Protein AF-0000000068835741 (afdb_homodimer)

Structure (mmCIF, N/CA/C/O backbone):
data_AF-0000000068835741-model_v1
#
loop_
_entity.id
_entity.type
_entity.pdbx_description
1 polymer 'Thioredoxin-like fold domain-containing protein'
#
loop_
_atom_site.group_PDB
_atom_site.id
_atom_site.type_symbol
_atom_site.label_atom_id
_atom_site.label_alt_id
_atom_site.label_comp_id
_atom_site.label_asym_id
_atom_site.label_entity_id
_atom_site.label_seq_id
_atom_site.pdbx_PDB_ins_code
_atom_site.Cartn_x
_atom_site.Cartn_y
_atom_site.Cartn_z
_atom_site.occupancy
_atom_site.B_iso_or_equiv
_atom_site.auth_seq_id
_atom_site.auth_comp_id
_atom_site.auth_asym_id
_atom_site.auth_atom_id
_atom_site.pdbx_PDB_model_num
ATOM 1 N N . MET A 1 1 ? 17.031 -16.922 -7.859 1 58.16 1 MET A N 1
ATOM 2 C CA . MET A 1 1 ? 16.797 -15.781 -6.984 1 58.16 1 MET A CA 1
ATOM 3 C C . MET A 1 1 ? 16.203 -16.234 -5.656 1 58.16 1 MET A C 1
ATOM 5 O O . MET A 1 1 ? 15.461 -17.219 -5.602 1 58.16 1 MET A O 1
ATOM 9 N N . ALA A 1 2 ? 16.594 -15.57 -4.598 1 77.94 2 ALA A N 1
ATOM 10 C CA . ALA A 1 2 ? 16.328 -16.031 -3.236 1 77.94 2 ALA A CA 1
ATOM 11 C C . ALA A 1 2 ? 14.859 -15.82 -2.875 1 77.94 2 ALA A C 1
ATOM 13 O O . ALA A 1 2 ? 14.281 -14.773 -3.162 1 77.94 2 ALA A O 1
ATOM 14 N N . LEU A 1 3 ? 14.094 -16.844 -2.764 1 92.12 3 LEU A N 1
ATOM 15 C CA . LEU A 1 3 ? 12.734 -16.922 -2.234 1 92.12 3 LEU A CA 1
ATOM 16 C C . LEU A 1 3 ? 12.727 -17.547 -0.848 1 92.12 3 LEU A C 1
ATOM 18 O O . LEU A 1 3 ? 13.211 -18.672 -0.669 1 92.12 3 LEU A O 1
ATOM 22 N N . ALA A 1 4 ? 12.258 -16.75 0.137 1 95.12 4 ALA A N 1
ATOM 23 C CA . ALA A 1 4 ? 12.172 -17.312 1.479 1 95.12 4 ALA A CA 1
ATOM 24 C C . ALA A 1 4 ? 11.352 -18.594 1.479 1 95.12 4 ALA A C 1
ATOM 26 O O . ALA A 1 4 ? 10.359 -18.703 0.75 1 95.12 4 ALA A O 1
ATOM 27 N N . PRO A 1 5 ? 11.695 -19.547 2.279 1 94.75 5 PRO A N 1
ATOM 28 C CA . PRO A 1 5 ? 11.062 -20.859 2.24 1 94.75 5 PRO A CA 1
ATOM 29 C C . PRO A 1 5 ? 9.547 -20.781 2.412 1 94.75 5 PRO A C 1
ATOM 31 O O . PRO A 1 5 ? 8.812 -21.562 1.8 1 94.75 5 PRO A O 1
ATOM 34 N N . GLN A 1 6 ? 9.039 -19.844 3.18 1 96.06 6 GLN A N 1
ATOM 35 C CA . GLN A 1 6 ? 7.602 -19.797 3.439 1 96.06 6 GLN A CA 1
ATOM 36 C C . GLN A 1 6 ? 6.84 -19.281 2.225 1 96.06 6 GLN A C 1
ATOM 38 O O . GLN A 1 6 ? 5.605 -19.312 2.201 1 96.06 6 GLN A O 1
ATOM 43 N N . PHE A 1 7 ? 7.605 -18.828 1.209 1 98 7 PHE A N 1
ATOM 44 C CA . PHE A 1 7 ? 6.984 -18.328 -0.018 1 98 7 PHE A CA 1
ATOM 45 C C . PHE A 1 7 ? 7.254 -19.297 -1.176 1 98 7 PHE A C 1
ATOM 47 O O . PHE A 1 7 ? 7.16 -18.906 -2.342 1 98 7 PHE A O 1
ATOM 54 N N . ALA A 1 8 ? 7.656 -20.547 -0.902 1 97.38 8 ALA A N 1
ATOM 55 C CA . ALA A 1 8 ? 7.992 -21.531 -1.936 1 97.38 8 ALA A CA 1
ATOM 56 C C . ALA A 1 8 ? 6.844 -21.688 -2.928 1 97.38 8 ALA A C 1
ATOM 58 O O . ALA A 1 8 ? 7.07 -21.922 -4.117 1 97.38 8 ALA A O 1
ATOM 59 N N . THR A 1 9 ? 5.59 -21.5 -2.479 1 98.06 9 THR A N 1
ATOM 60 C CA . THR A 1 9 ? 4.418 -21.672 -3.334 1 98.06 9 THR A CA 1
ATOM 61 C C . THR A 1 9 ? 4.379 -20.578 -4.402 1 98.06 9 THR A C 1
ATOM 63 O O . THR A 1 9 ? 3.697 -20.719 -5.422 1 98.06 9 THR A O 1
ATOM 66 N N . HIS A 1 10 ? 5.109 -19.5 -4.219 1 98.5 10 HIS A N 1
ATOM 67 C CA . HIS A 1 10 ? 5.086 -18.391 -5.156 1 98.5 10 HIS A CA 1
ATOM 68 C C . HIS A 1 10 ? 5.848 -18.719 -6.434 1 98.5 10 HIS A C 1
ATOM 70 O O . HIS A 1 10 ? 5.738 -18.016 -7.434 1 98.5 10 HIS A O 1
ATOM 76 N N . ARG A 1 11 ? 6.695 -19.766 -6.422 1 97.94 11 ARG A N 1
ATOM 77 C CA . ARG A 1 11 ? 7.238 -20.266 -7.676 1 97.94 11 ARG A CA 1
ATOM 78 C C . ARG A 1 11 ? 6.203 -21.109 -8.414 1 97.94 11 ARG A C 1
ATOM 80 O O . ARG A 1 11 ? 6.027 -22.297 -8.117 1 97.94 11 ARG A O 1
ATOM 87 N N . ILE A 1 12 ? 5.617 -20.562 -9.422 1 97.94 12 ILE A N 1
ATOM 88 C CA . ILE A 1 12 ? 4.441 -21.188 -10.016 1 97.94 12 ILE A CA 1
ATOM 89 C C . ILE A 1 12 ? 4.863 -22.078 -11.188 1 97.94 12 ILE A C 1
ATOM 91 O O . ILE A 1 12 ? 4.047 -22.812 -11.75 1 97.94 12 ILE A O 1
ATOM 95 N N . ALA A 1 13 ? 6.133 -22.016 -11.586 1 97.94 13 ALA A N 1
ATOM 96 C CA . ALA A 1 13 ? 6.68 -22.891 -12.633 1 97.94 13 ALA A CA 1
ATOM 97 C C . ALA A 1 13 ? 8.195 -23 -12.508 1 97.94 13 ALA A C 1
ATOM 99 O O . ALA A 1 13 ? 8.867 -22.031 -12.148 1 97.94 13 ALA A O 1
ATOM 100 N N . GLY A 1 14 ? 8.688 -24.188 -12.797 1 97.25 14 GLY A N 1
ATOM 101 C CA . GLY A 1 14 ? 10.125 -24.406 -12.734 1 97.25 14 GLY A CA 1
ATOM 102 C C . GLY A 1 14 ? 10.609 -24.75 -11.344 1 97.25 14 GLY A C 1
ATOM 103 O O . GLY A 1 14 ? 9.812 -24.969 -10.438 1 97.25 14 GLY A O 1
ATOM 104 N N . THR A 1 15 ? 11.945 -24.875 -11.219 1 95.31 15 THR A N 1
ATOM 105 C CA . THR A 1 15 ? 12.57 -25.281 -9.969 1 95.31 15 THR A CA 1
ATOM 106 C C . THR A 1 15 ? 13.609 -24.25 -9.523 1 95.31 15 THR A C 1
ATOM 108 O O . THR A 1 15 ? 14.016 -23.406 -10.312 1 95.31 15 THR A O 1
ATOM 111 N N . PRO A 1 16 ? 13.938 -24.312 -8.219 1 94.75 16 PRO A N 1
ATOM 112 C CA . PRO A 1 16 ? 14.906 -23.328 -7.703 1 94.75 16 PRO A CA 1
ATOM 113 C C . PRO A 1 16 ? 16.25 -23.406 -8.414 1 94.75 16 PRO A C 1
ATOM 115 O O . PRO A 1 16 ? 17.016 -22.438 -8.391 1 94.75 16 PRO A O 1
ATOM 118 N N . ASP A 1 17 ? 16.562 -24.5 -9.07 1 95.31 17 ASP A N 1
ATOM 119 C CA . ASP A 1 17 ? 17.875 -24.672 -9.703 1 95.31 17 ASP A CA 1
ATOM 120 C C . ASP A 1 17 ? 17.812 -24.297 -11.18 1 95.31 17 ASP A C 1
ATOM 122 O O . ASP A 1 17 ? 18.797 -24.484 -11.906 1 95.31 17 ASP A O 1
ATOM 126 N N . SER A 1 18 ? 16.656 -23.828 -11.68 1 97.25 18 SER A N 1
ATOM 127 C CA . SER A 1 18 ? 16.594 -23.344 -13.055 1 97.25 18 SER A CA 1
ATOM 128 C C . SER A 1 18 ? 17.641 -22.266 -13.312 1 97.25 18 SER A C 1
ATOM 130 O O . SER A 1 18 ? 18.016 -21.516 -12.414 1 97.25 18 SER A O 1
ATOM 132 N N . GLU A 1 19 ? 18.078 -22.156 -14.523 1 97.5 19 GLU A N 1
ATOM 133 C CA . GLU A 1 19 ? 19.156 -21.266 -14.898 1 97.5 19 GLU A CA 1
ATOM 134 C C . GLU A 1 19 ? 18.75 -19.797 -14.719 1 97.5 19 GLU A C 1
ATOM 136 O O . GLU A 1 19 ? 19.547 -18.969 -14.289 1 97.5 19 GLU A O 1
ATOM 141 N N . HIS A 1 20 ? 17.547 -19.469 -15.164 1 98.19 20 HIS A N 1
ATOM 142 C CA . HIS A 1 20 ? 17.016 -18.109 -15.086 1 98.19 20 HIS A CA 1
ATOM 143 C C . HIS A 1 20 ? 15.75 -18.062 -14.242 1 98.19 20 HIS A C 1
ATOM 145 O O . HIS A 1 20 ? 15.07 -19.078 -14.07 1 98.19 20 HIS A O 1
ATOM 151 N N . THR A 1 21 ? 15.43 -16.875 -13.719 1 98.31 21 THR A N 1
ATOM 152 C CA . THR A 1 21 ? 14.203 -16.641 -12.969 1 98.31 21 THR A CA 1
ATOM 153 C C . THR A 1 21 ? 13.469 -15.414 -13.5 1 98.31 21 THR A C 1
ATOM 155 O O . THR A 1 21 ? 14.07 -14.352 -13.672 1 98.31 21 THR A O 1
ATOM 158 N N . LEU A 1 22 ? 12.273 -15.586 -13.805 1 98.38 22 LEU A N 1
ATOM 159 C CA . LEU A 1 22 ? 11.352 -14.5 -14.133 1 98.38 22 LEU A CA 1
ATOM 160 C C . LEU A 1 22 ? 10.516 -14.109 -12.922 1 98.38 22 LEU A C 1
ATOM 162 O O . LEU A 1 22 ? 9.664 -14.883 -12.477 1 98.38 22 LEU A O 1
ATOM 166 N N . ASP A 1 23 ? 10.75 -12.914 -12.367 1 98.31 23 ASP A N 1
ATOM 167 C CA . ASP A 1 23 ? 9.891 -12.352 -11.336 1 98.31 23 ASP A CA 1
ATOM 168 C C . ASP A 1 23 ? 8.742 -11.555 -11.953 1 98.31 23 ASP A C 1
ATOM 170 O O . ASP A 1 23 ? 8.969 -10.656 -12.773 1 98.31 23 ASP A O 1
ATOM 174 N N . VAL A 1 24 ? 7.57 -11.914 -11.539 1 98.56 24 VAL A N 1
ATOM 175 C CA . VAL A 1 24 ? 6.379 -11.227 -12.023 1 98.56 24 VAL A CA 1
ATOM 176 C C . VAL A 1 24 ? 5.699 -10.508 -10.859 1 98.56 24 VAL A C 1
ATOM 178 O O . VAL A 1 24 ? 5.016 -11.133 -10.047 1 98.56 24 VAL A O 1
ATOM 181 N N . TYR A 1 25 ? 5.895 -9.172 -10.812 1 98.75 25 TYR A N 1
ATOM 182 C CA . TYR A 1 25 ? 5.254 -8.32 -9.812 1 98.75 25 TYR A CA 1
ATOM 183 C C . TYR A 1 25 ? 3.822 -7.992 -10.211 1 98.75 25 TYR A C 1
ATOM 185 O O . TYR A 1 25 ? 3.588 -7.383 -11.258 1 98.75 25 TYR A O 1
ATOM 193 N N . LEU A 1 26 ? 2.877 -8.375 -9.398 1 98.69 26 LEU A N 1
ATOM 194 C CA . LEU A 1 26 ? 1.492 -8.219 -9.836 1 98.69 26 LEU A CA 1
ATOM 195 C C . LEU A 1 26 ? 0.591 -7.863 -8.656 1 98.69 26 LEU A C 1
ATOM 197 O O . LEU A 1 26 ? 0.933 -8.133 -7.5 1 98.69 26 LEU A O 1
ATOM 201 N N . ASP A 1 27 ? -0.434 -7.203 -8.898 1 98.75 27 ASP A N 1
ATOM 202 C CA . ASP A 1 27 ? -1.561 -6.992 -7.992 1 98.75 27 ASP A CA 1
ATOM 203 C C . ASP A 1 27 ? -2.732 -7.902 -8.359 1 98.75 27 ASP A C 1
ATOM 205 O O . ASP A 1 27 ? -3.148 -7.957 -9.516 1 98.75 27 ASP A O 1
ATOM 209 N N . LEU A 1 28 ? -3.334 -8.492 -7.398 1 98.75 28 LEU A N 1
ATOM 210 C CA . LEU A 1 28 ? -4.281 -9.578 -7.633 1 98.75 28 LEU A CA 1
ATOM 211 C C . LEU A 1 28 ? -5.641 -9.031 -8.055 1 98.75 28 LEU A C 1
ATOM 213 O O . LEU A 1 28 ? -6.523 -9.789 -8.461 1 98.75 28 LEU A O 1
ATOM 217 N N . ILE A 1 29 ? -5.758 -7.695 -8.016 1 98.38 29 ILE A N 1
ATOM 218 C CA . ILE A 1 29 ? -7.004 -7.141 -8.523 1 98.38 29 ILE A CA 1
ATOM 219 C C . ILE A 1 29 ? -6.703 -6.129 -9.633 1 98.38 29 ILE A C 1
ATOM 221 O O . ILE A 1 29 ? -7.453 -5.172 -9.828 1 98.38 29 ILE A O 1
ATOM 225 N N . CYS A 1 30 ? -5.625 -6.211 -10.297 1 98.31 30 CYS A N 1
ATOM 226 C CA . CYS A 1 30 ? -5.262 -5.402 -11.461 1 98.31 30 CYS A CA 1
ATOM 227 C C . CYS A 1 30 ? -5.559 -6.145 -12.758 1 98.31 30 CYS A C 1
ATOM 229 O O . CYS A 1 30 ? -5.02 -7.227 -12.992 1 98.31 30 CYS A O 1
ATOM 231 N N . PRO A 1 31 ? -6.316 -5.543 -13.602 1 97.94 31 PRO A N 1
ATOM 232 C CA . PRO A 1 31 ? -6.691 -6.238 -14.836 1 97.94 31 PRO A CA 1
ATOM 233 C C . PRO A 1 31 ? -5.496 -6.5 -15.75 1 97.94 31 PRO A C 1
ATOM 235 O O . PRO A 1 31 ? -5.473 -7.5 -16.469 1 97.94 31 PRO A O 1
ATOM 238 N N . TYR A 1 32 ? -4.496 -5.695 -15.75 1 98.25 32 TYR A N 1
ATOM 239 C CA . TYR A 1 32 ? -3.305 -5.918 -16.562 1 98.25 32 TYR A CA 1
ATOM 240 C C . TYR A 1 32 ? -2.449 -7.035 -15.984 1 98.25 32 TYR A C 1
ATOM 242 O O . TYR A 1 32 ? -1.778 -7.762 -16.719 1 98.25 32 TYR A O 1
ATOM 250 N N . SER A 1 33 ? -2.434 -7.152 -14.656 1 98.56 33 SER A N 1
ATOM 251 C CA . SER A 1 33 ? -1.796 -8.305 -14.023 1 98.56 33 SER A CA 1
ATOM 252 C C . SER A 1 33 ? -2.479 -9.602 -14.438 1 98.56 33 SER A C 1
ATOM 254 O O . SER A 1 33 ? -1.809 -10.602 -14.703 1 98.56 33 SER A O 1
ATOM 256 N N . LYS A 1 34 ? -3.805 -9.547 -14.477 1 98.56 34 LYS A N 1
ATOM 257 C CA . LYS A 1 34 ? -4.535 -10.727 -14.938 1 98.56 34 LYS A CA 1
ATOM 258 C C . LYS A 1 34 ? -4.145 -11.086 -16.375 1 98.56 34 LYS A C 1
ATOM 260 O O . LYS A 1 34 ? -3.904 -12.258 -16.672 1 98.56 34 LYS A O 1
ATOM 265 N N . LYS A 1 35 ? -4.086 -10.102 -17.188 1 98.38 35 LYS A N 1
ATOM 266 C CA . LYS A 1 35 ? -3.725 -10.32 -18.578 1 98.38 35 LYS A CA 1
ATOM 267 C C . LYS A 1 35 ? -2.33 -10.938 -18.703 1 98.38 35 LYS A C 1
ATOM 269 O O . LYS A 1 35 ? -2.125 -11.891 -19.453 1 98.38 35 LYS A O 1
ATOM 274 N N . GLN A 1 36 ? -1.376 -10.406 -17.969 1 98.19 36 GLN A N 1
ATOM 275 C CA . GLN A 1 36 ? -0.01 -10.914 -17.969 1 98.19 36 GLN A CA 1
ATOM 276 C C . GLN A 1 36 ? 0.033 -12.367 -17.516 1 98.19 36 GLN A C 1
ATOM 278 O O . GLN A 1 36 ? 0.72 -13.195 -18.109 1 98.19 36 GLN A O 1
ATOM 283 N N . LEU A 1 37 ? -0.652 -12.633 -16.406 1 97.94 37 LEU A N 1
ATOM 284 C CA . LEU A 1 37 ? -0.657 -13.984 -15.852 1 97.94 37 LEU A CA 1
ATOM 285 C C . LEU A 1 37 ? -1.316 -14.969 -16.812 1 97.94 37 LEU A C 1
ATOM 287 O O . LEU A 1 37 ? -0.895 -16.125 -16.906 1 97.94 37 LEU A O 1
ATOM 291 N N . THR A 1 38 ? -2.361 -14.547 -17.469 1 97.94 38 THR A N 1
ATOM 292 C CA . THR A 1 38 ? -3.012 -15.383 -18.469 1 97.94 38 THR A CA 1
ATOM 293 C C . THR A 1 38 ? -2.043 -15.734 -19.594 1 97.94 38 THR A C 1
ATOM 295 O O . THR A 1 38 ? -1.967 -16.891 -20.016 1 97.94 38 THR A O 1
ATOM 298 N N . GLY A 1 39 ? -1.302 -14.734 -20.078 1 98.06 39 GLY A N 1
ATOM 299 C CA . GLY A 1 39 ? -0.279 -15 -21.078 1 98.06 39 GLY A CA 1
ATOM 300 C C . GLY A 1 39 ? 0.778 -15.977 -20.609 1 98.06 39 GLY A C 1
ATOM 301 O O . GLY A 1 39 ? 1.174 -16.875 -21.344 1 98.06 39 GLY A O 1
ATOM 302 N N . LEU A 1 40 ? 1.227 -15.82 -19.375 1 98.44 40 LEU A N 1
ATOM 303 C CA . LEU A 1 40 ? 2.201 -16.734 -18.797 1 98.44 40 LEU A CA 1
ATOM 304 C C . LEU A 1 40 ? 1.636 -18.156 -18.719 1 98.44 40 LEU A C 1
ATOM 306 O O . LEU A 1 40 ? 2.311 -19.109 -19.078 1 98.44 40 LEU A O 1
ATOM 310 N N . ARG A 1 41 ? 0.395 -18.25 -18.203 1 98 41 ARG A N 1
ATOM 311 C CA . ARG A 1 41 ? -0.267 -19.547 -18.031 1 98 41 ARG A CA 1
ATOM 312 C C . ARG A 1 41 ? -0.389 -20.281 -19.344 1 98 41 ARG A C 1
ATOM 314 O O . ARG A 1 41 ? -0.142 -21.5 -19.422 1 98 41 ARG A O 1
ATOM 321 N N . GLU A 1 42 ? -0.667 -19.594 -20.391 1 97.88 42 GLU A N 1
ATOM 322 C CA . GLU A 1 42 ? -0.986 -20.219 -21.672 1 97.88 42 GLU A CA 1
ATOM 323 C C . GLU A 1 42 ? 0.271 -20.438 -22.516 1 97.88 42 GLU A C 1
ATOM 325 O O . GLU A 1 42 ? 0.399 -21.438 -23.203 1 97.88 42 GLU A O 1
ATOM 330 N N . ASN A 1 43 ? 1.227 -19.484 -22.375 1 97.81 43 ASN A N 1
ATOM 331 C CA . ASN A 1 43 ? 2.283 -19.453 -23.375 1 97.81 43 ASN A CA 1
ATOM 332 C C . ASN A 1 43 ? 3.639 -19.812 -22.781 1 97.81 43 ASN A C 1
ATOM 334 O O . ASN A 1 43 ? 4.586 -20.125 -23.5 1 97.81 43 ASN A O 1
ATOM 338 N N . VAL A 1 44 ? 3.781 -19.812 -21.484 1 98.5 44 VAL A N 1
ATOM 339 C CA . VAL A 1 44 ? 5.121 -19.906 -20.906 1 98.5 44 VAL A CA 1
ATOM 340 C C . VAL A 1 44 ? 5.207 -21.141 -20 1 98.5 44 VAL A C 1
ATOM 342 O O . VAL A 1 44 ? 6.129 -21.953 -20.141 1 98.5 44 VAL A O 1
ATOM 345 N N . ILE A 1 45 ? 4.234 -21.312 -19.156 1 98.44 45 ILE A N 1
ATOM 346 C CA . ILE A 1 45 ? 4.281 -22.359 -18.125 1 98.44 45 ILE A CA 1
ATOM 347 C C . ILE A 1 45 ? 4.367 -23.734 -18.797 1 98.44 45 ILE A C 1
ATOM 349 O O . ILE A 1 45 ? 5.188 -24.562 -18.406 1 98.44 45 ILE A O 1
ATOM 353 N N . PRO A 1 46 ? 3.602 -24 -19.875 1 98 46 PRO A N 1
ATOM 354 C CA . PRO A 1 46 ? 3.729 -25.312 -20.531 1 98 46 PRO A CA 1
ATOM 355 C C . PRO A 1 46 ? 5.133 -25.562 -21.062 1 98 46 PRO A C 1
ATOM 357 O O . PRO A 1 46 ? 5.602 -26.703 -21.062 1 98 46 PRO A O 1
ATOM 360 N N . LEU A 1 47 ? 5.836 -24.5 -21.484 1 98.19 47 LEU A N 1
ATOM 361 C CA . LEU A 1 47 ? 7.184 -24.641 -22.016 1 98.19 47 LEU A CA 1
ATOM 362 C C . LEU A 1 47 ? 8.18 -24.984 -20.906 1 98.19 47 LEU A C 1
ATOM 364 O O . LEU A 1 47 ? 9.234 -25.562 -21.172 1 98.19 47 LEU A O 1
ATOM 368 N N . ILE A 1 48 ? 7.887 -24.594 -19.688 1 98.44 48 ILE A N 1
ATOM 369 C CA . ILE A 1 48 ? 8.75 -24.844 -18.547 1 98.44 48 ILE A CA 1
ATOM 370 C C . ILE A 1 48 ? 8.508 -26.25 -18.016 1 98.44 48 ILE A C 1
ATOM 372 O O . ILE A 1 48 ? 9.445 -26.953 -17.641 1 98.44 48 ILE A O 1
ATOM 376 N N . GLU A 1 49 ? 7.242 -26.688 -17.953 1 96.38 49 GLU A N 1
ATOM 377 C CA . GLU A 1 49 ? 6.855 -27.938 -17.328 1 96.38 49 GLU A CA 1
ATOM 378 C C . GLU A 1 49 ? 7.184 -29.125 -18.234 1 96.38 49 GLU A C 1
ATOM 380 O O . GLU A 1 49 ? 7.703 -30.141 -17.766 1 96.38 49 GLU A O 1
ATOM 385 N N . ASP A 1 50 ? 6.938 -29.031 -19.5 1 94.25 50 ASP A N 1
ATOM 386 C CA . ASP A 1 50 ? 7.098 -30.156 -20.438 1 94.25 50 ASP A CA 1
ATOM 387 C C . ASP A 1 50 ? 7.641 -29.672 -21.781 1 94.25 50 ASP A C 1
ATOM 389 O O . ASP A 1 50 ? 7.199 -30.141 -22.828 1 94.25 50 ASP A O 1
ATOM 393 N N . GLY A 1 51 ? 8.469 -28.656 -21.688 1 96.44 51 GLY A N 1
ATOM 394 C CA . GLY A 1 51 ? 8.945 -28.125 -22.953 1 96.44 51 GLY A CA 1
ATOM 395 C C . GLY A 1 51 ? 10.383 -27.641 -22.891 1 96.44 51 GLY A C 1
ATOM 396 O O . GLY A 1 51 ? 11.164 -28.109 -22.062 1 96.44 51 GLY A O 1
ATOM 397 N N . PRO A 1 52 ? 10.789 -26.812 -23.844 1 97.5 52 PRO A N 1
ATOM 398 C CA . PRO A 1 52 ? 12.188 -26.438 -24.078 1 97.5 52 PRO A CA 1
ATOM 399 C C . PRO A 1 52 ? 12.742 -25.547 -22.969 1 97.5 52 PRO A C 1
ATOM 401 O O . PRO A 1 52 ? 13.953 -25.359 -22.875 1 97.5 52 PRO A O 1
ATOM 404 N N . LEU A 1 53 ? 11.875 -25.062 -22.125 1 98.44 53 LEU A N 1
ATOM 405 C CA . LEU A 1 53 ? 12.359 -24.156 -21.094 1 98.44 53 LEU A CA 1
ATOM 406 C C . LEU A 1 53 ? 12.633 -24.922 -19.797 1 98.44 53 LEU A C 1
ATOM 408 O O . LEU A 1 53 ? 13.094 -24.328 -18.812 1 98.44 53 LEU A O 1
ATOM 412 N N . LYS A 1 54 ? 12.312 -26.25 -19.797 1 97.88 54 LYS A N 1
ATOM 413 C CA . LYS A 1 54 ? 12.578 -27.062 -18.609 1 97.88 54 LYS A CA 1
ATOM 414 C C . LYS A 1 54 ? 14.039 -26.938 -18.172 1 97.88 54 LYS A C 1
ATOM 416 O O . LYS A 1 54 ? 14.945 -27.141 -18.984 1 97.88 54 LYS A O 1
ATOM 421 N N . GLY A 1 55 ? 14.172 -26.531 -16.891 1 97.31 55 GLY A N 1
ATOM 422 C CA . GLY A 1 55 ? 15.516 -26.375 -16.359 1 97.31 55 GLY A CA 1
ATOM 423 C C . GLY A 1 55 ? 16.125 -25.031 -16.672 1 97.31 55 GLY A C 1
ATOM 424 O O . GLY A 1 55 ? 17.125 -24.625 -16.062 1 97.31 55 GLY A O 1
ATOM 425 N N . HIS A 1 56 ? 15.594 -24.297 -17.625 1 98.12 56 HIS A N 1
ATOM 426 C CA . HIS A 1 56 ? 16.172 -23.016 -18.047 1 98.12 56 HIS A CA 1
ATOM 427 C C . HIS A 1 56 ? 15.492 -21.844 -17.344 1 98.12 56 HIS A C 1
ATOM 429 O O . HIS A 1 56 ? 16.109 -20.812 -17.125 1 98.12 56 HIS A O 1
ATOM 435 N N . LEU A 1 57 ? 14.234 -22.016 -17 1 98.5 57 LEU A N 1
ATOM 436 C CA . LEU A 1 57 ? 13.477 -20.875 -16.5 1 98.5 57 LEU A CA 1
ATOM 437 C C . LEU A 1 57 ? 12.578 -21.266 -15.336 1 98.5 57 LEU A C 1
ATOM 439 O O . LEU A 1 57 ? 11.953 -22.328 -15.359 1 98.5 57 LEU A O 1
ATOM 443 N N . SER A 1 58 ? 12.539 -20.516 -14.352 1 98.19 58 SER A N 1
ATOM 444 C CA . SER A 1 58 ? 11.5 -20.578 -13.328 1 98.19 58 SER A CA 1
ATOM 445 C C . SER A 1 58 ? 10.734 -19.266 -13.242 1 98.19 58 SER A C 1
ATOM 447 O O . SER A 1 58 ? 11.234 -18.219 -13.656 1 98.19 58 SER A O 1
ATOM 449 N N . VAL A 1 59 ? 9.492 -19.281 -12.797 1 98.56 59 VAL A N 1
ATOM 450 C CA . VAL A 1 59 ? 8.648 -18.094 -12.664 1 98.56 59 VAL A CA 1
ATOM 451 C C . VAL A 1 59 ? 8.227 -17.922 -11.211 1 98.56 59 VAL A C 1
ATOM 453 O O . VAL A 1 59 ? 7.664 -18.828 -10.602 1 98.56 59 VAL A O 1
ATOM 456 N N . ILE A 1 60 ? 8.492 -16.766 -10.656 1 98.44 60 ILE A N 1
ATOM 457 C CA . ILE A 1 60 ? 8.102 -16.406 -9.297 1 98.44 60 ILE A CA 1
ATOM 458 C C . ILE A 1 60 ? 7.145 -15.219 -9.328 1 98.44 60 ILE A C 1
ATOM 460 O O . ILE A 1 60 ? 7.434 -14.195 -9.961 1 98.44 60 ILE A O 1
ATOM 464 N N . VAL A 1 61 ? 6 -15.398 -8.695 1 98.56 61 VAL A N 1
ATOM 465 C CA . VAL A 1 61 ? 5.086 -14.273 -8.531 1 98.56 61 VAL A CA 1
ATOM 466 C C . VAL A 1 61 ? 5.488 -13.461 -7.301 1 98.56 61 VAL A C 1
ATOM 468 O O . VAL A 1 61 ? 5.836 -14.023 -6.258 1 98.56 61 VAL A O 1
ATOM 471 N N . ARG A 1 62 ? 5.598 -12.195 -7.457 1 98.5 62 ARG A N 1
ATOM 472 C CA . ARG A 1 62 ? 5.832 -11.227 -6.395 1 98.5 62 ARG A CA 1
ATOM 473 C C . ARG A 1 62 ? 4.582 -10.391 -6.125 1 98.5 62 ARG A C 1
ATOM 475 O O . ARG A 1 62 ? 4.117 -9.664 -7.004 1 98.5 62 ARG A O 1
ATOM 482 N N . GLN A 1 63 ? 4.109 -10.461 -4.879 1 98.69 63 GLN A N 1
ATOM 483 C CA . GLN A 1 63 ? 2.852 -9.805 -4.555 1 98.69 63 GLN A CA 1
ATOM 484 C C . GLN A 1 63 ? 3.061 -8.312 -4.301 1 98.69 63 GLN A C 1
ATOM 486 O O . GLN A 1 63 ? 3.895 -7.93 -3.48 1 98.69 63 GLN A O 1
ATOM 491 N N . VAL A 1 64 ? 2.281 -7.512 -5.004 1 98.75 64 VAL A N 1
ATOM 492 C CA . VAL A 1 64 ? 2.328 -6.059 -4.867 1 98.75 64 VAL A CA 1
ATOM 493 C C . VAL A 1 64 ? 0.922 -5.516 -4.625 1 98.75 64 VAL A C 1
ATOM 495 O O . VAL A 1 64 ? 0.281 -5.004 -5.543 1 98.75 64 VAL A O 1
ATOM 498 N N . PRO A 1 65 ? 0.455 -5.609 -3.387 1 98.69 65 PRO A N 1
ATOM 499 C CA . PRO A 1 65 ? -0.828 -4.949 -3.133 1 98.69 65 PRO A CA 1
ATOM 500 C C . PRO A 1 65 ? -0.77 -3.439 -3.357 1 98.69 65 PRO A C 1
ATOM 502 O O . PRO A 1 65 ? -0.006 -2.74 -2.688 1 98.69 65 PRO A O 1
ATOM 505 N N . GLN A 1 66 ? -1.494 -2.975 -4.324 1 98.31 66 GLN A N 1
ATOM 506 C CA . GLN A 1 66 ? -1.529 -1.541 -4.59 1 98.31 66 GLN A CA 1
ATOM 507 C C . GLN A 1 66 ? -2.336 -0.802 -3.525 1 98.31 66 GLN A C 1
ATOM 509 O O . GLN A 1 66 ? -3.529 -1.058 -3.355 1 98.31 66 GLN A O 1
ATOM 514 N N . SER A 1 67 ? -1.771 0.184 -2.893 1 97.5 67 SER A N 1
ATOM 515 C CA . SER A 1 67 ? -2.336 0.851 -1.724 1 97.5 67 SER A CA 1
ATOM 516 C C . SER A 1 67 ? -3.465 1.798 -2.119 1 97.5 67 SER A C 1
ATOM 518 O O . SER A 1 67 ? -4.18 2.316 -1.257 1 97.5 67 SER A O 1
ATOM 520 N N . TRP A 1 68 ? -3.68 2.006 -3.428 1 98.31 68 TRP A N 1
ATOM 521 C CA . TRP A 1 68 ? -4.789 2.854 -3.846 1 98.31 68 TRP A CA 1
ATOM 522 C C . TRP A 1 68 ? -6.035 2.02 -4.121 1 98.31 68 TRP A C 1
ATOM 524 O O . TRP A 1 68 ? -7.066 2.553 -4.543 1 98.31 68 TRP A O 1
ATOM 534 N N . HIS A 1 69 ? -5.977 0.763 -3.916 1 97.69 69 HIS A N 1
ATOM 535 C CA . HIS A 1 69 ? -7.113 -0.149 -3.914 1 97.69 69 HIS A CA 1
ATOM 536 C C . HIS A 1 69 ? -7.281 -0.817 -2.555 1 97.69 69 HIS A C 1
ATOM 538 O O . HIS A 1 69 ? -6.477 -1.67 -2.172 1 97.69 69 HIS A O 1
ATOM 544 N N . SER A 1 70 ? -8.344 -0.501 -1.862 1 97 70 SER A N 1
ATOM 545 C CA . SER A 1 70 ? -8.516 -0.954 -0.486 1 97 70 SER A CA 1
ATOM 546 C C . SER A 1 70 ? -8.695 -2.467 -0.419 1 97 70 SER A C 1
ATOM 548 O O . SER A 1 70 ? -8.234 -3.113 0.52 1 97 70 SER A O 1
ATOM 550 N N . SER A 1 71 ? -9.305 -3.027 -1.462 1 98.38 71 SER A N 1
ATOM 551 C CA . SER A 1 71 ? -9.586 -4.457 -1.409 1 98.38 71 SER A CA 1
ATOM 552 C C . SER A 1 71 ? -8.344 -5.277 -1.739 1 98.38 71 SER A C 1
ATOM 554 O O . SER A 1 71 ? -8.305 -6.48 -1.476 1 98.38 71 SER A O 1
ATOM 556 N N . SER A 1 72 ? -7.348 -4.613 -2.307 1 98.62 72 SER A N 1
ATOM 557 C CA . SER A 1 72 ? -6.129 -5.316 -2.699 1 98.62 72 SER A CA 1
ATOM 558 C C . SER A 1 72 ? -5.473 -5.996 -1.501 1 98.62 72 SER A C 1
ATOM 560 O O . SER A 1 72 ? -5.039 -7.145 -1.595 1 98.62 72 SER A O 1
ATOM 562 N N . THR A 1 73 ? -5.418 -5.301 -0.342 1 98.62 73 THR A N 1
ATOM 563 C CA . THR A 1 73 ? -4.828 -5.871 0.867 1 98.62 73 THR A CA 1
ATOM 564 C C . THR A 1 73 ? -5.469 -7.219 1.196 1 98.62 73 THR A C 1
ATOM 566 O O . THR A 1 73 ? -4.77 -8.211 1.386 1 98.62 73 THR A O 1
ATOM 569 N N . ILE A 1 74 ? -6.777 -7.273 1.183 1 98.81 74 ILE A N 1
ATOM 570 C CA . ILE A 1 74 ? -7.535 -8.445 1.607 1 98.81 74 ILE A CA 1
ATOM 571 C C . ILE A 1 74 ? -7.281 -9.602 0.645 1 98.81 74 ILE A C 1
ATOM 573 O O . ILE A 1 74 ? -7.066 -10.742 1.073 1 98.81 74 ILE A O 1
ATOM 577 N N . VAL A 1 75 ? -7.227 -9.297 -0.607 1 98.88 75 VAL A N 1
ATOM 578 C CA . VAL A 1 75 ? -7.059 -10.32 -1.631 1 98.88 75 VAL A CA 1
ATOM 579 C C . VAL A 1 75 ? -5.637 -10.875 -1.576 1 98.88 75 VAL A C 1
ATOM 581 O O . VAL A 1 75 ? -5.43 -12.086 -1.709 1 98.88 75 VAL A O 1
ATOM 584 N N . HIS A 1 76 ? -4.668 -10.039 -1.344 1 98.94 76 HIS A N 1
ATOM 585 C CA . HIS A 1 76 ? -3.293 -10.508 -1.221 1 98.94 76 HIS A CA 1
ATOM 586 C C . HIS A 1 76 ? -3.1 -11.32 0.055 1 98.94 76 HIS A C 1
ATOM 588 O O . HIS A 1 76 ? -2.357 -12.305 0.062 1 98.94 76 HIS A O 1
ATOM 594 N N . GLU A 1 77 ? -3.76 -10.906 1.126 1 98.88 77 GLU A N 1
ATOM 595 C CA . GLU 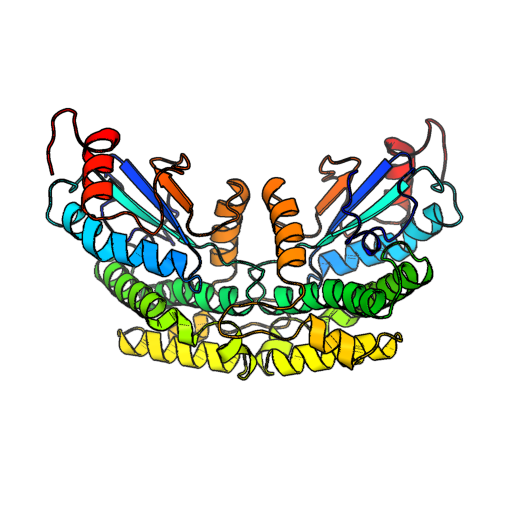A 1 77 ? -3.768 -11.727 2.336 1 98.88 77 GLU A CA 1
ATOM 596 C C . GLU A 1 77 ? -4.34 -13.109 2.059 1 98.88 77 GLU A C 1
ATOM 598 O O . GLU A 1 77 ? -3.877 -14.102 2.623 1 98.88 77 GLU A O 1
ATOM 603 N N . ALA A 1 78 ? -5.332 -13.164 1.196 1 98.94 78 ALA A N 1
ATOM 604 C CA . ALA A 1 78 ? -5.965 -14.438 0.863 1 98.94 78 ALA A CA 1
ATOM 605 C C . ALA A 1 78 ? -4.961 -15.406 0.238 1 98.94 78 ALA A C 1
ATOM 607 O O . ALA A 1 78 ? -4.926 -16.594 0.585 1 98.94 78 ALA A O 1
ATOM 608 N N . ALA A 1 79 ? -4.145 -14.883 -0.694 1 98.88 79 ALA A N 1
ATOM 609 C CA . ALA A 1 79 ? -3.135 -15.734 -1.326 1 98.88 79 ALA A CA 1
ATOM 610 C C . ALA A 1 79 ? -2.15 -16.281 -0.294 1 98.88 79 ALA A C 1
ATOM 612 O O . ALA A 1 79 ? -1.791 -17.453 -0.33 1 98.88 79 ALA A O 1
ATOM 613 N N . LEU A 1 80 ? -1.729 -15.453 0.644 1 98.88 80 LEU A N 1
ATOM 614 C CA . LEU A 1 80 ? -0.833 -15.875 1.713 1 98.88 80 LEU A CA 1
ATOM 615 C C . LEU A 1 80 ? -1.556 -16.797 2.693 1 98.88 80 LEU A C 1
ATOM 617 O O . LEU A 1 80 ? -0.979 -17.781 3.17 1 98.88 80 LEU A O 1
ATOM 621 N N . GLY A 1 81 ? -2.84 -16.5 2.955 1 98.81 81 GLY A N 1
ATOM 622 C CA . GLY A 1 81 ? -3.652 -17.328 3.838 1 98.81 81 GLY A CA 1
ATOM 623 C C . GLY A 1 81 ? -3.859 -18.734 3.316 1 98.81 81 GLY A C 1
ATOM 624 O O . GLY A 1 81 ? -3.891 -19.688 4.094 1 98.81 81 GLY A O 1
ATOM 625 N N . ALA A 1 82 ? -3.998 -18.844 2.018 1 98.81 82 ALA A N 1
ATOM 626 C CA . ALA A 1 82 ? -4.152 -20.156 1.398 1 98.81 82 ALA A CA 1
ATOM 627 C C . ALA A 1 82 ? -2.941 -21.047 1.678 1 98.81 82 ALA A C 1
ATOM 629 O O . ALA A 1 82 ? -3.088 -22.188 2.121 1 98.81 82 ALA A O 1
ATOM 630 N N . SER A 1 83 ? -1.727 -20.516 1.47 1 98.19 83 SER A N 1
ATOM 631 C CA . SER A 1 83 ? -0.514 -21.281 1.744 1 98.19 83 SER A CA 1
ATOM 632 C C . SER A 1 83 ? -0.411 -21.641 3.223 1 98.19 83 SER A C 1
ATOM 634 O O . SER A 1 83 ? -0.041 -22.766 3.566 1 98.19 83 SER A O 1
ATOM 636 N N . LYS A 1 84 ? -0.747 -20.688 4.039 1 98.12 84 LYS A N 1
ATOM 637 C CA . LYS A 1 84 ? -0.668 -20.938 5.477 1 98.12 84 LYS A CA 1
ATOM 638 C C . LYS A 1 84 ? -1.632 -22.047 5.898 1 98.12 84 LYS A C 1
ATOM 640 O O . LYS A 1 84 ? -1.261 -22.938 6.656 1 98.12 84 LYS A O 1
ATOM 645 N N . ALA A 1 85 ? -2.852 -21.984 5.426 1 98.25 85 ALA A N 1
ATOM 646 C CA . ALA A 1 85 ? -3.852 -22.984 5.773 1 98.25 85 ALA A CA 1
ATOM 647 C C . ALA A 1 85 ? -3.404 -24.375 5.332 1 98.25 85 ALA A C 1
ATOM 649 O O . ALA A 1 85 ? -3.594 -25.359 6.062 1 98.25 85 ALA A O 1
ATOM 650 N N . LEU A 1 86 ? -2.783 -24.469 4.188 1 97.88 86 LEU A N 1
ATOM 651 C CA . LEU A 1 86 ? -2.318 -25.75 3.65 1 97.88 86 LEU A CA 1
ATOM 652 C C . LEU A 1 86 ? -1.187 -26.312 4.5 1 97.88 86 LEU A C 1
ATOM 654 O O . LEU A 1 86 ? -1.152 -27.516 4.773 1 97.88 86 LEU A O 1
ATOM 658 N N . VAL A 1 87 ? -0.3 -25.453 4.965 1 97.25 87 VAL A N 1
ATOM 659 C CA . VAL A 1 87 ? 0.864 -25.906 5.711 1 97.25 87 VAL A CA 1
ATOM 660 C C . VAL A 1 87 ? 0.471 -26.188 7.164 1 97.25 87 VAL A C 1
ATOM 662 O O . VAL A 1 87 ? 0.991 -27.109 7.793 1 97.25 87 VAL A O 1
ATOM 665 N N . ASP A 1 88 ? -0.427 -25.438 7.746 1 94.56 88 ASP A N 1
ATOM 666 C CA . ASP A 1 88 ? -0.889 -25.656 9.109 1 94.56 88 ASP A CA 1
ATOM 667 C C . ASP A 1 88 ? -1.578 -27.016 9.25 1 94.56 88 ASP A C 1
ATOM 669 O O . ASP A 1 88 ? -1.733 -27.531 10.352 1 94.56 88 ASP A O 1
ATOM 673 N N . SER A 1 89 ? -1.896 -27.562 8.18 1 88.19 89 SER A N 1
ATOM 674 C CA . SER A 1 89 ? -2.51 -28.891 8.188 1 88.19 89 SER A CA 1
ATOM 675 C C . SER A 1 89 ? -1.453 -29.984 8.266 1 88.19 89 SER A C 1
ATOM 677 O O . SER A 1 89 ? -1.783 -31.172 8.25 1 88.19 89 SER A O 1
ATOM 679 N N . GLY A 1 90 ? -0.203 -29.672 8.398 1 91.25 90 GLY A N 1
ATOM 680 C CA . GLY A 1 90 ? 0.848 -30.641 8.648 1 91.25 90 GLY A CA 1
ATOM 681 C C . GLY A 1 90 ? 1.769 -30.844 7.461 1 91.25 90 GLY A C 1
ATOM 682 O O . GLY A 1 90 ? 2.582 -31.766 7.449 1 91.25 90 GLY A O 1
ATOM 683 N N . LYS A 1 91 ? 1.691 -30 6.469 1 94 91 LYS A N 1
ATOM 684 C CA . LYS A 1 91 ? 2.514 -30.125 5.27 1 94 91 LYS A CA 1
ATOM 685 C C . LYS A 1 91 ? 3.582 -29.047 5.219 1 94 91 LYS A C 1
ATOM 687 O O . LYS A 1 91 ? 3.625 -28.172 6.086 1 94 91 LYS A O 1
ATOM 692 N N . SER A 1 92 ? 4.41 -29.203 4.234 1 95.5 92 SER A N 1
ATOM 693 C CA . SER A 1 92 ? 5.48 -28.234 4.004 1 95.5 92 SER A CA 1
ATOM 694 C C . SER A 1 92 ? 5.152 -27.312 2.826 1 95.5 92 SER A C 1
ATOM 696 O O . SER A 1 92 ? 4.469 -27.734 1.887 1 95.5 92 SER A O 1
ATOM 698 N N . PHE A 1 93 ? 5.691 -26.078 2.863 1 95.25 93 PHE A N 1
ATOM 699 C CA . PHE A 1 93 ? 5.566 -25.172 1.733 1 95.25 93 PHE A CA 1
ATOM 700 C C . PHE A 1 93 ? 6.191 -25.781 0.481 1 95.25 93 PHE A C 1
ATOM 702 O O . PHE A 1 93 ? 5.871 -25.359 -0.637 1 95.25 93 PHE A O 1
ATOM 709 N N . GLN A 1 94 ? 7.035 -26.828 0.659 1 94.12 94 GLN A N 1
ATOM 710 C CA . GLN A 1 94 ? 7.781 -27.438 -0.443 1 94.12 94 GLN A CA 1
ATOM 711 C C . GLN A 1 94 ? 7.027 -28.609 -1.044 1 94.12 94 GLN A C 1
ATOM 713 O O . GLN A 1 94 ? 7.398 -29.125 -2.105 1 94.12 94 GLN A O 1
ATOM 718 N N . ASP A 1 95 ? 5.969 -29.016 -0.368 1 95.94 95 ASP A N 1
ATOM 719 C CA . ASP A 1 95 ? 5.211 -30.156 -0.848 1 95.94 95 ASP A CA 1
ATOM 720 C C . ASP A 1 95 ? 4.566 -29.859 -2.201 1 95.94 95 ASP A C 1
ATOM 722 O O . ASP A 1 95 ? 3.959 -28.812 -2.391 1 95.94 95 ASP A O 1
ATOM 726 N N . THR A 1 96 ? 4.645 -30.891 -3.066 1 94.56 96 THR A N 1
ATOM 727 C CA . THR A 1 96 ? 4.105 -30.75 -4.414 1 94.56 96 THR A CA 1
ATOM 728 C C . THR A 1 96 ? 2.596 -30.516 -4.371 1 94.56 96 THR A C 1
ATOM 730 O O . THR A 1 96 ? 2.061 -29.75 -5.164 1 94.56 96 THR A O 1
ATOM 733 N N . GLU A 1 97 ? 1.965 -31.125 -3.477 1 95.19 97 GLU A N 1
ATOM 734 C CA . GLU A 1 97 ? 0.52 -30.984 -3.338 1 95.19 97 GLU A CA 1
ATOM 735 C C . GLU A 1 97 ? 0.154 -29.562 -2.904 1 95.19 97 GLU A C 1
ATOM 737 O O . GLU A 1 97 ? -0.798 -28.969 -3.42 1 95.19 97 GLU A O 1
ATOM 742 N N . VAL A 1 98 ? 0.976 -29.031 -1.938 1 97.19 98 VAL A N 1
ATOM 743 C CA . VAL A 1 98 ? 0.751 -27.672 -1.449 1 97.19 98 VAL A CA 1
ATOM 744 C C . VAL A 1 98 ? 0.964 -26.672 -2.582 1 97.19 98 VAL A C 1
ATOM 746 O O . VAL A 1 98 ? 0.128 -25.797 -2.807 1 97.19 98 VAL A O 1
ATOM 749 N N . LYS A 1 99 ? 1.97 -26.859 -3.33 1 96.81 99 LYS A N 1
ATOM 750 C CA . LYS A 1 99 ? 2.275 -25.969 -4.445 1 96.81 99 LYS A CA 1
ATOM 751 C C . LYS A 1 99 ? 1.178 -26.016 -5.504 1 96.81 99 LYS A C 1
ATOM 753 O O . LYS A 1 99 ? 0.744 -24.969 -6.004 1 96.81 99 LYS A O 1
ATOM 758 N N . GLN A 1 100 ? 0.712 -27.203 -5.77 1 96.69 100 GLN A N 1
ATOM 759 C CA . GLN A 1 100 ? -0.314 -27.344 -6.797 1 96.69 100 GLN A CA 1
ATOM 760 C C . GLN A 1 100 ? -1.637 -26.734 -6.344 1 96.69 100 GLN A C 1
ATOM 762 O O . GLN A 1 100 ? -2.291 -26.016 -7.109 1 96.69 100 GLN A O 1
ATOM 767 N N . LYS A 1 101 ? -2.008 -27.016 -5.145 1 97.19 101 LYS A N 1
ATOM 768 C CA . LYS A 1 101 ? -3.268 -26.484 -4.621 1 97.19 101 LYS A CA 1
ATOM 769 C C . LYS A 1 101 ? -3.232 -24.969 -4.527 1 97.19 101 LYS A C 1
ATOM 771 O O . LYS A 1 101 ? -4.223 -24.297 -4.828 1 97.19 101 LYS A O 1
ATOM 776 N N . TRP A 1 102 ? -2.111 -24.438 -4.078 1 98.44 102 TRP A N 1
ATOM 777 C CA . TRP A 1 102 ? -1.973 -23 -4.016 1 98.44 102 TRP A CA 1
ATOM 778 C C . TRP A 1 102 ? -2.072 -22.375 -5.406 1 98.44 102 TRP A C 1
ATOM 780 O O . TRP A 1 102 ? -2.779 -21.391 -5.605 1 98.44 102 TRP A O 1
ATOM 790 N N . LYS A 1 103 ? -1.391 -22.984 -6.34 1 98.06 103 LYS A N 1
ATOM 791 C CA . LYS A 1 103 ? -1.424 -22.5 -7.715 1 98.06 103 LYS A CA 1
ATOM 792 C C . LYS A 1 103 ? -2.85 -22.484 -8.266 1 98.06 103 LYS A C 1
ATOM 794 O O . LYS A 1 103 ? -3.26 -21.531 -8.93 1 98.06 103 LYS A O 1
ATOM 799 N N . ASP A 1 104 ? -3.613 -23.531 -7.977 1 98 104 ASP A N 1
ATOM 800 C CA . ASP A 1 104 ? -5.012 -23.609 -8.391 1 98 104 ASP A CA 1
ATOM 801 C C . ASP A 1 104 ? -5.824 -22.469 -7.789 1 98 104 ASP A C 1
ATOM 803 O O . ASP A 1 104 ? -6.586 -21.797 -8.5 1 98 104 ASP A O 1
ATOM 807 N N . PHE A 1 105 ? -5.645 -22.281 -6.512 1 98.81 105 PHE A N 1
ATOM 808 C CA . PHE A 1 105 ? -6.34 -21.188 -5.836 1 98.81 105 PHE A CA 1
ATOM 809 C C . PHE A 1 105 ? -5.949 -19.844 -6.438 1 98.81 105 PHE A C 1
ATOM 811 O O . PHE A 1 105 ? -6.812 -19.016 -6.734 1 98.81 105 PHE A O 1
ATOM 818 N N . PHE A 1 106 ? -4.652 -19.641 -6.613 1 98.75 106 PHE A N 1
ATOM 819 C CA . PHE A 1 106 ? -4.086 -18.391 -7.098 1 98.75 106 PHE A CA 1
ATOM 820 C C . PHE A 1 106 ? -4.645 -18.031 -8.469 1 98.75 106 PHE A C 1
ATOM 822 O O . PHE A 1 106 ? -5.102 -16.906 -8.688 1 98.75 106 PHE A O 1
ATOM 829 N N . PHE A 1 107 ? -4.707 -18.953 -9.398 1 98.44 107 PHE A N 1
ATOM 830 C CA . PHE A 1 107 ? -5.227 -18.703 -10.734 1 98.44 107 PHE A CA 1
ATOM 831 C C . PHE A 1 107 ? -6.734 -18.5 -10.703 1 98.44 107 PHE A C 1
ATOM 833 O O . PHE A 1 107 ? -7.266 -17.656 -11.43 1 98.44 107 PHE A O 1
ATOM 840 N N . LYS A 1 108 ? -7.445 -19.266 -9.867 1 98.56 108 LYS A N 1
ATOM 841 C CA . LYS A 1 108 ? -8.883 -19.078 -9.75 1 98.56 108 LYS A CA 1
ATOM 842 C C . LYS A 1 108 ? -9.203 -17.672 -9.211 1 98.56 108 LYS A C 1
ATOM 844 O O . LYS A 1 108 ? -10.141 -17.031 -9.68 1 98.56 108 LYS A O 1
ATOM 849 N N . LEU A 1 109 ? -8.445 -17.281 -8.219 1 98.69 109 LEU A N 1
ATOM 850 C CA . LEU A 1 109 ? -8.578 -15.938 -7.652 1 98.69 109 LEU A CA 1
ATOM 851 C C . LEU A 1 109 ? -8.367 -14.875 -8.727 1 98.69 109 LEU A C 1
ATOM 853 O O . LEU A 1 109 ? -9.172 -13.945 -8.859 1 98.69 109 LEU A O 1
ATOM 857 N N . MET A 1 110 ? -7.355 -15.008 -9.523 1 97.81 110 MET A N 1
ATOM 858 C CA . MET A 1 110 ? -7.035 -14.047 -10.57 1 97.81 110 MET A CA 1
ATOM 859 C C . MET A 1 110 ? -8.102 -14.055 -11.664 1 97.81 110 MET A C 1
ATOM 861 O O . MET A 1 110 ? -8.492 -13 -12.156 1 97.81 110 MET A O 1
ATOM 865 N N . ASP A 1 111 ? -8.594 -15.234 -12.008 1 97.75 111 ASP A N 1
ATOM 866 C CA . ASP A 1 111 ? -9.641 -15.367 -13.023 1 97.75 111 ASP A CA 1
ATOM 867 C C . ASP A 1 111 ? -10.922 -14.664 -12.578 1 97.75 111 ASP A C 1
ATOM 869 O O . ASP A 1 111 ? -11.664 -14.141 -13.414 1 97.75 111 ASP A O 1
ATOM 873 N N . GLY A 1 112 ? -11.164 -14.688 -11.289 1 97.94 112 GLY A N 1
ATOM 874 C CA . GLY A 1 112 ? -12.375 -14.094 -10.742 1 97.94 112 GLY A CA 1
ATOM 875 C C . GLY A 1 112 ? -12.133 -12.742 -10.102 1 97.94 112 GLY A C 1
ATOM 876 O O . GLY A 1 112 ? -12.938 -12.289 -9.281 1 97.94 112 GLY A O 1
ATOM 877 N N . GLN A 1 113 ? -11.078 -12.07 -10.422 1 98.06 113 GLN A N 1
ATOM 878 C CA . GLN A 1 113 ? -10.609 -10.914 -9.672 1 98.06 113 GLN A CA 1
ATOM 879 C C . GLN A 1 113 ? -11.664 -9.805 -9.664 1 98.06 113 GLN A C 1
ATOM 881 O O . GLN A 1 113 ? -11.727 -9.016 -8.719 1 98.06 113 GLN A O 1
ATOM 886 N N . GLU A 1 114 ? -12.555 -9.742 -10.695 1 98.19 114 GLU A N 1
ATOM 887 C CA . GLU A 1 114 ? -13.508 -8.641 -10.805 1 98.19 114 GLU A CA 1
ATOM 888 C C . GLU A 1 114 ? -14.461 -8.617 -9.617 1 98.19 114 GLU A C 1
ATOM 890 O O . GLU A 1 114 ? -14.922 -7.551 -9.203 1 98.19 114 GLU A O 1
ATOM 895 N N . ALA A 1 115 ? -14.727 -9.75 -9.07 1 98.31 115 ALA A N 1
ATOM 896 C CA . ALA A 1 115 ? -15.617 -9.867 -7.918 1 98.31 115 ALA A CA 1
ATOM 897 C C . ALA A 1 115 ? -15.008 -9.195 -6.691 1 98.31 115 ALA A C 1
ATOM 899 O O . ALA A 1 115 ? -15.711 -8.906 -5.719 1 98.31 115 ALA A O 1
ATOM 900 N N . PHE A 1 116 ? -13.695 -8.93 -6.738 1 98.69 116 PHE A N 1
ATOM 901 C CA . PHE A 1 116 ? -13 -8.43 -5.562 1 98.69 116 PHE A CA 1
ATOM 902 C C . PHE A 1 116 ? -12.422 -7.043 -5.828 1 98.69 116 PHE A C 1
ATOM 904 O O . PHE A 1 116 ? -11.547 -6.582 -5.098 1 98.69 116 PHE A O 1
ATOM 911 N N . TYR A 1 117 ? -12.922 -6.457 -6.938 1 98.56 117 TYR A N 1
ATOM 912 C CA . TYR A 1 117 ? -12.594 -5.055 -7.172 1 98.56 117 TYR A CA 1
ATOM 913 C C . TYR A 1 117 ? -13.109 -4.176 -6.039 1 98.56 117 TYR A C 1
ATOM 915 O O . TYR A 1 117 ? -13.922 -4.621 -5.223 1 98.56 117 TYR A O 1
ATOM 923 N N . ASP A 1 118 ? -12.68 -2.932 -5.996 1 98 118 ASP A N 1
ATOM 924 C CA . ASP A 1 118 ? -13.094 -2 -4.953 1 98 118 ASP A CA 1
ATOM 925 C C . ASP A 1 118 ? -14.609 -1.806 -4.961 1 98 118 ASP A C 1
ATOM 927 O O . ASP A 1 118 ? -15.242 -1.772 -3.906 1 98 118 ASP A O 1
ATOM 931 N N . GLU A 1 119 ? -15.219 -1.724 -6.125 1 98.38 119 GLU A N 1
ATOM 932 C CA . GLU A 1 119 ? -16.641 -1.399 -6.211 1 98.38 119 GLU A CA 1
ATOM 933 C C . GLU A 1 119 ? -17.5 -2.494 -5.578 1 98.38 119 GLU A C 1
ATOM 935 O O . GLU A 1 119 ? -18.281 -2.225 -4.672 1 98.38 119 GLU A O 1
ATOM 940 N N . PRO A 1 120 ? -17.328 -3.754 -6.023 1 98.31 120 PRO A N 1
ATOM 941 C CA . PRO A 1 120 ? -18.156 -4.777 -5.379 1 98.31 120 PRO A CA 1
ATOM 942 C C . PRO A 1 120 ? -17.844 -4.934 -3.891 1 98.31 120 PRO A C 1
ATOM 944 O O . PRO A 1 120 ? -18.734 -5.285 -3.109 1 98.31 120 PRO A O 1
ATOM 947 N N . CYS A 1 121 ? -16.703 -4.625 -3.457 1 98.62 121 CYS A N 1
ATOM 948 C CA . CYS A 1 121 ? -16.297 -4.805 -2.066 1 98.62 121 CYS A CA 1
ATOM 949 C C . CYS A 1 121 ? -16.703 -3.602 -1.223 1 98.62 121 CYS A C 1
ATOM 951 O O . CYS A 1 121 ? -16.703 -3.67 0.008 1 98.62 121 CYS A O 1
ATOM 953 N N . ALA A 1 122 ? -17.094 -2.498 -1.851 1 98.31 122 ALA A N 1
ATOM 954 C CA . ALA A 1 122 ? -17.422 -1.277 -1.118 1 98.31 122 ALA A CA 1
ATOM 955 C C . ALA A 1 122 ? -18.766 -1.399 -0.417 1 98.31 122 ALA A C 1
ATOM 957 O O . ALA A 1 122 ? -19.062 -0.632 0.5 1 98.31 122 ALA A O 1
ATOM 958 N N . ASN A 1 123 ? -19.594 -2.373 -0.861 1 97.25 123 ASN A N 1
ATOM 959 C CA . ASN A 1 123 ? -20.953 -2.5 -0.361 1 97.25 123 ASN A CA 1
ATOM 960 C C . ASN A 1 123 ? -21.109 -3.732 0.524 1 97.25 123 ASN A C 1
ATOM 962 O O . ASN A 1 123 ? -22.234 -4.109 0.877 1 97.25 123 ASN A O 1
ATOM 966 N N . GLU A 1 124 ? -20.094 -4.391 0.842 1 98.56 124 GLU A N 1
ATOM 967 C CA . GLU A 1 124 ? -20.047 -5.469 1.826 1 98.56 124 GLU A CA 1
ATOM 968 C C . GLU A 1 124 ? -18.922 -5.242 2.84 1 98.56 124 GLU A C 1
ATOM 970 O O . GLU A 1 124 ? -18 -4.461 2.59 1 98.56 124 GLU A O 1
ATOM 975 N N . THR A 1 125 ? -19.062 -5.859 4.02 1 98.75 125 THR A N 1
ATOM 976 C CA . THR A 1 125 ? -18 -5.688 5.008 1 98.75 125 THR A CA 1
ATOM 977 C C . THR A 1 125 ? -16.734 -6.426 4.582 1 98.75 125 THR A C 1
ATOM 979 O O . THR A 1 125 ? -16.812 -7.453 3.902 1 98.75 125 THR A O 1
ATOM 982 N N . PRO A 1 126 ? -15.57 -5.922 4.941 1 98.75 126 PRO A N 1
ATOM 983 C CA . PRO A 1 126 ? -14.344 -6.688 4.711 1 98.75 126 PRO A CA 1
ATOM 984 C C . PRO A 1 126 ? -14.438 -8.125 5.219 1 98.75 126 PRO A C 1
ATOM 986 O O . PRO A 1 126 ? -13.898 -9.039 4.594 1 98.75 126 PRO A O 1
ATOM 989 N N . ASN A 1 127 ? -15.141 -8.328 6.316 1 98.75 127 ASN A N 1
ATOM 990 C CA . ASN A 1 127 ? -15.344 -9.688 6.809 1 98.75 127 ASN A CA 1
ATOM 991 C C . ASN A 1 127 ? -16.156 -10.531 5.828 1 98.75 127 ASN A C 1
ATOM 993 O O . ASN A 1 127 ? -15.883 -11.711 5.645 1 98.75 127 ASN A O 1
ATOM 997 N N . GLN A 1 128 ? -17.125 -9.945 5.211 1 98.81 128 GLN A N 1
ATOM 998 C CA . GLN A 1 128 ? -17.891 -10.656 4.195 1 98.81 128 GLN A CA 1
ATOM 999 C C . GLN A 1 128 ? -17.031 -10.977 2.98 1 98.81 128 GLN A C 1
ATOM 1001 O O . GLN A 1 128 ? -17.156 -12.047 2.379 1 98.81 128 GLN A O 1
ATOM 1006 N N . THR A 1 129 ? -16.156 -10.055 2.562 1 98.88 129 THR A N 1
ATOM 1007 C CA . THR A 1 129 ? -15.211 -10.328 1.488 1 98.88 129 THR A CA 1
ATOM 1008 C C . THR A 1 129 ? -14.32 -11.508 1.846 1 98.88 129 THR A C 1
ATOM 1010 O O . THR A 1 129 ? -14.078 -12.383 1.012 1 98.88 129 THR A O 1
ATOM 1013 N N . ARG A 1 130 ? -13.852 -11.516 3.121 1 98.81 130 ARG A N 1
ATOM 1014 C CA . ARG A 1 130 ? -13.031 -12.633 3.576 1 98.81 130 ARG A CA 1
ATOM 1015 C C . ARG A 1 130 ? -13.797 -13.945 3.508 1 98.81 130 ARG A C 1
ATOM 1017 O O . ARG A 1 130 ? -13.227 -14.984 3.168 1 98.81 130 ARG A O 1
ATOM 1024 N N . GLU A 1 131 ? -15.102 -13.898 3.797 1 98.88 131 GLU A N 1
ATOM 1025 C CA . GLU A 1 131 ? -15.938 -15.094 3.699 1 98.88 131 GLU A CA 1
ATOM 1026 C C . GLU A 1 131 ? -16.047 -15.578 2.254 1 98.88 131 GLU A C 1
ATOM 1028 O O . GLU A 1 131 ? -15.961 -16.781 1.989 1 98.88 131 GLU A O 1
ATOM 1033 N N . ARG A 1 132 ? -16.203 -14.68 1.31 1 98.81 132 ARG A N 1
ATOM 1034 C CA . ARG A 1 132 ? -16.25 -15.047 -0.1 1 98.81 132 ARG A CA 1
ATOM 1035 C C . ARG A 1 132 ? -14.938 -15.656 -0.563 1 98.81 132 ARG A C 1
ATOM 1037 O O . ARG A 1 132 ? -14.93 -16.609 -1.351 1 98.81 132 ARG A O 1
ATOM 1044 N N . LEU A 1 133 ? -13.836 -15.109 -0.071 1 98.88 133 LEU A N 1
ATOM 1045 C CA . LEU A 1 133 ? -12.523 -15.648 -0.394 1 98.88 133 LEU A CA 1
ATOM 1046 C C . LEU A 1 133 ? -12.352 -17.047 0.202 1 98.88 133 LEU A C 1
ATOM 1048 O O . LEU A 1 133 ? -11.742 -17.922 -0.419 1 98.88 133 LEU A O 1
ATOM 1052 N N . ALA A 1 134 ? -12.906 -17.219 1.391 1 98.88 134 ALA A N 1
ATOM 1053 C CA . ALA A 1 134 ? -12.859 -18.531 2.016 1 98.88 134 ALA A CA 1
ATOM 1054 C C . ALA A 1 134 ? -13.664 -19.547 1.209 1 98.88 134 ALA A C 1
ATOM 1056 O O . ALA A 1 134 ? -13.266 -20.703 1.081 1 98.88 134 ALA A O 1
ATOM 1057 N N . ASP A 1 135 ? -14.805 -19.125 0.686 1 98.81 135 ASP A N 1
ATOM 1058 C CA . ASP A 1 135 ? -15.594 -19.984 -0.187 1 98.81 135 ASP A CA 1
ATOM 1059 C C . ASP A 1 135 ? -14.797 -20.391 -1.428 1 98.81 135 ASP A C 1
ATOM 1061 O O . ASP A 1 135 ? -14.852 -21.547 -1.859 1 98.81 135 ASP A O 1
ATOM 1065 N N . LEU A 1 136 ? -14.102 -19.438 -1.987 1 98.69 136 LEU A N 1
ATOM 1066 C CA . LEU A 1 136 ? -13.242 -19.734 -3.133 1 98.69 136 LEU A CA 1
ATOM 1067 C C . LEU A 1 136 ? -12.164 -20.734 -2.764 1 98.69 136 LEU A C 1
ATOM 1069 O O . LEU A 1 136 ? -11.898 -21.672 -3.52 1 98.69 136 LEU A O 1
ATOM 1073 N N . ALA A 1 137 ? -11.508 -20.547 -1.604 1 98.69 137 ALA A N 1
ATOM 1074 C CA . ALA A 1 137 ? -10.5 -21.484 -1.13 1 98.69 137 ALA A CA 1
ATOM 1075 C C . ALA A 1 137 ? -11.07 -22.891 -0.983 1 98.69 137 ALA A C 1
ATOM 1077 O O . ALA A 1 137 ? -10.469 -23.875 -1.434 1 98.69 137 ALA A O 1
ATOM 1078 N N . GLN A 1 138 ? -12.234 -22.984 -0.435 1 98.56 138 GLN A N 1
ATOM 1079 C CA . GLN A 1 138 ? -12.906 -24.266 -0.231 1 98.56 138 GLN A CA 1
ATOM 1080 C C . GLN A 1 138 ? -13.188 -24.953 -1.562 1 98.56 138 GLN A C 1
ATOM 1082 O O . GLN A 1 138 ? -13.125 -26.188 -1.652 1 98.56 138 GLN A O 1
ATOM 1087 N N . SER A 1 139 ? -13.508 -24.219 -2.516 1 98.31 139 SER A N 1
ATOM 1088 C CA . SER A 1 139 ? -13.859 -24.766 -3.826 1 98.31 139 SER A CA 1
ATOM 1089 C C . SER A 1 139 ? -12.672 -25.5 -4.453 1 98.31 139 SER A C 1
ATOM 1091 O O . SER A 1 139 ? -12.852 -26.312 -5.355 1 98.31 139 SER A O 1
ATOM 1093 N N . VAL A 1 140 ? -11.406 -25.219 -4.008 1 97.31 140 VAL A N 1
ATOM 1094 C CA . VAL A 1 140 ? -10.234 -25.906 -4.559 1 97.31 140 VAL A CA 1
ATOM 1095 C C . VAL A 1 140 ? -9.648 -26.844 -3.51 1 97.31 140 VAL A C 1
ATOM 1097 O O . VAL A 1 140 ? -8.492 -27.266 -3.629 1 97.31 140 VAL A O 1
ATOM 1100 N N . GLY A 1 141 ? -10.328 -27.047 -2.455 1 96.81 141 GLY A N 1
ATOM 1101 C CA . GLY A 1 141 ? -9.969 -28.094 -1.506 1 96.81 141 GLY A CA 1
ATOM 1102 C C . GLY A 1 141 ? -9.148 -27.578 -0.339 1 96.81 141 GLY A C 1
ATOM 1103 O O . GLY A 1 141 ? -8.523 -28.359 0.381 1 96.81 141 GLY A O 1
ATOM 1104 N N . ILE A 1 142 ? -9.086 -26.312 -0.064 1 98 142 ILE A N 1
ATOM 1105 C CA . ILE A 1 142 ? -8.414 -25.734 1.097 1 98 142 ILE A CA 1
ATOM 1106 C C . ILE A 1 142 ? -9.406 -25.609 2.256 1 98 142 ILE A C 1
ATOM 1108 O O . ILE A 1 142 ? -10.547 -25.203 2.062 1 98 142 ILE A O 1
ATOM 1112 N N . ASP A 1 143 ? -8.969 -25.969 3.375 1 97.75 143 ASP A N 1
ATOM 1113 C CA . ASP A 1 143 ? -9.82 -25.938 4.566 1 97.75 143 ASP A CA 1
ATOM 1114 C C . ASP A 1 143 ? -10.352 -24.531 4.824 1 97.75 143 ASP A C 1
ATOM 1116 O O . ASP A 1 143 ? -9.578 -23.609 5.047 1 97.75 143 ASP A O 1
ATOM 1120 N N . ARG A 1 144 ? -11.648 -24.438 4.832 1 98.31 144 ARG A N 1
ATOM 1121 C CA . ARG A 1 144 ? -12.312 -23.141 4.938 1 98.31 144 ARG A CA 1
ATOM 1122 C C . ARG A 1 144 ? -12.023 -22.484 6.285 1 98.31 144 ARG A C 1
ATOM 1124 O O . ARG A 1 144 ? -11.711 -21.281 6.348 1 98.31 144 ARG A O 1
ATOM 1131 N N . ALA A 1 145 ? -12.125 -23.219 7.391 1 98.25 145 ALA A N 1
ATOM 1132 C CA . ALA A 1 145 ? -11.938 -22.688 8.734 1 98.25 145 ALA A CA 1
ATOM 1133 C C . ALA A 1 145 ? -10.492 -22.219 8.938 1 98.25 145 ALA A C 1
ATOM 1135 O O . ALA A 1 145 ? -10.258 -21.141 9.484 1 98.25 145 ALA A O 1
ATOM 1136 N N . GLY A 1 146 ? -9.523 -23.062 8.539 1 98.25 146 GLY A N 1
ATOM 1137 C CA . GLY A 1 146 ? -8.125 -22.672 8.617 1 98.25 146 GLY A CA 1
ATOM 1138 C C . GLY A 1 146 ? -7.793 -21.453 7.785 1 98.25 146 GLY A C 1
ATOM 1139 O O . GLY A 1 146 ? -7.035 -20.578 8.227 1 98.25 146 GLY A O 1
ATOM 1140 N N . PHE A 1 147 ? -8.359 -21.438 6.582 1 98.75 147 PHE A N 1
ATOM 1141 C CA . PHE A 1 147 ? -8.18 -20.297 5.699 1 98.75 147 PHE A CA 1
ATOM 1142 C C . PHE A 1 147 ? -8.688 -19.016 6.363 1 98.75 147 PHE A C 1
ATOM 1144 O O . PHE A 1 147 ? -7.98 -18.016 6.414 1 98.75 147 PHE A O 1
ATOM 1151 N N . LEU A 1 148 ? -9.891 -19.016 6.883 1 98.69 148 LEU A N 1
ATOM 1152 C CA . LEU A 1 148 ? -10.477 -17.828 7.52 1 98.69 148 LEU A CA 1
ATOM 1153 C C . LEU A 1 148 ? -9.656 -17.406 8.734 1 98.69 148 LEU A C 1
ATOM 1155 O O . LEU A 1 148 ? -9.445 -16.219 8.961 1 98.69 148 LEU A O 1
ATOM 1159 N N . LYS A 1 149 ? -9.234 -18.375 9.508 1 98.31 149 LYS A N 1
ATOM 1160 C CA . LYS A 1 149 ? -8.398 -18.062 10.664 1 98.31 149 LYS A CA 1
ATOM 1161 C C . LYS A 1 149 ? -7.141 -17.312 10.242 1 98.31 149 LYS A C 1
ATOM 1163 O O . LYS A 1 149 ? -6.719 -16.375 10.93 1 98.31 149 LYS A O 1
ATOM 1168 N N . ALA A 1 150 ? -6.559 -17.656 9.125 1 98.69 150 ALA A N 1
ATOM 1169 C CA . ALA A 1 150 ? -5.309 -17.078 8.633 1 98.69 150 ALA A CA 1
ATOM 1170 C C . ALA A 1 150 ? -5.504 -15.617 8.234 1 98.69 150 ALA A C 1
ATOM 1172 O O . ALA A 1 150 ? -4.57 -14.812 8.312 1 98.69 150 ALA A O 1
ATOM 1173 N N . ILE A 1 151 ? -6.758 -15.266 7.82 1 98.69 151 ILE A N 1
ATOM 1174 C CA . ILE A 1 151 ? -6.898 -13.93 7.258 1 98.69 151 ILE A CA 1
ATOM 1175 C C . ILE A 1 151 ? -7.926 -13.133 8.062 1 98.69 151 ILE A C 1
ATOM 1177 O O . ILE A 1 151 ? -8.422 -12.102 7.598 1 98.69 151 ILE A O 1
ATOM 1181 N N . SER A 1 152 ? -8.258 -13.539 9.242 1 98.5 152 SER A N 1
ATOM 1182 C CA . SER A 1 152 ? -9.125 -12.789 10.141 1 98.5 152 SER A CA 1
ATOM 1183 C C . SER A 1 152 ? -8.367 -11.672 10.836 1 98.5 152 SER A C 1
ATOM 1185 O O . SER A 1 152 ? -7.227 -11.859 11.266 1 98.5 152 SER A O 1
ATOM 1187 N N . VAL A 1 153 ? -9.023 -10.586 10.914 1 97.94 153 VAL A N 1
ATOM 1188 C CA . VAL A 1 153 ? -8.398 -9.398 11.484 1 97.94 153 VAL A CA 1
ATOM 1189 C C . VAL A 1 153 ? -8.344 -9.523 13.008 1 97.94 153 VAL A C 1
ATOM 1191 O O . VAL A 1 153 ? -9.305 -9.977 13.633 1 97.94 153 VAL A O 1
ATOM 1194 N N . GLY A 1 154 ? -7.227 -9.148 13.625 1 97.19 154 GLY A N 1
ATOM 1195 C CA . GLY A 1 154 ? -7.062 -9.117 15.07 1 97.19 154 GLY A CA 1
ATOM 1196 C C . GLY A 1 154 ? -7.559 -7.836 15.703 1 97.19 154 GLY A C 1
ATOM 1197 O O . GLY A 1 154 ? -8.227 -7.031 15.047 1 97.19 154 GLY A O 1
ATOM 1198 N N . LYS A 1 155 ? -7.23 -7.637 16.984 1 96.88 155 LYS A N 1
ATOM 1199 C CA . LYS A 1 155 ? -7.68 -6.48 17.75 1 96.88 155 LYS A CA 1
ATOM 1200 C C . LYS A 1 155 ? -7.047 -5.191 17.234 1 96.88 155 LYS A C 1
ATOM 1202 O O . LYS A 1 155 ? -5.852 -5.16 16.938 1 96.88 155 LYS A O 1
ATOM 1207 N N . GLY A 1 156 ? -7.887 -4.129 17.188 1 96.56 156 GLY A N 1
ATOM 1208 C CA . GLY A 1 156 ? -7.375 -2.842 16.734 1 96.56 156 GLY A CA 1
ATOM 1209 C C . GLY A 1 156 ? -6.762 -2.895 15.344 1 96.56 156 GLY A C 1
ATOM 1210 O O . GLY A 1 156 ? -7.441 -3.232 14.375 1 96.56 156 GLY A O 1
ATOM 1211 N N . ASN A 1 157 ? -5.445 -2.703 15.305 1 96.31 157 ASN A N 1
ATOM 1212 C CA . ASN A 1 157 ? -4.715 -2.77 14.047 1 96.31 157 ASN A CA 1
ATOM 1213 C C . ASN A 1 157 ? -3.678 -3.889 14.055 1 96.31 157 ASN A C 1
ATOM 1215 O O . ASN A 1 157 ? -2.621 -3.768 13.438 1 96.31 157 ASN A O 1
ATOM 1219 N N . GLY A 1 158 ? -3.98 -4.902 14.742 1 96.38 158 GLY A N 1
ATOM 1220 C CA . GLY A 1 158 ? -3.059 -6.016 14.914 1 96.38 158 GLY A CA 1
ATOM 1221 C C . GLY A 1 158 ? -2.85 -6.82 13.648 1 96.38 158 GLY A C 1
ATOM 1222 O O . GLY A 1 158 ? -1.957 -7.668 13.586 1 96.38 158 GLY A O 1
ATOM 1223 N N . GLY A 1 159 ? -3.652 -6.598 12.68 1 97.31 159 GLY A N 1
ATOM 1224 C CA . GLY A 1 159 ? -3.525 -7.305 11.414 1 97.31 159 GLY A CA 1
ATOM 1225 C C . GLY A 1 159 ? -4.043 -8.727 11.469 1 97.31 159 GLY A C 1
ATOM 1226 O O . GLY A 1 159 ? -4.957 -9.031 12.242 1 97.31 159 GLY A O 1
ATOM 1227 N N . THR A 1 160 ? -3.637 -9.562 10.539 1 98.62 160 THR A N 1
ATOM 1228 C CA . THR A 1 160 ? -3.998 -10.977 10.438 1 98.62 160 THR A CA 1
ATOM 1229 C C . THR A 1 160 ? -2.791 -11.859 10.727 1 98.62 160 THR A C 1
ATOM 1231 O O . THR A 1 160 ? -1.687 -11.367 10.953 1 98.62 160 THR A O 1
ATOM 1234 N N . ALA A 1 161 ? -3.002 -13.148 10.695 1 98.5 161 ALA A N 1
ATOM 1235 C CA . ALA A 1 161 ? -1.918 -14.094 10.945 1 98.5 161 ALA A CA 1
ATOM 1236 C C . ALA A 1 161 ? -0.896 -14.07 9.812 1 98.5 161 ALA A C 1
ATOM 1238 O O . ALA A 1 161 ? 0.213 -14.594 9.961 1 98.5 161 ALA A O 1
ATOM 1239 N N . VAL A 1 162 ? -1.197 -13.43 8.68 1 98.75 162 VAL A N 1
ATOM 1240 C CA . VAL A 1 162 ? -0.265 -13.43 7.559 1 98.75 162 VAL A CA 1
ATOM 1241 C C . VAL A 1 162 ? 0.273 -12.023 7.328 1 98.75 162 VAL A C 1
ATOM 1243 O O . VAL A 1 162 ? 0.928 -11.758 6.32 1 98.75 162 VAL A O 1
ATOM 1246 N N . THR A 1 163 ? 0.009 -11.102 8.242 1 98.62 163 THR A N 1
ATOM 1247 C CA . THR A 1 163 ? 0.415 -9.711 8.07 1 98.62 163 THR A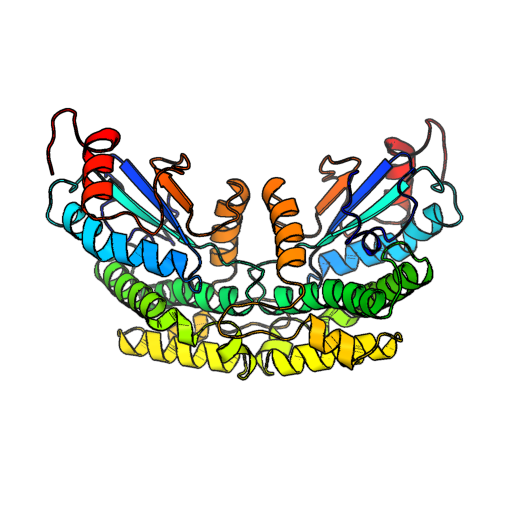 CA 1
ATOM 1248 C C . THR A 1 163 ? 1.931 -9.602 7.934 1 98.62 163 THR A C 1
ATOM 1250 O O . THR A 1 163 ? 2.432 -8.875 7.078 1 98.62 163 THR A O 1
ATOM 1253 N N . ASN A 1 164 ? 2.666 -10.32 8.727 1 98.19 164 ASN A N 1
ATOM 1254 C CA . ASN A 1 164 ? 4.121 -10.242 8.648 1 98.19 164 ASN A CA 1
ATOM 1255 C C . ASN A 1 164 ? 4.637 -10.75 7.305 1 98.19 164 ASN A C 1
ATOM 1257 O O . ASN A 1 164 ? 5.613 -10.219 6.77 1 98.19 164 ASN A O 1
ATOM 1261 N N . ASP A 1 165 ? 4.027 -11.797 6.758 1 98.56 165 ASP A N 1
ATOM 1262 C CA . ASP A 1 165 ? 4.379 -12.273 5.422 1 98.56 165 ASP A CA 1
ATOM 1263 C C . ASP A 1 165 ? 4.059 -11.219 4.367 1 98.56 165 ASP A C 1
ATOM 1265 O O . ASP A 1 165 ? 4.828 -11.023 3.424 1 98.56 165 ASP A O 1
ATOM 1269 N N . LEU A 1 166 ? 2.889 -10.562 4.555 1 98.69 166 LEU A N 1
ATOM 1270 C CA . LEU A 1 166 ? 2.521 -9.5 3.621 1 98.69 166 LEU A CA 1
ATOM 1271 C C . LEU A 1 166 ? 3.523 -8.352 3.682 1 98.69 166 LEU A C 1
ATOM 1273 O O . LEU A 1 166 ? 3.945 -7.84 2.645 1 98.69 166 LEU A O 1
ATOM 1277 N N . LYS A 1 167 ? 3.955 -8.016 4.863 1 98.38 167 LYS A N 1
ATOM 1278 C CA . LYS A 1 167 ? 4.961 -6.973 5.035 1 98.38 167 LYS A CA 1
ATOM 1279 C C . LYS A 1 167 ? 6.258 -7.332 4.312 1 98.38 167 LYS A C 1
ATOM 1281 O O . LYS A 1 167 ? 6.934 -6.461 3.764 1 98.38 167 LYS A O 1
ATOM 1286 N N . HIS A 1 168 ? 6.562 -8.57 4.34 1 98 168 HIS A N 1
ATOM 1287 C CA . HIS A 1 168 ? 7.758 -9.031 3.645 1 98 168 HIS A CA 1
ATOM 1288 C C . HIS A 1 168 ? 7.641 -8.812 2.141 1 98 168 HIS A C 1
ATOM 1290 O O . HIS A 1 168 ? 8.57 -8.32 1.505 1 98 168 HIS A O 1
ATOM 1296 N N . GLN A 1 169 ? 6.48 -9.195 1.609 1 98.19 169 GLN A N 1
ATOM 1297 C CA . GLN A 1 169 ? 6.258 -8.969 0.185 1 98.19 169 GLN A CA 1
ATOM 1298 C C . GLN A 1 169 ? 6.359 -7.488 -0.161 1 98.19 169 GLN A C 1
ATOM 1300 O O . GLN A 1 169 ? 6.984 -7.121 -1.159 1 98.19 169 GLN A O 1
ATOM 1305 N N . ILE A 1 170 ? 5.82 -6.652 0.667 1 98.31 170 ILE A N 1
ATOM 1306 C CA . ILE A 1 170 ? 5.75 -5.215 0.433 1 98.31 170 ILE A CA 1
ATOM 1307 C C . ILE A 1 170 ? 7.145 -4.602 0.555 1 98.31 170 ILE A C 1
ATOM 1309 O O . ILE A 1 170 ? 7.539 -3.773 -0.268 1 98.31 170 ILE A O 1
ATOM 1313 N N . ARG A 1 171 ? 7.859 -5.039 1.569 1 97.5 171 ARG A N 1
ATOM 1314 C CA . ARG A 1 171 ? 9.227 -4.555 1.729 1 97.5 171 ARG A CA 1
ATOM 1315 C C . ARG A 1 171 ? 10.07 -4.887 0.501 1 97.5 171 ARG A C 1
ATOM 1317 O O . ARG A 1 171 ? 10.883 -4.07 0.062 1 97.5 171 ARG A O 1
ATOM 1324 N N . TYR A 1 172 ? 9.844 -6.039 -0.033 1 96.88 172 TYR A N 1
ATOM 1325 C CA . TYR A 1 172 ? 10.617 -6.504 -1.182 1 96.88 172 TYR A CA 1
ATOM 1326 C C . TYR A 1 172 ? 10.375 -5.613 -2.395 1 96.88 172 TYR A C 1
ATOM 1328 O O . TYR A 1 172 ? 11.32 -5.121 -3.012 1 96.88 172 TYR A O 1
ATOM 1336 N N . HIS A 1 173 ? 9.102 -5.336 -2.723 1 97.19 173 HIS A N 1
ATOM 1337 C CA . HIS A 1 173 ? 8.852 -4.574 -3.943 1 97.19 173 HIS A CA 1
ATOM 1338 C C . HIS A 1 173 ? 9.141 -3.092 -3.738 1 97.19 173 HIS A C 1
ATOM 1340 O O . HIS A 1 173 ? 9.531 -2.395 -4.676 1 97.19 173 HIS A O 1
ATOM 1346 N N . ARG A 1 174 ? 8.961 -2.561 -2.48 1 96.94 174 ARG A N 1
ATOM 1347 C CA . ARG A 1 174 ? 9.328 -1.176 -2.203 1 96.94 174 ARG A CA 1
ATOM 1348 C C . ARG A 1 174 ? 10.836 -0.974 -2.336 1 96.94 174 ARG A C 1
ATOM 1350 O O . ARG A 1 174 ? 11.289 0.043 -2.867 1 96.94 174 ARG A O 1
ATOM 1357 N N . GLY A 1 175 ? 11.602 -1.956 -1.882 1 95.31 175 GLY A N 1
ATOM 1358 C CA . GLY A 1 175 ? 13.047 -1.891 -1.99 1 95.31 175 GLY A CA 1
ATOM 1359 C C . GLY A 1 175 ? 13.539 -1.874 -3.426 1 95.31 175 GLY A C 1
ATOM 1360 O O . GLY A 1 175 ? 14.68 -1.484 -3.695 1 95.31 175 GLY A O 1
ATOM 1361 N N . ARG A 1 176 ? 12.688 -2.225 -4.32 1 94.06 176 ARG A N 1
ATOM 1362 C CA . ARG A 1 176 ? 13.016 -2.258 -5.742 1 94.06 176 ARG A CA 1
ATOM 1363 C C . ARG A 1 176 ? 12.281 -1.161 -6.5 1 94.06 176 ARG A C 1
ATOM 1365 O O . ARG A 1 176 ? 12.281 -1.142 -7.734 1 94.06 176 ARG A O 1
ATOM 1372 N N . SER A 1 177 ? 11.547 -0.368 -5.789 1 94.5 177 SER A N 1
ATOM 1373 C CA . SER A 1 177 ? 10.805 0.783 -6.297 1 94.5 177 SER A CA 1
ATOM 1374 C C . SER A 1 177 ? 9.758 0.361 -7.324 1 94.5 177 SER A C 1
ATOM 1376 O O . SER A 1 177 ? 9.531 1.065 -8.305 1 94.5 177 SER A O 1
ATOM 1378 N N . ILE A 1 178 ? 9.227 -0.851 -7.141 1 97.25 178 ILE A N 1
ATOM 1379 C CA . ILE A 1 178 ? 8.125 -1.298 -7.992 1 97.25 178 ILE A CA 1
ATOM 1380 C C . ILE A 1 178 ? 6.867 -0.498 -7.672 1 97.25 178 ILE A C 1
ATOM 1382 O O . ILE A 1 178 ? 6.332 -0.586 -6.562 1 97.25 178 ILE A O 1
ATOM 1386 N N . HIS A 1 179 ? 6.355 0.223 -8.648 1 97.31 179 HIS A N 1
ATOM 1387 C CA . HIS A 1 179 ? 5.203 1.087 -8.414 1 97.31 179 HIS A CA 1
ATOM 1388 C C . HIS A 1 179 ? 3.99 0.613 -9.203 1 97.31 179 HIS A C 1
ATOM 1390 O O . HIS A 1 179 ? 2.873 0.583 -8.68 1 97.31 179 HIS A O 1
ATOM 1396 N N . VAL A 1 180 ? 4.242 0.189 -10.477 1 97.44 180 VAL A N 1
ATOM 1397 C CA . VAL A 1 180 ? 3.121 -0.237 -11.312 1 97.44 180 VAL A CA 1
ATOM 1398 C C . VAL A 1 180 ? 3.129 -1.758 -11.445 1 97.44 180 VAL A C 1
ATOM 1400 O O . VAL A 1 180 ? 4.184 -2.391 -11.352 1 97.44 180 VAL A O 1
ATOM 1403 N N . THR A 1 181 ? 1.933 -2.303 -11.594 1 98.25 181 THR A N 1
ATOM 1404 C CA . THR A 1 181 ? 1.762 -3.723 -11.883 1 98.25 181 THR A CA 1
ATOM 1405 C C . THR A 1 181 ? 1.029 -3.924 -13.203 1 98.25 181 THR A C 1
ATOM 1407 O O . THR A 1 181 ? 0.164 -3.125 -13.57 1 98.25 181 THR A O 1
ATOM 1410 N N . PRO A 1 182 ? 1.406 -4.805 -13.977 1 98.31 182 PRO A N 1
ATOM 1411 C CA . PRO A 1 182 ? 2.518 -5.723 -13.711 1 98.31 182 PRO A CA 1
ATOM 1412 C C . PRO A 1 182 ? 3.879 -5.105 -14.023 1 98.31 182 PRO A C 1
ATOM 1414 O O . PRO A 1 182 ? 3.961 -4.121 -14.758 1 98.31 182 PRO A O 1
ATOM 1417 N N . THR A 1 183 ? 4.871 -5.488 -13.344 1 98.69 183 THR A N 1
ATOM 1418 C CA . THR A 1 183 ? 6.289 -5.305 -13.648 1 98.69 183 THR A CA 1
ATOM 1419 C C . THR A 1 183 ? 7.012 -6.648 -13.68 1 98.69 183 THR A C 1
ATOM 1421 O O . THR A 1 183 ? 6.742 -7.527 -12.859 1 98.69 183 THR A O 1
ATOM 1424 N N . VAL A 1 184 ? 7.906 -6.883 -14.648 1 98.62 184 VAL A N 1
ATOM 1425 C CA . VAL A 1 184 ? 8.609 -8.156 -14.781 1 98.62 184 VAL A CA 1
ATOM 1426 C C . VAL A 1 184 ? 10.117 -7.922 -14.703 1 98.62 184 VAL A C 1
ATOM 1428 O O . VAL A 1 184 ? 10.633 -6.949 -15.25 1 98.62 184 VAL A O 1
ATOM 1431 N N . ALA A 1 185 ? 10.797 -8.773 -14.016 1 98.19 185 ALA A N 1
ATOM 1432 C CA . ALA A 1 185 ? 12.258 -8.789 -13.953 1 98.19 185 ALA A CA 1
ATOM 1433 C C . ALA A 1 185 ? 12.812 -10.141 -14.383 1 98.19 185 ALA A C 1
ATOM 1435 O O . ALA A 1 185 ? 12.258 -11.188 -14.031 1 98.19 185 ALA A O 1
ATOM 1436 N N . LEU A 1 186 ? 13.836 -10.141 -15.148 1 98.38 186 LEU A N 1
ATOM 1437 C CA . LEU A 1 186 ? 14.625 -11.328 -15.453 1 98.38 186 LEU A CA 1
ATOM 1438 C C . LEU A 1 186 ? 15.945 -11.312 -14.688 1 98.38 186 LEU A C 1
ATOM 1440 O O . LEU A 1 186 ? 16.734 -10.367 -14.812 1 98.38 186 LEU A O 1
ATOM 1444 N N . ASP A 1 187 ? 16.094 -12.344 -13.828 1 97.44 187 ASP A N 1
ATOM 1445 C CA . ASP A 1 187 ? 17.312 -12.5 -13.039 1 97.44 187 ASP A CA 1
ATOM 1446 C C . ASP A 1 187 ? 17.562 -11.258 -12.18 1 97.44 187 ASP A C 1
ATOM 1448 O O . ASP A 1 187 ? 18.688 -10.766 -12.109 1 97.44 187 ASP A O 1
ATOM 1452 N N . GLY A 1 188 ? 16.484 -10.664 -11.703 1 96.06 188 GLY A N 1
ATOM 1453 C CA . GLY A 1 188 ? 16.578 -9.586 -10.734 1 96.06 188 GLY A CA 1
ATOM 1454 C C . GLY A 1 188 ? 16.625 -8.211 -11.383 1 96.06 188 GLY A C 1
ATOM 1455 O O . GLY A 1 188 ? 16.625 -7.191 -10.695 1 96.06 188 GLY A O 1
ATOM 1456 N N . ILE A 1 189 ? 16.656 -8.188 -12.695 1 97.19 189 ILE A N 1
ATOM 1457 C CA . ILE A 1 189 ? 16.719 -6.914 -13.406 1 97.19 189 ILE A CA 1
ATOM 1458 C C . ILE A 1 189 ? 15.398 -6.648 -14.117 1 97.19 189 ILE A C 1
ATOM 1460 O O . ILE A 1 189 ? 14.914 -7.488 -14.875 1 97.19 189 ILE A O 1
ATOM 1464 N N . ILE A 1 190 ? 14.852 -5.492 -13.859 1 97.94 190 ILE A N 1
ATOM 1465 C CA . ILE A 1 190 ? 13.586 -5.121 -14.484 1 97.94 190 ILE A CA 1
ATOM 1466 C C . ILE A 1 190 ? 13.711 -5.184 -16 1 97.94 190 ILE A C 1
ATOM 1468 O O . ILE A 1 190 ? 14.695 -4.691 -16.562 1 97.94 190 ILE A O 1
ATOM 1472 N N . GLU A 1 191 ? 12.781 -5.855 -16.594 1 97.88 191 GLU A N 1
ATOM 1473 C CA . GLU A 1 191 ? 12.727 -6.039 -18.047 1 97.88 191 GLU A CA 1
ATOM 1474 C C . GLU A 1 191 ? 11.516 -5.332 -18.641 1 97.88 191 GLU A C 1
ATOM 1476 O O . GLU A 1 191 ? 10.469 -5.945 -18.844 1 97.88 191 GLU A O 1
ATOM 1481 N N . PRO A 1 192 ? 11.656 -4.094 -19.047 1 96.44 192 PRO A N 1
ATOM 1482 C CA . PRO A 1 192 ? 10.508 -3.289 -19.469 1 96.44 192 PRO A CA 1
ATOM 1483 C C . PRO A 1 192 ? 9.953 -3.719 -20.828 1 96.44 192 PRO A C 1
ATOM 1485 O O . PRO A 1 192 ? 8.852 -3.309 -21.203 1 96.44 192 PRO A O 1
ATOM 1488 N N . SER A 1 193 ? 10.719 -4.492 -21.578 1 97.19 193 SER A N 1
ATOM 1489 C CA . SER A 1 193 ? 10.234 -4.906 -22.891 1 97.19 193 SER A CA 1
ATOM 1490 C C . SER A 1 193 ? 9.062 -5.875 -22.781 1 97.19 193 SER A C 1
ATOM 1492 O O . SER A 1 193 ? 8.305 -6.059 -23.719 1 97.19 193 SER A O 1
ATOM 1494 N N . ILE A 1 194 ? 8.945 -6.559 -21.641 1 97.12 194 ILE A N 1
ATOM 1495 C CA . ILE A 1 194 ? 7.867 -7.52 -21.453 1 97.12 194 ILE A CA 1
ATOM 1496 C C . ILE A 1 194 ? 6.598 -6.785 -21.016 1 97.12 194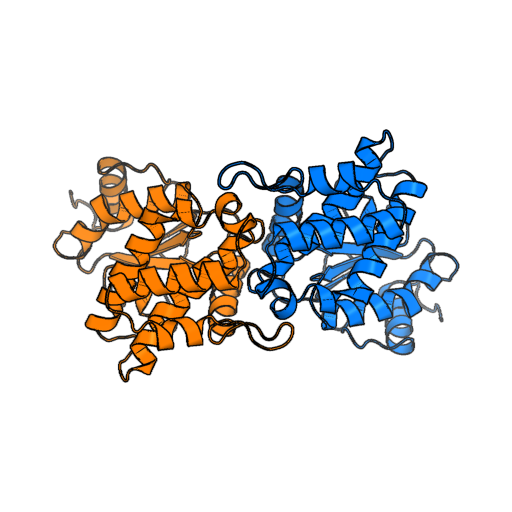 ILE A C 1
ATOM 1498 O O . ILE A 1 194 ? 6.562 -6.16 -19.953 1 97.12 194 ILE A O 1
ATOM 1502 N N . SER A 1 195 ? 5.621 -6.883 -21.828 1 96.06 195 SER A N 1
ATOM 1503 C CA . SER A 1 195 ? 4.355 -6.234 -21.5 1 96.06 195 SER A CA 1
ATOM 1504 C C . SER A 1 195 ? 3.266 -7.262 -21.203 1 96.06 195 SER A C 1
ATOM 1506 O O . SER A 1 195 ? 3.434 -8.445 -21.484 1 96.06 195 SER A O 1
ATOM 1508 N N . SER A 1 196 ? 2.148 -6.734 -20.672 1 96.44 196 SER A N 1
ATOM 1509 C CA . SER A 1 196 ? 1.037 -7.617 -20.344 1 96.44 196 SER A CA 1
ATOM 1510 C C . SER A 1 196 ? 0.392 -8.188 -21.609 1 96.44 196 SER A C 1
ATOM 1512 O O . SER A 1 196 ? -0.36 -9.164 -21.531 1 96.44 196 SER A O 1
ATOM 1514 N N . SER A 1 197 ? 0.782 -7.664 -22.75 1 96.38 197 SER A N 1
ATOM 1515 C CA . SER A 1 197 ? 0.131 -8.055 -24 1 96.38 197 SER A CA 1
ATOM 1516 C C . SER A 1 197 ? 1.051 -8.914 -24.859 1 96.38 197 SER A C 1
ATOM 1518 O O . SER A 1 197 ? 0.799 -9.109 -26.047 1 96.38 197 SER A O 1
ATOM 1520 N N . PHE A 1 198 ? 2.156 -9.32 -24.266 1 97.62 198 PHE A N 1
ATOM 1521 C CA . PHE A 1 198 ? 3.043 -10.211 -25 1 97.62 198 PHE A CA 1
ATOM 1522 C C . PHE A 1 198 ? 2.264 -11.367 -25.625 1 97.62 198 PHE A C 1
ATOM 1524 O O . PHE A 1 198 ? 1.485 -12.031 -24.938 1 97.62 198 PHE A O 1
ATOM 1531 N N . SER A 1 199 ? 2.463 -11.586 -26.953 1 97.56 199 SER A N 1
ATOM 1532 C CA . SER A 1 199 ? 1.921 -12.75 -27.656 1 97.56 199 SER A CA 1
ATOM 1533 C C . SER A 1 199 ? 2.801 -13.977 -27.438 1 97.56 199 SER A C 1
ATOM 1535 O O . SER A 1 199 ? 3.895 -13.875 -26.891 1 97.56 199 SER A O 1
ATOM 1537 N N . LYS A 1 200 ? 2.305 -15.141 -27.922 1 97.81 200 LYS A N 1
ATOM 1538 C CA . LYS A 1 200 ? 3.119 -16.359 -27.906 1 97.81 200 LYS A CA 1
ATOM 1539 C C . LYS A 1 200 ? 4.438 -16.125 -28.656 1 97.81 200 LYS A C 1
ATOM 1541 O O . LYS A 1 200 ? 5.5 -16.531 -28.172 1 97.81 200 LYS A O 1
ATOM 1546 N N . GLU A 1 201 ? 4.363 -15.438 -29.781 1 97.94 201 GLU A N 1
ATOM 1547 C CA . GLU A 1 201 ? 5.551 -15.164 -30.578 1 97.94 201 GLU A CA 1
ATOM 1548 C C . GLU A 1 201 ? 6.516 -14.242 -29.844 1 97.94 201 GLU A C 1
ATOM 1550 O O . GLU A 1 201 ? 7.734 -14.414 -29.922 1 97.94 201 GLU A O 1
ATOM 1555 N N . ASP A 1 202 ? 5.988 -13.25 -29.172 1 98.44 202 ASP A N 1
ATOM 1556 C CA . ASP A 1 202 ? 6.824 -12.336 -28.406 1 98.44 202 ASP A CA 1
ATOM 1557 C C . ASP A 1 202 ? 7.59 -13.086 -27.312 1 98.44 202 ASP A C 1
ATOM 1559 O O . ASP A 1 202 ? 8.789 -12.875 -27.125 1 98.44 202 ASP A O 1
ATOM 1563 N N . TRP A 1 203 ? 6.902 -14.008 -26.625 1 98.19 203 TRP A N 1
ATOM 1564 C CA . TRP A 1 203 ? 7.535 -14.797 -25.562 1 98.19 203 TRP A CA 1
ATOM 1565 C C . TRP A 1 203 ? 8.625 -15.688 -26.141 1 98.19 203 TRP A C 1
ATOM 1567 O O . TRP A 1 203 ? 9.734 -15.75 -25.609 1 98.19 203 TRP A O 1
ATOM 1577 N N . ASN A 1 204 ? 8.281 -16.344 -27.203 1 97.69 204 ASN A N 1
ATOM 1578 C CA . ASN A 1 204 ? 9.266 -17.234 -27.828 1 97.69 204 ASN A CA 1
ATOM 1579 C C . ASN A 1 204 ? 10.531 -16.469 -28.219 1 97.69 204 ASN A C 1
ATOM 1581 O O . ASN A 1 204 ? 11.641 -16.906 -27.906 1 97.69 204 ASN A O 1
ATOM 1585 N N . LYS A 1 205 ? 10.328 -15.359 -28.875 1 97.5 205 LYS A N 1
ATOM 1586 C CA . LYS A 1 205 ? 11.469 -14.547 -29.297 1 97.5 205 LYS A CA 1
ATOM 1587 C C . LYS A 1 205 ? 12.305 -14.109 -28.094 1 97.5 205 LYS A C 1
ATOM 1589 O O . LYS A 1 205 ? 13.531 -14.164 -28.125 1 97.5 205 LYS A O 1
ATOM 1594 N N . PHE A 1 206 ? 11.672 -13.711 -27.094 1 98.25 206 PHE A N 1
ATOM 1595 C CA . PHE A 1 206 ? 12.344 -13.258 -25.891 1 98.25 206 PHE A CA 1
ATOM 1596 C C . PHE A 1 206 ? 13.195 -14.375 -25.297 1 98.25 206 PHE A C 1
ATOM 1598 O O . PHE A 1 206 ? 14.359 -14.148 -24.938 1 98.25 206 PHE A O 1
ATOM 1605 N N . PHE A 1 207 ? 12.609 -15.562 -25.172 1 98.19 207 PHE A N 1
ATOM 1606 C CA . PHE A 1 207 ? 13.312 -16.672 -24.531 1 98.19 207 PHE A CA 1
ATOM 1607 C C . PHE A 1 207 ? 14.461 -17.156 -25.406 1 98.19 207 PHE A C 1
ATOM 1609 O O . PHE A 1 207 ? 15.516 -17.547 -24.906 1 98.19 207 PHE A O 1
ATOM 1616 N N . GLU A 1 208 ? 14.312 -17.156 -26.719 1 97.94 208 GLU A N 1
ATOM 1617 C CA . GLU A 1 208 ? 15.398 -17.516 -27.625 1 97.94 208 GLU A CA 1
ATOM 1618 C C . GLU A 1 208 ? 16.578 -16.562 -27.484 1 97.94 208 GLU A C 1
ATOM 1620 O O . GLU A 1 208 ? 17.734 -16.984 -27.562 1 97.94 208 GLU A O 1
ATOM 1625 N N . GLU A 1 209 ? 16.203 -15.391 -27.203 1 97.12 209 GLU A N 1
ATOM 1626 C CA . GLU A 1 209 ? 17.25 -14.359 -27.172 1 97.12 209 GLU A CA 1
ATOM 1627 C C . GLU A 1 209 ? 17.906 -14.266 -25.797 1 97.12 209 GLU A C 1
ATOM 1629 O O . GLU A 1 209 ? 19.094 -14 -25.703 1 97.12 209 GLU A O 1
ATOM 1634 N N . LYS A 1 210 ? 17.078 -14.539 -24.734 1 97.31 210 LYS A N 1
ATOM 1635 C CA . LYS A 1 210 ? 17.562 -14.109 -23.422 1 97.31 210 LYS A CA 1
ATOM 1636 C C . LYS A 1 210 ? 17.703 -15.297 -22.484 1 97.31 210 LYS A C 1
ATOM 1638 O O . LYS A 1 210 ? 18.359 -15.195 -21.438 1 97.31 210 LYS A O 1
ATOM 1643 N N . VAL A 1 211 ? 17.094 -16.406 -22.828 1 97.75 211 VAL A N 1
ATOM 1644 C CA . VAL A 1 211 ? 17 -17.469 -21.828 1 97.75 211 VAL A CA 1
ATOM 1645 C C . VAL A 1 211 ? 17.672 -18.734 -22.344 1 97.75 211 VAL A C 1
ATOM 1647 O O . VAL A 1 211 ? 18.516 -19.328 -21.656 1 97.75 211 VAL A O 1
ATOM 1650 N N . LEU A 1 212 ? 17.391 -19.109 -23.562 1 97.75 212 LEU A N 1
ATOM 1651 C CA . LEU A 1 212 ? 17.875 -20.359 -24.125 1 97.75 212 LEU A CA 1
ATOM 1652 C C . LEU A 1 212 ? 19.281 -20.188 -24.719 1 97.75 212 LEU A C 1
ATOM 1654 O O . LEU A 1 212 ? 19.688 -19.062 -25.016 1 97.75 212 LEU A O 1
ATOM 1658 N N . PRO A 1 213 ? 19.969 -21.266 -24.875 1 94.81 213 PRO A N 1
ATOM 1659 C CA . PRO A 1 213 ? 21.281 -21.156 -25.547 1 94.81 213 PRO A CA 1
ATOM 1660 C C . PRO A 1 213 ? 21.172 -20.562 -26.938 1 94.81 213 PRO A C 1
ATOM 1662 O O . PRO A 1 213 ? 20.172 -20.734 -27.625 1 94.81 213 PRO A O 1
ATOM 1665 N N . PRO A 1 214 ? 22.297 -19.891 -27.234 1 92.62 214 PRO A N 1
ATOM 1666 C CA . PRO A 1 214 ? 22.281 -19.266 -28.562 1 92.62 214 PRO A CA 1
ATOM 1667 C C . PRO A 1 214 ? 21.953 -20.266 -29.672 1 92.62 214 PRO A C 1
ATOM 1669 O O . PRO A 1 214 ? 22.438 -21.391 -29.656 1 92.62 214 PRO A O 1
ATOM 1672 N N . GLY A 1 215 ? 21.078 -19.906 -30.531 1 91.31 215 GLY A N 1
ATOM 1673 C CA . GLY A 1 215 ? 20.719 -20.734 -31.672 1 91.31 215 GLY A CA 1
ATOM 1674 C C . GLY A 1 215 ? 19.484 -21.578 -31.438 1 91.31 215 GLY A C 1
ATOM 1675 O O . GLY A 1 215 ? 19 -22.25 -32.344 1 91.31 215 GLY A O 1
ATOM 1676 N N . SER A 1 216 ? 19 -21.625 -30.234 1 90.81 216 SER A N 1
ATOM 1677 C CA . SER A 1 216 ? 17.781 -22.391 -29.938 1 90.81 216 SER A CA 1
ATOM 1678 C C . SER A 1 216 ? 16.562 -21.781 -30.641 1 90.81 216 SER A C 1
ATOM 1680 O O . SER A 1 216 ? 16.5 -20.578 -30.844 1 90.81 216 SER A O 1
ATOM 1682 N N . LYS A 1 217 ? 15.648 -22.609 -31.031 1 88.19 217 LYS A N 1
ATOM 1683 C CA . LYS A 1 217 ? 14.398 -22.172 -31.656 1 88.19 217 LYS A CA 1
ATOM 1684 C C . LYS A 1 217 ? 13.195 -22.797 -30.953 1 88.19 217 LYS A C 1
ATOM 1686 O O . LYS A 1 217 ? 13.195 -23.984 -30.641 1 88.19 217 LYS A O 1
ATOM 1691 N N . LEU A 1 218 ? 12.203 -21.969 -30.672 1 92.94 218 LEU A N 1
ATOM 1692 C CA . LEU A 1 218 ? 10.945 -22.406 -30.094 1 92.94 218 LEU A CA 1
ATOM 1693 C C . LEU A 1 218 ? 9.836 -22.438 -31.141 1 92.94 218 LEU A C 1
ATOM 1695 O O . LEU A 1 218 ? 9.859 -21.672 -32.094 1 92.94 218 LEU A O 1
ATOM 1699 N N . MET B 1 1 ? 12 21.812 -0.343 1 58.16 1 MET B N 1
ATOM 1700 C CA . MET B 1 1 ? 11.734 20.562 -1.06 1 58.16 1 MET B CA 1
ATOM 1701 C C . MET B 1 1 ? 10.43 20.656 -1.846 1 58.16 1 MET B C 1
ATOM 1703 O O . MET B 1 1 ? 9.492 21.344 -1.426 1 58.16 1 MET B O 1
ATOM 1707 N N . ALA B 1 2 ? 10.43 20.078 -3.006 1 77.75 2 ALA B N 1
ATOM 1708 C CA . ALA B 1 2 ? 9.375 20.312 -3.994 1 77.75 2 ALA B CA 1
ATOM 1709 C C . ALA B 1 2 ? 8.086 19.609 -3.594 1 77.75 2 ALA B C 1
ATOM 1711 O O . ALA B 1 2 ? 8.102 18.453 -3.176 1 77.75 2 ALA B O 1
ATOM 1712 N N . LEU B 1 3 ? 7.098 20.297 -3.172 1 92.25 3 LEU B N 1
ATOM 1713 C CA . LEU B 1 3 ? 5.719 19.891 -2.955 1 92.25 3 LEU B CA 1
ATOM 1714 C C . LEU B 1 3 ? 4.82 20.359 -4.094 1 92.25 3 LEU B C 1
ATOM 1716 O O . LEU B 1 3 ? 4.742 21.547 -4.375 1 92.25 3 LEU B O 1
ATOM 1720 N N . ALA B 1 4 ? 4.234 19.359 -4.793 1 95.12 4 ALA B N 1
ATOM 1721 C CA . ALA B 1 4 ? 3.33 19.75 -5.871 1 95.12 4 ALA B CA 1
ATOM 1722 C C . ALA B 1 4 ? 2.23 20.672 -5.359 1 95.12 4 ALA B C 1
ATOM 1724 O O . ALA B 1 4 ? 1.751 20.516 -4.234 1 95.12 4 ALA B O 1
ATOM 1725 N N . PRO B 1 5 ? 1.804 21.594 -6.148 1 94.81 5 PRO B N 1
ATOM 1726 C CA . PRO B 1 5 ? 0.859 22.625 -5.688 1 94.81 5 PRO B CA 1
ATOM 1727 C C . PRO B 1 5 ? -0.422 22.016 -5.109 1 94.81 5 PRO B C 1
ATOM 1729 O O . PRO B 1 5 ? -0.982 22.562 -4.152 1 94.81 5 PRO B O 1
ATOM 1732 N N . GLN B 1 6 ? -0.885 20.906 -5.605 1 96.12 6 GLN B N 1
ATOM 1733 C CA . GLN B 1 6 ? -2.15 20.344 -5.137 1 96.12 6 GLN B CA 1
ATOM 1734 C C . GLN B 1 6 ? -1.997 19.719 -3.756 1 96.12 6 GLN B C 1
ATOM 1736 O O . GLN B 1 6 ? -2.988 19.328 -3.129 1 96.12 6 GLN B O 1
ATOM 1741 N N . PHE B 1 7 ? -0.736 19.641 -3.291 1 98.06 7 PHE B N 1
ATOM 1742 C CA . PHE B 1 7 ? -0.473 19.094 -1.966 1 98.06 7 PHE B CA 1
ATOM 1743 C C . PHE B 1 7 ? -0.019 20.188 -1.008 1 98.06 7 PHE B C 1
ATOM 1745 O O . PHE B 1 7 ? 0.605 19.906 0.017 1 98.06 7 PHE B O 1
ATOM 1752 N N . ALA B 1 8 ? -0.26 21.484 -1.335 1 97.5 8 ALA B N 1
ATOM 1753 C CA . ALA B 1 8 ? 0.178 22.609 -0.514 1 97.5 8 ALA B CA 1
ATOM 1754 C C . ALA B 1 8 ? -0.323 22.469 0.921 1 97.5 8 ALA B C 1
ATOM 1756 O O . ALA B 1 8 ? 0.359 22.875 1.865 1 97.5 8 ALA B O 1
ATOM 1757 N N . THR B 1 9 ? -1.491 21.828 1.131 1 98.06 9 THR B N 1
ATOM 1758 C CA . THR B 1 9 ? -2.074 21.656 2.459 1 98.06 9 THR B CA 1
ATOM 1759 C C . THR B 1 9 ? -1.222 20.719 3.311 1 98.06 9 THR B C 1
ATOM 1761 O O . THR B 1 9 ? -1.327 20.734 4.539 1 98.06 9 THR B O 1
ATOM 1764 N N . HIS B 1 10 ? -0.353 19.953 2.699 1 98.5 10 HIS B N 1
ATOM 1765 C CA . HIS B 1 10 ? 0.46 18.984 3.426 1 98.5 10 HIS B CA 1
ATOM 1766 C C . HIS B 1 10 ? 1.582 19.672 4.195 1 98.5 10 HIS B C 1
ATOM 1768 O O . HIS B 1 10 ? 2.217 19.047 5.05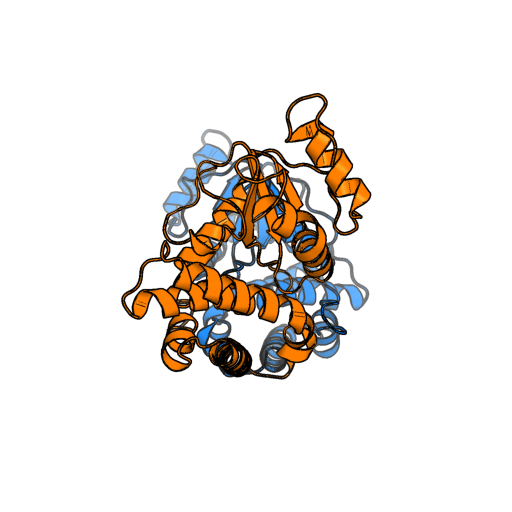9 1 98.5 10 HIS B O 1
ATOM 1774 N N . ARG B 1 11 ? 1.911 20.922 3.865 1 98 11 ARG B N 1
ATOM 1775 C CA . ARG B 1 11 ? 2.789 21.688 4.734 1 98 11 ARG B CA 1
ATOM 1776 C C . ARG B 1 11 ? 2.035 22.203 5.961 1 98 11 ARG B C 1
ATOM 1778 O O . ARG B 1 11 ? 1.343 23.219 5.891 1 98 11 ARG B O 1
ATOM 1785 N N . ILE B 1 12 ? 2.242 21.578 7.066 1 97.94 12 ILE B N 1
ATOM 1786 C CA . ILE B 1 12 ? 1.375 21.828 8.211 1 97.94 12 ILE B CA 1
ATOM 1787 C C . ILE B 1 12 ? 1.989 22.906 9.102 1 97.94 12 ILE B C 1
ATOM 1789 O O . ILE B 1 12 ? 1.358 23.359 10.055 1 97.94 12 ILE B O 1
ATOM 1793 N N . ALA B 1 13 ? 3.229 23.312 8.828 1 98 13 ALA B N 1
ATOM 1794 C CA . ALA B 1 13 ? 3.883 24.406 9.539 1 98 13 ALA B CA 1
ATOM 1795 C C . ALA B 1 13 ? 5.008 25 8.703 1 98 13 ALA B C 1
ATOM 1797 O O . ALA B 1 13 ? 5.703 24.281 7.977 1 98 13 ALA B O 1
ATOM 1798 N N . GLY B 1 14 ? 5.137 26.297 8.82 1 97.31 14 GLY B N 1
ATOM 1799 C CA . GLY B 1 14 ? 6.188 26.984 8.094 1 97.31 14 GLY B CA 1
ATOM 1800 C C . GLY B 1 14 ? 5.789 27.344 6.672 1 97.31 14 GLY B C 1
ATOM 1801 O O . GLY B 1 14 ? 4.625 27.203 6.293 1 97.31 14 GLY B O 1
ATOM 1802 N N . THR B 1 15 ? 6.762 27.906 5.93 1 95.38 15 THR B N 1
ATOM 1803 C CA . THR B 1 15 ? 6.52 28.391 4.574 1 95.38 15 THR B CA 1
ATOM 1804 C C . THR B 1 15 ? 7.48 27.734 3.588 1 95.38 15 THR B C 1
ATOM 1806 O O . THR B 1 15 ? 8.484 27.141 3.994 1 95.38 15 THR B O 1
ATOM 1809 N N . PRO B 1 16 ? 7.098 27.766 2.297 1 94.81 16 PRO B N 1
ATOM 1810 C CA . PRO B 1 16 ? 7.949 27.125 1.29 1 94.81 16 PRO B CA 1
ATOM 1811 C C . PRO B 1 16 ? 9.359 27.719 1.256 1 94.81 16 PRO B C 1
ATOM 1813 O O . PRO B 1 16 ? 10.289 27.062 0.777 1 94.81 16 PRO B O 1
ATOM 1816 N N . ASP B 1 17 ? 9.562 28.906 1.767 1 95.31 17 ASP B N 1
ATOM 1817 C CA . ASP B 1 17 ? 10.867 29.547 1.692 1 95.31 17 ASP B CA 1
ATOM 1818 C C . ASP B 1 17 ? 11.672 29.328 2.973 1 95.31 17 ASP B C 1
ATOM 1820 O O . ASP B 1 17 ? 12.75 29.891 3.146 1 95.31 17 ASP B O 1
ATOM 1824 N N . SER B 1 18 ? 11.133 28.531 3.918 1 97.25 18 SER B N 1
ATOM 1825 C CA . SER B 1 18 ? 11.906 28.188 5.102 1 97.25 18 SER B CA 1
ATOM 1826 C C . SER B 1 18 ? 13.25 27.547 4.723 1 97.25 18 SER B C 1
ATOM 1828 O O . SER B 1 18 ? 13.352 26.875 3.697 1 97.25 18 SER B O 1
ATOM 1830 N N . GLU B 1 19 ? 14.227 27.719 5.555 1 97.5 19 GLU B N 1
ATOM 1831 C CA . GLU B 1 19 ? 15.586 27.266 5.27 1 97.5 19 GLU B CA 1
ATOM 1832 C C . GLU B 1 19 ? 15.648 25.734 5.188 1 97.5 19 GLU B C 1
ATOM 1834 O O . GLU B 1 19 ? 16.359 25.188 4.344 1 97.5 19 GLU B O 1
ATOM 1839 N N . HIS B 1 20 ? 15.008 25.078 6.121 1 98.19 20 HIS B N 1
ATOM 1840 C CA . HIS B 1 20 ? 15.008 23.609 6.191 1 98.19 20 HIS B CA 1
ATOM 1841 C C . HIS B 1 20 ? 13.586 23.062 6.074 1 98.19 20 HIS B C 1
ATOM 1843 O O . HIS B 1 20 ? 12.617 23.766 6.348 1 98.19 20 HIS B O 1
ATOM 1849 N N . THR B 1 21 ? 13.469 21.797 5.668 1 98.31 21 THR B N 1
ATOM 1850 C CA . THR B 1 21 ? 12.195 21.094 5.59 1 98.31 21 THR B CA 1
ATOM 1851 C C . THR B 1 21 ? 12.273 19.75 6.301 1 98.31 21 THR B C 1
ATOM 1853 O O . THR B 1 21 ? 13.195 18.969 6.062 1 98.31 21 THR B O 1
ATOM 1856 N N . LEU B 1 22 ? 11.391 19.531 7.16 1 98.38 22 LEU B N 1
ATOM 1857 C CA . LEU B 1 22 ? 11.18 18.25 7.801 1 98.38 22 LEU B CA 1
ATOM 1858 C C . LEU B 1 22 ? 10.039 17.484 7.121 1 98.38 22 LEU B C 1
ATOM 1860 O O . LEU B 1 22 ? 8.883 17.875 7.219 1 98.38 22 LEU B O 1
ATOM 1864 N N . ASP B 1 23 ? 10.375 16.406 6.414 1 98.31 23 ASP B N 1
ATOM 1865 C CA . ASP B 1 23 ? 9.367 15.484 5.883 1 98.31 23 ASP B CA 1
ATOM 1866 C C . ASP B 1 23 ? 9 14.414 6.91 1 98.31 23 ASP B C 1
ATOM 1868 O O . ASP B 1 23 ? 9.883 13.727 7.43 1 98.31 23 ASP B O 1
ATOM 1872 N N . VAL B 1 24 ? 7.742 14.328 7.16 1 98.62 24 VAL B N 1
ATOM 1873 C CA . VAL B 1 24 ? 7.242 13.328 8.094 1 98.62 24 VAL B CA 1
ATOM 1874 C C . VAL B 1 24 ? 6.371 12.32 7.355 1 98.62 24 VAL B C 1
ATOM 1876 O O . VAL B 1 24 ? 5.215 12.602 7.035 1 98.62 24 VAL B O 1
ATOM 1879 N N . TYR B 1 25 ? 6.953 11.125 7.098 1 98.75 25 TYR B N 1
ATOM 1880 C CA . TYR B 1 25 ? 6.234 10.023 6.465 1 98.75 25 TYR B CA 1
ATOM 1881 C C . TYR B 1 25 ? 5.383 9.273 7.484 1 98.75 25 TYR B C 1
ATOM 1883 O O . TYR B 1 25 ? 5.906 8.711 8.453 1 98.75 25 TYR B O 1
ATOM 1891 N N . LEU B 1 26 ? 4.094 9.25 7.277 1 98.69 26 LEU B N 1
ATOM 1892 C CA . LEU B 1 26 ? 3.24 8.68 8.312 1 98.69 26 LEU B CA 1
ATOM 1893 C C . LEU B 1 26 ? 2.061 7.938 7.695 1 98.69 26 LEU B C 1
ATOM 1895 O O . LEU B 1 26 ? 1.685 8.203 6.551 1 98.69 26 LEU B O 1
ATOM 1899 N N . ASP B 1 27 ? 1.57 6.984 8.344 1 98.75 27 ASP B N 1
ATOM 1900 C CA . ASP B 1 27 ? 0.292 6.328 8.086 1 98.75 27 ASP B CA 1
ATOM 1901 C C . ASP B 1 27 ? -0.779 6.816 9.062 1 98.75 27 ASP B C 1
ATOM 1903 O O . ASP B 1 27 ? -0.568 6.824 10.273 1 98.75 27 ASP B O 1
ATOM 1907 N N . LEU B 1 28 ? -1.925 7.098 8.57 1 98.75 28 LEU B N 1
ATOM 1908 C CA . LEU B 1 28 ? -2.939 7.816 9.344 1 98.75 28 LEU B CA 1
ATOM 1909 C C . LEU B 1 28 ? -3.639 6.883 10.32 1 98.75 28 LEU B C 1
ATOM 1911 O O . LEU B 1 28 ? -4.395 7.336 11.188 1 98.75 28 LEU B O 1
ATOM 1915 N N . ILE B 1 29 ? -3.32 5.578 10.211 1 98.38 29 ILE B N 1
ATOM 1916 C CA . ILE B 1 29 ? -3.891 4.684 11.211 1 98.38 29 ILE B CA 1
ATOM 1917 C C . ILE B 1 29 ? -2.771 3.936 11.93 1 98.38 29 ILE B C 1
ATOM 1919 O O . ILE B 1 29 ? -2.959 2.799 12.375 1 98.38 29 ILE B O 1
ATOM 1923 N N . CYS B 1 30 ? -1.603 4.438 12.008 1 98.31 30 CYS B N 1
ATOM 1924 C CA . CYS B 1 30 ? -0.476 3.9 12.766 1 98.31 30 CYS B CA 1
ATOM 1925 C C . CYS B 1 30 ? -0.327 4.613 14.102 1 98.31 30 CYS B C 1
ATOM 1927 O O . CYS B 1 30 ? -0.135 5.828 14.148 1 98.31 30 CYS B O 1
ATOM 1929 N N . PRO B 1 31 ? -0.32 3.879 15.148 1 97.94 31 PRO B N 1
ATOM 1930 C CA . PRO B 1 31 ? -0.25 4.516 16.469 1 97.94 31 PRO B CA 1
ATOM 1931 C C . PRO B 1 31 ? 1.073 5.238 16.703 1 97.94 31 PRO B C 1
ATOM 1933 O O . PRO B 1 31 ? 1.111 6.246 17.406 1 97.94 31 PRO B O 1
ATOM 1936 N N . TYR B 1 32 ? 2.135 4.812 16.141 1 98.25 32 TYR B N 1
ATOM 1937 C CA . TYR B 1 32 ? 3.418 5.492 16.281 1 98.25 32 TYR B CA 1
ATOM 1938 C C . TYR B 1 32 ? 3.449 6.777 15.461 1 98.25 32 TYR B C 1
ATOM 1940 O O . TYR B 1 32 ? 4.113 7.746 15.844 1 98.25 32 TYR B O 1
ATOM 1948 N N . SER B 1 33 ? 2.777 6.773 14.312 1 98.56 33 SER B N 1
ATOM 1949 C CA . SER B 1 33 ? 2.6 8.008 13.562 1 98.56 33 SER B CA 1
ATOM 1950 C C . SER B 1 33 ? 1.816 9.039 14.367 1 98.56 33 SER B C 1
ATOM 1952 O O . SER B 1 33 ? 2.15 10.227 14.367 1 98.56 33 SER B O 1
ATOM 1954 N N . LYS B 1 34 ? 0.782 8.555 15.055 1 98.56 34 LYS B N 1
ATOM 1955 C CA . LYS B 1 34 ? 0.028 9.453 15.922 1 98.56 34 LYS B CA 1
ATOM 1956 C C . LYS B 1 34 ? 0.923 10.055 17 1 98.56 34 LYS B C 1
ATOM 1958 O O . LYS B 1 34 ? 0.876 11.258 17.25 1 98.56 34 LYS B O 1
ATOM 1963 N N . LYS B 1 35 ? 1.696 9.219 17.594 1 98.31 35 LYS B N 1
ATOM 1964 C CA . LYS B 1 35 ? 2.598 9.68 18.641 1 98.31 35 LYS B CA 1
ATOM 1965 C C . LYS B 1 35 ? 3.572 10.727 18.125 1 98.31 35 LYS B C 1
ATOM 1967 O O . LYS B 1 35 ? 3.785 11.758 18.766 1 98.31 35 LYS B O 1
ATOM 1972 N N . GLN B 1 36 ? 4.156 10.477 16.984 1 98.19 36 GLN B N 1
ATOM 1973 C CA . GLN B 1 36 ? 5.09 11.414 16.359 1 98.19 36 GLN B CA 1
ATOM 1974 C C . GLN B 1 36 ? 4.414 12.75 16.062 1 98.19 36 GLN B C 1
ATOM 1976 O O . GLN B 1 36 ? 4.98 13.812 16.328 1 98.19 36 GLN B O 1
ATOM 1981 N N . LEU B 1 37 ? 3.24 12.664 15.469 1 97.94 37 LEU B N 1
ATOM 1982 C CA . LEU B 1 37 ? 2.512 13.875 15.102 1 97.94 37 LEU B CA 1
ATOM 1983 C C . LEU B 1 37 ? 2.121 14.672 16.344 1 97.94 37 LEU B C 1
ATOM 1985 O O . LEU B 1 37 ? 2.125 15.906 16.328 1 97.94 37 LEU B O 1
ATOM 1989 N N . THR B 1 38 ? 1.746 13.992 17.375 1 98 38 THR B N 1
ATOM 1990 C CA . THR B 1 38 ? 1.428 14.648 18.641 1 98 38 THR B CA 1
ATOM 1991 C C . THR B 1 38 ? 2.641 15.406 19.172 1 98 38 THR B C 1
ATOM 1993 O O . THR B 1 38 ? 2.52 16.562 19.609 1 98 38 THR B O 1
ATOM 1996 N N . GLY B 1 39 ? 3.799 14.766 19.141 1 98.06 39 GLY B N 1
ATOM 1997 C CA . GLY B 1 39 ? 5.023 15.445 19.547 1 98.06 39 GLY B CA 1
ATOM 1998 C C . GLY B 1 39 ? 5.324 16.672 18.703 1 98.06 39 GLY B C 1
ATOM 1999 O O . GLY B 1 39 ? 5.707 17.719 19.234 1 98.06 39 GLY B O 1
ATOM 2000 N N . LEU B 1 40 ? 5.137 16.547 17.406 1 98.44 40 LEU B N 1
ATOM 2001 C CA . LEU B 1 40 ? 5.336 17.688 16.5 1 98.44 40 LEU B CA 1
ATOM 2002 C C . LEU B 1 40 ? 4.367 18.812 16.844 1 98.44 40 LEU B C 1
ATOM 2004 O O . LEU B 1 40 ? 4.77 19.984 16.906 1 98.44 40 LEU B O 1
ATOM 2008 N N . ARG B 1 41 ? 3.084 18.453 17 1 98 41 ARG B N 1
ATOM 2009 C CA . ARG B 1 41 ? 2.029 19.422 17.281 1 98 41 ARG B CA 1
ATOM 2010 C C . ARG B 1 41 ? 2.326 20.203 18.562 1 98 41 ARG B C 1
ATOM 2012 O O . ARG B 1 41 ? 2.152 21.422 18.609 1 98 41 ARG B O 1
ATOM 2019 N N . GLU B 1 42 ? 2.85 19.562 19.547 1 97.81 42 GLU B N 1
ATOM 2020 C CA . GLU B 1 42 ? 3.004 20.172 20.875 1 97.81 42 GLU B CA 1
ATOM 2021 C C . GLU B 1 42 ? 4.355 20.859 21.016 1 97.81 42 GLU B C 1
ATOM 2023 O O . GLU B 1 42 ? 4.461 21.906 21.641 1 97.81 42 GLU B O 1
ATOM 2028 N N . ASN B 1 43 ? 5.367 20.266 20.344 1 97.81 43 ASN B N 1
ATOM 2029 C CA . ASN B 1 43 ? 6.719 20.688 20.703 1 97.81 43 ASN B CA 1
ATOM 2030 C C . ASN B 1 43 ? 7.406 21.406 19.547 1 97.81 43 ASN B C 1
ATOM 2032 O O . ASN B 1 43 ? 8.414 22.078 19.75 1 97.81 43 ASN B O 1
ATOM 2036 N N . VAL B 1 44 ? 6.883 21.328 18.344 1 98.5 44 VAL B N 1
ATOM 2037 C CA . VAL B 1 44 ? 7.648 21.828 17.203 1 98.5 44 VAL B CA 1
ATOM 2038 C C . VAL B 1 44 ? 6.867 22.922 16.5 1 98.5 44 VAL B C 1
ATOM 2040 O O . VAL B 1 44 ? 7.402 24 16.234 1 98.5 44 VAL B O 1
ATOM 2043 N N . ILE B 1 45 ? 5.602 22.703 16.234 1 98.44 45 ILE B N 1
ATOM 2044 C CA . 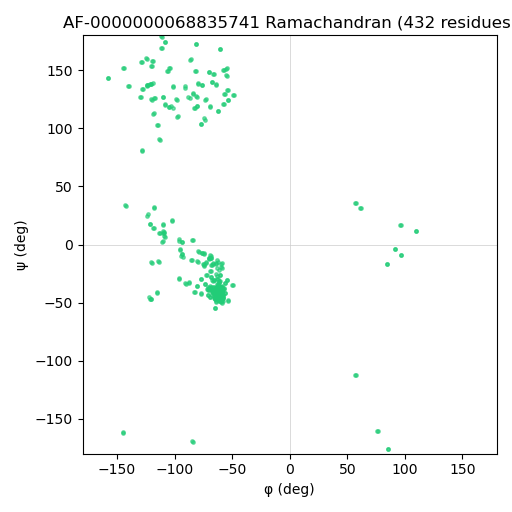ILE B 1 45 ? 4.793 23.609 15.422 1 98.44 45 ILE B CA 1
ATOM 2045 C C . ILE B 1 45 ? 4.727 24.984 16.078 1 98.44 45 ILE B C 1
ATOM 2047 O O . ILE B 1 45 ? 4.922 26 15.422 1 98.44 45 ILE B O 1
ATOM 2051 N N . PRO B 1 46 ? 4.559 25.062 17.422 1 98 46 PRO B N 1
ATOM 2052 C CA . PRO B 1 46 ? 4.539 26.391 18.047 1 98 46 PRO B CA 1
ATOM 2053 C C . PRO B 1 46 ? 5.848 27.156 17.844 1 98 46 PRO B C 1
ATOM 2055 O O . PRO B 1 46 ? 5.844 28.375 17.719 1 98 46 PRO B O 1
ATOM 2058 N N . LEU B 1 47 ? 6.965 26.438 17.766 1 98.19 47 LEU B N 1
ATOM 2059 C CA . LEU B 1 47 ? 8.266 27.062 17.594 1 98.19 47 LEU B CA 1
ATOM 2060 C C . LEU B 1 47 ? 8.414 27.609 16.172 1 98.19 47 LEU B C 1
ATOM 2062 O O . LEU B 1 47 ? 9.203 28.531 15.938 1 98.19 47 LEU B O 1
ATOM 2066 N N . ILE B 1 48 ? 7.715 27.047 15.227 1 98.44 48 ILE B N 1
ATOM 2067 C CA . ILE B 1 48 ? 7.766 27.469 13.828 1 98.44 48 ILE B CA 1
ATOM 2068 C C . ILE B 1 48 ? 6.836 28.656 13.617 1 98.44 48 ILE B C 1
ATOM 2070 O O . ILE B 1 48 ? 7.176 29.609 12.898 1 98.44 48 ILE B O 1
ATOM 2074 N N . GLU B 1 49 ? 5.648 28.641 14.219 1 96.38 49 GLU B N 1
ATOM 2075 C CA . GLU B 1 49 ? 4.609 29.625 13.977 1 96.38 49 GLU B CA 1
ATOM 2076 C C . GLU B 1 49 ? 4.91 30.938 14.703 1 96.38 49 GLU B C 1
ATOM 2078 O O . GLU B 1 49 ? 4.754 32.031 14.141 1 96.38 49 GLU B O 1
ATOM 2083 N N . ASP B 1 50 ? 5.363 30.875 15.914 1 94.12 50 ASP B N 1
ATOM 2084 C CA . ASP B 1 50 ? 5.574 32.062 16.75 1 94.12 50 ASP B CA 1
ATOM 2085 C C . ASP B 1 50 ? 6.828 31.906 17.609 1 94.12 50 ASP B C 1
ATOM 2087 O O . ASP B 1 50 ? 6.82 32.281 18.781 1 94.12 50 ASP B O 1
ATOM 2091 N N . GLY B 1 51 ? 7.805 31.234 17.031 1 96.38 51 GLY B N 1
ATOM 2092 C CA . GLY B 1 51 ? 8.984 31 17.844 1 96.38 51 GLY B CA 1
ATOM 2093 C C . GLY B 1 51 ? 10.273 31.031 17.047 1 96.38 51 GLY B C 1
ATOM 2094 O O . GLY B 1 51 ? 10.344 31.641 15.984 1 96.38 51 GLY B O 1
ATOM 2095 N N . PRO B 1 52 ? 11.336 30.484 17.625 1 97.5 52 PRO B N 1
ATOM 2096 C CA . PRO B 1 52 ? 12.695 30.609 17.094 1 97.5 52 PRO B CA 1
ATOM 2097 C C . PRO B 1 52 ? 12.906 29.859 15.789 1 97.5 52 PRO B C 1
ATOM 2099 O O . PRO B 1 52 ? 13.906 30.094 15.094 1 97.5 52 PRO B O 1
ATOM 2102 N N . LEU B 1 53 ? 11.969 29.047 15.445 1 98.44 53 LEU B N 1
ATOM 2103 C CA . LEU B 1 53 ? 12.148 28.266 14.227 1 98.44 53 LEU B CA 1
ATOM 2104 C C . LEU B 1 53 ? 11.484 28.953 13.039 1 98.44 53 LEU B C 1
ATOM 2106 O O . LEU B 1 53 ? 11.578 28.469 11.906 1 98.44 53 LEU B O 1
ATOM 2110 N N . LYS B 1 54 ? 10.773 30.094 13.305 1 97.88 54 LYS B N 1
ATOM 2111 C CA . LYS B 1 54 ? 10.141 30.828 12.219 1 97.88 54 LYS B CA 1
ATOM 2112 C C . LYS B 1 54 ? 11.148 31.172 11.125 1 97.88 54 LYS B C 1
ATOM 2114 O O . LYS B 1 54 ? 12.211 31.734 11.406 1 97.88 54 LYS B O 1
ATOM 2119 N N . GLY B 1 55 ? 10.773 30.719 9.906 1 97.31 55 GLY B N 1
ATOM 2120 C CA . GLY B 1 55 ? 11.648 30.969 8.773 1 97.31 55 GLY B CA 1
ATOM 2121 C C . GLY B 1 55 ? 12.742 29.938 8.625 1 97.31 55 GLY B C 1
ATOM 2122 O O . GLY B 1 55 ? 13.383 29.859 7.578 1 97.31 55 GLY B O 1
ATOM 2123 N N . HIS B 1 56 ? 13.023 29.156 9.648 1 98.12 56 HIS B N 1
ATOM 2124 C CA . HIS B 1 56 ? 14.117 28.203 9.617 1 98.12 56 HIS B CA 1
ATOM 2125 C C . HIS B 1 56 ? 13.617 26.812 9.242 1 98.12 56 HIS B C 1
ATOM 2127 O O . HIS B 1 56 ? 14.359 26.031 8.648 1 98.12 56 HIS B O 1
ATOM 2133 N N . LEU B 1 57 ? 12.375 26.516 9.562 1 98.5 57 LEU B N 1
ATOM 2134 C CA . LEU B 1 57 ? 11.914 25.141 9.398 1 98.5 57 LEU B CA 1
ATOM 2135 C C . LEU B 1 57 ? 10.484 25.109 8.859 1 98.5 57 LEU B C 1
ATOM 2137 O O . LEU B 1 57 ? 9.641 25.906 9.281 1 98.5 57 LEU B O 1
ATOM 2141 N N . SER B 1 58 ? 10.227 24.297 7.965 1 98.19 58 SER B N 1
ATOM 2142 C CA . SER B 1 58 ? 8.867 23.906 7.59 1 98.19 58 SER B CA 1
ATOM 2143 C C . SER B 1 58 ? 8.648 22.406 7.762 1 98.19 58 SER B C 1
ATOM 2145 O O . SER B 1 58 ? 9.609 21.641 7.785 1 98.19 58 SER B O 1
ATOM 2147 N N . VAL B 1 59 ? 7.434 21.969 7.984 1 98.56 59 VAL B N 1
ATOM 2148 C CA . VAL B 1 59 ? 7.082 20.578 8.18 1 98.56 59 VAL B CA 1
ATOM 2149 C C . VAL B 1 59 ? 6.094 20.141 7.102 1 98.56 59 VAL B C 1
ATOM 2151 O O . VAL B 1 59 ? 5.039 20.75 6.93 1 98.56 59 VAL B O 1
ATOM 2154 N N . ILE B 1 60 ? 6.438 19.094 6.387 1 98.5 60 ILE B N 1
ATOM 2155 C CA . ILE B 1 60 ? 5.578 18.5 5.363 1 98.5 60 ILE B CA 1
ATOM 2156 C C . ILE B 1 60 ? 5.215 17.078 5.746 1 98.5 60 ILE B C 1
ATOM 2158 O O . ILE B 1 60 ? 6.098 16.266 6.059 1 98.5 60 ILE B O 1
ATOM 2162 N N . VAL B 1 61 ? 3.926 16.812 5.762 1 98.56 61 VAL B N 1
ATOM 2163 C CA . VAL B 1 61 ? 3.473 15.438 5.953 1 98.56 61 VAL B CA 1
ATOM 2164 C C . VAL B 1 61 ? 3.48 14.695 4.617 1 98.56 61 VAL B C 1
ATOM 2166 O O . VAL B 1 61 ? 3.066 15.242 3.596 1 98.56 61 VAL B O 1
ATOM 2169 N N . ARG B 1 62 ? 4.078 13.555 4.602 1 98.5 62 ARG B N 1
ATOM 2170 C CA . ARG B 1 62 ? 4.07 12.625 3.477 1 98.5 62 ARG B CA 1
ATOM 2171 C C . ARG B 1 62 ? 3.211 11.398 3.779 1 98.5 62 ARG B C 1
ATOM 2173 O O . ARG B 1 62 ? 3.512 10.641 4.699 1 98.5 62 ARG B O 1
ATOM 2180 N N . GLN B 1 63 ? 2.189 11.211 2.936 1 98.69 63 GLN B N 1
ATOM 2181 C CA . GLN B 1 63 ? 1.231 10.148 3.211 1 98.69 63 GLN B CA 1
ATOM 2182 C C . GLN B 1 63 ? 1.769 8.797 2.754 1 98.69 63 GLN B C 1
ATOM 2184 O O . GLN B 1 63 ? 2.162 8.633 1.598 1 98.69 63 GLN B O 1
ATOM 2189 N N . VAL B 1 64 ? 1.751 7.848 3.676 1 98.75 64 VAL B N 1
ATOM 2190 C CA . VAL B 1 64 ? 2.203 6.488 3.4 1 98.75 64 VAL B CA 1
ATOM 2191 C C . VAL B 1 64 ? 1.131 5.488 3.826 1 98.75 64 VAL B C 1
ATOM 2193 O O . VAL B 1 64 ? 1.23 4.883 4.895 1 98.75 64 VAL B O 1
ATOM 2196 N N . PRO B 1 65 ? 0.127 5.293 2.979 1 98.69 65 PRO B N 1
ATOM 2197 C CA . PRO B 1 65 ? -0.806 4.219 3.324 1 98.69 65 PRO B CA 1
ATOM 2198 C C . PRO B 1 65 ? -0.14 2.844 3.354 1 98.69 65 PRO B C 1
ATOM 2200 O O . PRO B 1 65 ? 0.387 2.387 2.336 1 98.69 65 PRO B O 1
ATOM 2203 N N . GLN B 1 66 ? -0.1 2.258 4.508 1 98.31 66 GLN B N 1
ATOM 2204 C CA . GLN B 1 66 ? 0.487 0.927 4.629 1 98.31 66 GLN B CA 1
ATOM 2205 C C . GLN B 1 66 ? -0.433 -0.135 4.031 1 98.31 66 GLN B C 1
ATOM 2207 O O . GLN B 1 66 ? -1.562 -0.317 4.496 1 98.31 66 GLN B O 1
ATOM 2212 N N . SER B 1 67 ? 0.043 -0.922 3.109 1 97.5 67 SER B N 1
ATOM 2213 C CA . SER B 1 67 ? -0.76 -1.845 2.314 1 97.5 67 SER B CA 1
ATOM 2214 C C . SER B 1 67 ? -1.148 -3.078 3.123 1 97.5 67 SER B C 1
ATOM 2216 O O . SER B 1 67 ? -1.967 -3.887 2.68 1 97.5 67 SER B O 1
ATOM 2218 N N . TRP B 1 68 ? -0.61 -3.227 4.352 1 98.31 68 TRP B N 1
ATOM 2219 C CA . TRP B 1 68 ? -1.015 -4.355 5.18 1 98.31 68 TRP B CA 1
ATOM 2220 C C . TRP B 1 68 ? -2.162 -3.967 6.105 1 98.31 68 TRP B C 1
ATOM 2222 O O . TRP B 1 68 ? -2.611 -4.777 6.922 1 98.31 68 TRP B O 1
ATOM 2232 N N . HIS B 1 69 ? -2.631 -2.789 6.012 1 97.75 69 HIS B N 1
ATOM 2233 C CA . HIS B 1 69 ? -3.857 -2.318 6.648 1 97.75 69 HIS B CA 1
ATOM 2234 C C . HIS B 1 69 ? -4.883 -1.878 5.609 1 97.75 69 HIS B C 1
ATOM 2236 O O . HIS B 1 69 ? -4.711 -0.842 4.965 1 97.75 69 HIS B O 1
ATOM 2242 N N . SER B 1 70 ? -5.965 -2.594 5.504 1 97.12 70 SER B N 1
ATOM 2243 C CA . SER B 1 70 ? -6.926 -2.365 4.426 1 97.12 70 SER B CA 1
ATOM 2244 C C . SER B 1 70 ? -7.621 -1.017 4.582 1 97.12 70 SER B C 1
ATOM 2246 O O . SER B 1 70 ? -7.93 -0.354 3.59 1 97.12 70 SER B O 1
ATOM 2248 N N . SER B 1 71 ? -7.781 -0.586 5.836 1 98.38 71 SER B N 1
ATOM 2249 C CA . SER B 1 71 ? -8.523 0.654 6.043 1 98.38 71 SER B CA 1
ATOM 2250 C C . SER B 1 71 ? -7.641 1.873 5.797 1 98.38 71 SER B C 1
ATOM 2252 O O . SER B 1 71 ? -8.141 2.99 5.656 1 98.38 71 SER B O 1
ATOM 2254 N N . SER B 1 72 ? -6.336 1.643 5.734 1 98.62 72 SER B N 1
ATOM 2255 C CA . SER B 1 72 ? -5.402 2.746 5.551 1 98.62 72 SER B CA 1
ATOM 2256 C C . SER B 1 72 ? -5.688 3.5 4.254 1 98.62 72 SER B C 1
ATOM 2258 O O . SER B 1 72 ? -5.68 4.73 4.234 1 98.62 72 SER B O 1
ATOM 2260 N N . THR B 1 73 ? -5.98 2.766 3.152 1 98.62 73 THR B N 1
ATOM 2261 C CA . THR B 1 73 ? -6.285 3.391 1.871 1 98.62 73 THR B CA 1
ATOM 2262 C C . THR B 1 73 ? -7.414 4.41 2.021 1 98.62 73 THR B C 1
ATOM 2264 O O . THR B 1 73 ? -7.273 5.562 1.61 1 98.62 73 THR B O 1
ATOM 2267 N N . ILE B 1 74 ? -8.477 4.023 2.676 1 98.81 74 ILE B N 1
ATOM 2268 C CA . ILE B 1 74 ? -9.688 4.824 2.783 1 98.81 74 ILE B CA 1
ATOM 2269 C C . ILE B 1 74 ? -9.406 6.082 3.604 1 98.81 74 ILE B C 1
ATOM 2271 O O . ILE B 1 74 ? -9.828 7.18 3.236 1 98.81 74 ILE B O 1
ATOM 2275 N N . VAL B 1 75 ? -8.641 5.918 4.629 1 98.88 75 VAL B N 1
ATOM 2276 C CA . VAL B 1 75 ? -8.352 7.027 5.535 1 98.88 75 VAL B CA 1
ATOM 2277 C C . VAL B 1 75 ? -7.414 8.023 4.848 1 98.88 75 VAL B C 1
ATOM 2279 O O . VAL B 1 75 ? -7.59 9.234 4.977 1 98.88 75 VAL B O 1
ATOM 2282 N N . HIS B 1 76 ? -6.473 7.539 4.098 1 98.94 76 HIS B N 1
ATOM 2283 C CA . HIS B 1 76 ? -5.578 8.43 3.365 1 98.94 76 HIS B CA 1
ATOM 2284 C C . HIS B 1 76 ? -6.316 9.141 2.236 1 98.94 76 HIS B C 1
ATOM 2286 O O . HIS B 1 76 ? -6.047 10.312 1.961 1 98.94 76 HIS B O 1
ATOM 2292 N N . GLU B 1 77 ? -7.227 8.445 1.588 1 98.88 77 GLU B N 1
ATOM 2293 C CA . GLU B 1 77 ? -8.094 9.102 0.615 1 98.88 77 GLU B CA 1
ATOM 2294 C C . GLU B 1 77 ? -8.891 10.234 1.26 1 98.88 77 GLU B C 1
ATOM 2296 O O . GLU B 1 77 ? -9.125 11.273 0.635 1 98.88 77 GLU B O 1
ATOM 2301 N N . ALA B 1 78 ? -9.289 10.031 2.5 1 98.94 78 ALA B N 1
ATOM 2302 C CA . ALA B 1 78 ? -10.062 11.039 3.215 1 98.94 78 ALA B CA 1
ATOM 2303 C C . ALA B 1 78 ? -9.266 12.336 3.357 1 98.94 78 ALA B C 1
ATOM 2305 O O . ALA B 1 78 ? -9.805 13.43 3.146 1 98.94 78 ALA B O 1
ATOM 2306 N N . ALA B 1 79 ? -7.984 12.211 3.717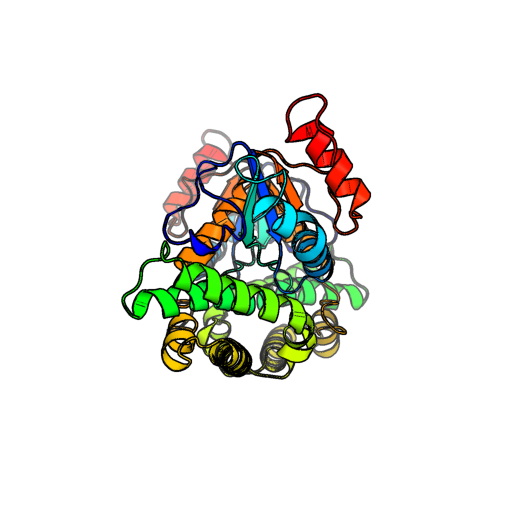 1 98.88 79 ALA B N 1
ATOM 2307 C CA . ALA B 1 79 ? -7.148 13.398 3.855 1 98.88 79 ALA B CA 1
ATOM 2308 C C . ALA B 1 79 ? -7.031 14.141 2.529 1 98.88 79 ALA B C 1
ATOM 2310 O O . ALA B 1 79 ? -7.113 15.375 2.494 1 98.88 79 ALA B O 1
ATOM 2311 N N . LEU B 1 80 ? -6.879 13.422 1.433 1 98.88 80 LEU B N 1
ATOM 2312 C CA . LEU B 1 80 ? -6.82 14.031 0.106 1 98.88 80 LEU B CA 1
ATOM 2313 C C . LEU B 1 80 ? -8.188 14.562 -0.308 1 98.88 80 LEU B C 1
ATOM 2315 O O . LEU B 1 80 ? -8.281 15.633 -0.914 1 98.88 80 LEU B O 1
ATOM 2319 N N . GLY B 1 81 ? -9.25 13.836 0.063 1 98.88 81 GLY B N 1
ATOM 2320 C CA . GLY B 1 81 ? -10.609 14.258 -0.233 1 98.88 81 GLY B CA 1
ATOM 2321 C C . GLY B 1 81 ? -10.992 15.562 0.447 1 98.88 81 GLY B C 1
ATOM 2322 O O . GLY B 1 81 ? -11.719 16.375 -0.129 1 98.88 81 GLY B O 1
ATOM 2323 N N . ALA B 1 82 ? -10.508 15.734 1.657 1 98.81 82 ALA B N 1
ATOM 2324 C CA . ALA B 1 82 ? -10.766 16.969 2.389 1 98.81 82 ALA B CA 1
ATOM 2325 C C . ALA B 1 82 ? -10.219 18.188 1.635 1 98.81 82 ALA B C 1
ATOM 2327 O O . ALA B 1 82 ? -10.93 19.172 1.426 1 98.81 82 ALA B O 1
ATOM 2328 N N . SER B 1 83 ? -8.969 18.094 1.176 1 98.31 83 SER B N 1
ATOM 2329 C CA . SER B 1 83 ? -8.367 19.188 0.413 1 98.31 83 SER B CA 1
ATOM 2330 C C . SER B 1 83 ? -9.133 19.438 -0.887 1 98.31 83 SER B C 1
ATOM 2332 O O . SER B 1 83 ? -9.375 20.578 -1.264 1 98.31 83 SER B O 1
ATOM 2334 N N . LYS B 1 84 ? -9.484 18.375 -1.521 1 98.19 84 LYS B N 1
ATOM 2335 C CA . LYS B 1 84 ? -10.203 18.5 -2.787 1 98.19 84 LYS B CA 1
ATOM 2336 C C . LYS B 1 84 ? -11.555 19.172 -2.588 1 98.19 84 LYS B C 1
ATOM 2338 O O . LYS B 1 84 ? -11.922 20.078 -3.348 1 98.19 84 LYS B O 1
ATOM 2343 N N . ALA B 1 85 ? -12.289 18.75 -1.594 1 98.31 85 ALA B N 1
ATOM 2344 C CA . ALA B 1 85 ? -13.602 19.328 -1.318 1 98.31 85 ALA B CA 1
ATOM 2345 C C . ALA B 1 85 ? -13.492 20.828 -1.03 1 98.31 85 ALA B C 1
ATOM 2347 O O . ALA B 1 85 ? -14.328 21.609 -1.479 1 98.31 85 ALA B O 1
ATOM 2348 N N . LEU B 1 86 ? -12.469 21.219 -0.329 1 98 86 LEU B N 1
ATOM 2349 C CA . LEU B 1 86 ? -12.258 22.625 0.028 1 98 86 LEU B CA 1
ATOM 2350 C C . LEU B 1 86 ? -11.945 23.453 -1.21 1 98 86 LEU B C 1
ATOM 2352 O O . LEU B 1 86 ? -12.438 24.578 -1.35 1 98 86 LEU B O 1
ATOM 2356 N N . VAL B 1 87 ? -11.164 22.891 -2.115 1 97.44 87 VAL B N 1
ATOM 2357 C CA . VAL B 1 87 ? -10.742 23.641 -3.295 1 97.44 87 VAL B CA 1
ATOM 2358 C C . VAL B 1 87 ? -11.859 23.641 -4.332 1 97.44 87 VAL B C 1
ATOM 2360 O O . VAL B 1 87 ? -12.055 24.625 -5.051 1 97.44 87 VAL B O 1
ATOM 2363 N N . ASP B 1 88 ? -12.617 22.578 -4.469 1 95 88 ASP B N 1
ATOM 2364 C CA . ASP B 1 88 ? -13.734 22.516 -5.41 1 95 88 ASP B CA 1
ATOM 2365 C C . ASP B 1 88 ? -14.812 23.531 -5.066 1 95 88 ASP B C 1
ATOM 2367 O O . ASP B 1 88 ? -15.648 23.875 -5.91 1 95 88 ASP B O 1
ATOM 2371 N N . SER B 1 89 ? -14.727 24.062 -3.941 1 88.75 89 SER B N 1
ATOM 2372 C CA . SER B 1 89 ? -15.664 25.094 -3.523 1 88.75 89 SER B CA 1
ATOM 2373 C C . SER B 1 89 ? -15.227 26.469 -4.012 1 88.75 89 SER B C 1
ATOM 2375 O O . SER B 1 89 ? -15.883 27.484 -3.729 1 88.75 89 SER B O 1
ATOM 2377 N N . GLY B 1 90 ? -14.172 26.578 -4.773 1 92 90 GLY B N 1
ATOM 2378 C CA . GLY B 1 90 ? -13.773 27.828 -5.41 1 92 90 GLY B CA 1
ATOM 2379 C C . GLY B 1 90 ? -12.523 28.422 -4.812 1 92 90 GLY B C 1
ATOM 2380 O O . GLY B 1 90 ? -12.164 29.562 -5.125 1 92 90 GLY B O 1
ATOM 2381 N N . LYS B 1 91 ? -11.812 27.688 -3.982 1 94.44 91 LYS B N 1
ATOM 2382 C CA . LYS B 1 91 ? -10.609 28.188 -3.334 1 94.44 91 LYS B CA 1
ATOM 2383 C C . LYS B 1 91 ? -9.359 27.531 -3.912 1 94.44 91 LYS B C 1
ATOM 2385 O O . LYS B 1 91 ? -9.461 26.656 -4.773 1 94.44 91 LYS B O 1
ATOM 2390 N N . SER B 1 92 ? -8.258 28.031 -3.441 1 95.81 92 SER B N 1
ATOM 2391 C CA . SER B 1 92 ? -6.965 27.484 -3.854 1 95.81 92 SER B CA 1
ATOM 2392 C C . SER B 1 92 ? -6.344 26.641 -2.754 1 95.81 92 SER B C 1
ATOM 2394 O O . SER B 1 92 ? -6.566 26.891 -1.566 1 95.81 92 SER B O 1
ATOM 2396 N N . PHE B 1 93 ? -5.516 25.641 -3.174 1 95.56 93 PHE B N 1
ATOM 2397 C CA . PHE B 1 93 ? -4.758 24.859 -2.213 1 95.56 93 PHE B CA 1
ATOM 2398 C C . PHE B 1 93 ? -3.842 25.75 -1.382 1 95.56 93 PHE B C 1
ATOM 2400 O O . PHE B 1 93 ? -3.414 25.359 -0.292 1 95.56 93 PHE B O 1
ATOM 2407 N N . GLN B 1 94 ? -3.615 27.016 -1.848 1 94.44 94 GLN B N 1
ATOM 2408 C CA . GLN B 1 94 ? -2.674 27.922 -1.208 1 94.44 94 GLN B CA 1
ATOM 2409 C C . GLN B 1 94 ? -3.383 28.828 -0.209 1 94.44 94 GLN B C 1
ATOM 2411 O O . GLN B 1 94 ? -2.732 29.531 0.573 1 94.44 94 GLN B O 1
ATOM 2416 N N . ASP B 1 95 ? -4.707 28.797 -0.237 1 96.12 95 ASP B N 1
ATOM 2417 C CA . ASP B 1 95 ? -5.465 29.656 0.656 1 96.12 95 ASP B CA 1
ATOM 2418 C C . ASP B 1 95 ? -5.223 29.297 2.117 1 96.12 95 ASP B C 1
ATOM 2420 O O . ASP B 1 95 ? -5.262 28.125 2.484 1 96.12 95 ASP B O 1
ATOM 2424 N N . THR B 1 96 ? -5.07 30.359 2.914 1 94.69 96 THR B N 1
ATOM 2425 C CA . THR B 1 96 ? -4.801 30.172 4.336 1 94.69 96 THR B CA 1
ATOM 2426 C C . THR B 1 96 ? -5.957 29.453 5.016 1 94.69 96 THR B C 1
ATOM 2428 O O . THR B 1 96 ? -5.746 28.625 5.898 1 94.69 96 THR B O 1
ATOM 2431 N N . GLU B 1 97 ? -7.109 29.734 4.602 1 95.31 97 GLU B N 1
ATOM 2432 C CA . GLU B 1 97 ? -8.289 29.094 5.176 1 95.31 97 GLU B CA 1
ATOM 2433 C C . GLU B 1 97 ? -8.328 27.609 4.848 1 95.31 97 GLU B C 1
ATOM 2435 O O . GLU B 1 97 ? -8.656 26.781 5.707 1 95.31 97 GLU B O 1
ATOM 2440 N N . VAL B 1 98 ? -7.965 27.297 3.564 1 97.31 98 VAL B N 1
ATOM 2441 C CA . VAL B 1 98 ? -7.934 25.906 3.127 1 97.31 98 VAL B CA 1
ATOM 2442 C C . VAL B 1 98 ? -6.875 25.141 3.916 1 97.31 98 VAL B C 1
ATOM 2444 O O . VAL B 1 98 ? -7.148 24.047 4.441 1 97.31 98 VAL B O 1
ATOM 2447 N N . LYS B 1 99 ? -5.758 25.703 4.09 1 96.88 99 LYS B N 1
ATOM 2448 C CA . LYS B 1 99 ? -4.672 25.078 4.832 1 96.88 99 LYS B CA 1
ATOM 2449 C C . LYS B 1 99 ? -5.059 24.844 6.289 1 96.88 99 LYS B C 1
ATOM 2451 O O . LYS B 1 99 ? -4.824 23.766 6.844 1 96.88 99 LYS B O 1
ATOM 2456 N N . GLN B 1 100 ? -5.691 25.828 6.859 1 96.69 100 GLN B N 1
ATOM 2457 C CA . GLN B 1 100 ? -6.066 25.719 8.266 1 96.69 100 GLN B CA 1
ATOM 2458 C C . GLN B 1 100 ? -7.156 24.672 8.461 1 96.69 100 GLN B C 1
ATOM 2460 O O . GLN B 1 100 ? -7.074 23.859 9.383 1 96.69 100 GLN B O 1
ATOM 2465 N N . LYS B 1 101 ? -8.133 24.703 7.629 1 97.31 101 LYS B N 1
ATOM 2466 C CA . LYS B 1 101 ? -9.234 23.75 7.742 1 97.31 101 LYS B CA 1
ATOM 2467 C C . LYS B 1 101 ? -8.75 22.312 7.504 1 97.31 101 LYS B C 1
ATOM 2469 O O . LYS B 1 101 ? -9.18 21.391 8.188 1 97.31 101 LYS B O 1
ATOM 2474 N N . TRP B 1 102 ? -7.883 22.156 6.523 1 98.5 102 TRP B N 1
ATOM 2475 C CA . TRP B 1 102 ? -7.32 20.828 6.277 1 98.5 102 TRP B CA 1
ATOM 2476 C C . TRP B 1 102 ? -6.52 20.344 7.477 1 98.5 102 TRP B C 1
ATOM 2478 O O . TRP B 1 102 ? -6.664 19.203 7.906 1 98.5 102 TRP B O 1
ATOM 2488 N N . LYS B 1 103 ? -5.715 21.234 8.008 1 98.12 103 LYS B N 1
ATOM 2489 C CA . LYS B 1 103 ? -4.91 20.891 9.172 1 98.12 103 LYS B CA 1
ATOM 2490 C C . LYS B 1 103 ? -5.789 20.453 10.344 1 98.12 103 LYS B C 1
ATOM 2492 O O . LYS B 1 103 ? -5.477 19.484 11.039 1 98.12 103 LYS B O 1
ATOM 2497 N N . ASP B 1 104 ? -6.902 21.156 10.555 1 98 104 ASP B N 1
ATOM 2498 C CA . ASP B 1 104 ? -7.852 20.812 11.609 1 98 104 ASP B CA 1
ATOM 2499 C C . ASP B 1 104 ? -8.422 19.406 11.383 1 98 104 ASP B C 1
ATOM 2501 O O . ASP B 1 104 ? -8.469 18.594 12.305 1 98 104 ASP B O 1
ATOM 2505 N N . PHE B 1 105 ? -8.836 19.172 10.172 1 98.81 105 PHE B N 1
ATOM 2506 C CA . PHE B 1 105 ? -9.359 17.859 9.828 1 98.81 105 PHE B CA 1
ATOM 2507 C C . PHE B 1 105 ? -8.305 16.781 10.039 1 98.81 105 PHE B C 1
ATOM 2509 O O . PHE B 1 105 ? -8.578 15.742 10.641 1 98.81 105 PHE B O 1
ATOM 2516 N N . PHE B 1 106 ? -7.105 17.031 9.531 1 98.75 106 PHE B N 1
ATOM 2517 C CA . PHE B 1 106 ? -5.992 16.094 9.562 1 98.75 106 PHE B CA 1
ATOM 2518 C C . PHE B 1 106 ? -5.66 15.695 10.992 1 98.75 106 PHE B C 1
ATOM 2520 O O . PHE B 1 106 ? -5.547 14.508 11.305 1 98.75 106 PHE B O 1
ATOM 2527 N N . PHE B 1 107 ? -5.57 16.625 11.922 1 98.5 107 PHE B N 1
ATOM 2528 C CA . PHE B 1 107 ? -5.254 16.344 13.312 1 98.5 107 PHE B CA 1
ATOM 2529 C C . PHE B 1 107 ? -6.414 15.633 14 1 98.5 107 PHE B C 1
ATOM 2531 O O . PHE B 1 107 ? -6.207 14.734 14.812 1 98.5 107 PHE B O 1
ATOM 2538 N N . LYS B 1 108 ? -7.656 16.047 13.68 1 98.56 108 LYS B N 1
ATOM 2539 C CA . LYS B 1 108 ? -8.812 15.359 14.258 1 98.56 108 LYS B CA 1
ATOM 2540 C C . LYS B 1 108 ? -8.859 13.898 13.82 1 98.56 108 LYS B C 1
ATOM 2542 O O . LYS B 1 108 ? -9.164 13.016 14.617 1 98.56 108 LYS B O 1
ATOM 2547 N N . LEU B 1 109 ? -8.594 13.68 12.547 1 98.69 109 LEU B N 1
ATOM 2548 C CA . LEU B 1 109 ? -8.523 12.328 12.008 1 98.69 109 LEU B CA 1
ATOM 2549 C C . LEU B 1 109 ? -7.473 11.5 12.734 1 98.69 109 LEU B C 1
ATOM 2551 O O . LEU B 1 109 ? -7.75 10.375 13.156 1 98.69 109 LEU B O 1
ATOM 2555 N N . MET B 1 110 ? -6.316 12.047 12.953 1 97.81 110 MET B N 1
ATOM 2556 C CA . MET B 1 110 ? -5.227 11.344 13.617 1 97.81 110 MET B CA 1
ATOM 2557 C C . MET B 1 110 ? -5.562 11.086 15.086 1 97.81 110 MET B C 1
ATOM 2559 O O . MET B 1 110 ? -5.277 10.008 15.617 1 97.81 110 MET B O 1
ATOM 2563 N N . ASP B 1 111 ? -6.188 12.07 15.734 1 97.75 111 ASP B N 1
ATOM 2564 C CA . ASP B 1 111 ? -6.578 11.938 17.141 1 97.75 111 ASP B CA 1
ATOM 2565 C C . ASP B 1 111 ? -7.59 10.805 17.312 1 97.75 111 ASP B C 1
ATOM 2567 O O . ASP B 1 111 ? -7.605 10.141 18.344 1 97.75 111 ASP B O 1
ATOM 2571 N N . GLY B 1 112 ? -8.422 10.633 16.328 1 97.88 112 GLY B N 1
ATOM 2572 C CA . GLY B 1 112 ? -9.461 9.625 16.391 1 97.88 112 GLY B CA 1
ATOM 2573 C C . GLY B 1 112 ? -9.133 8.375 15.586 1 97.88 112 GLY B C 1
ATOM 2574 O O . GLY B 1 112 ? -10.031 7.617 15.211 1 97.88 112 GLY B O 1
ATOM 2575 N N . GLN B 1 113 ? -7.902 8.133 15.297 1 98.06 113 GLN B N 1
ATOM 2576 C CA . GLN B 1 113 ? -7.5 7.133 14.312 1 98.06 113 GLN B CA 1
ATOM 2577 C C . GLN B 1 113 ? -7.988 5.742 14.711 1 98.06 113 GLN B C 1
ATOM 2579 O O . GLN B 1 113 ? -8.234 4.895 13.844 1 98.06 113 GLN B O 1
ATOM 2584 N N . GLU B 1 114 ? -8.188 5.473 16.031 1 98.25 114 GLU B N 1
ATOM 2585 C CA . GLU B 1 114 ? -8.539 4.129 16.484 1 98.25 114 GLU B CA 1
ATOM 2586 C C . GLU B 1 114 ? -9.883 3.684 15.914 1 98.25 114 GLU B C 1
ATOM 2588 O O . GLU B 1 114 ? -10.094 2.492 15.68 1 98.25 114 GLU B O 1
ATOM 2593 N N . ALA B 1 115 ? -10.727 4.613 15.672 1 98.31 115 ALA B N 1
ATOM 2594 C CA . ALA B 1 115 ? -12.039 4.32 15.109 1 98.31 115 ALA B CA 1
ATOM 2595 C C . ALA B 1 115 ? -11.922 3.785 13.68 1 98.31 115 ALA B C 1
ATOM 2597 O O . ALA B 1 115 ? -12.867 3.197 13.156 1 98.31 115 ALA B O 1
ATOM 2598 N N . PHE B 1 116 ? -10.758 3.967 13.07 1 98.69 116 PHE B N 1
ATOM 2599 C CA . PHE B 1 116 ? -10.594 3.617 11.664 1 98.69 116 PHE B CA 1
ATOM 2600 C C . PHE B 1 116 ? -9.531 2.537 11.492 1 98.69 116 PHE B C 1
ATOM 2602 O O . PHE B 1 116 ? -9.023 2.328 10.391 1 98.69 116 PHE B O 1
ATOM 2609 N N . TYR B 1 117 ? -9.195 1.93 12.641 1 98.56 117 TYR B N 1
ATOM 2610 C CA . TYR B 1 117 ? -8.352 0.746 12.562 1 98.56 117 TYR B CA 1
ATOM 2611 C C . TYR B 1 117 ? -9.023 -0.357 11.758 1 98.56 117 TYR B C 1
ATOM 2613 O O . TYR B 1 117 ? -10.227 -0.29 11.492 1 98.56 117 TYR B O 1
ATOM 2621 N N . ASP B 1 118 ? -8.273 -1.389 11.406 1 98 118 ASP B N 1
ATOM 2622 C CA . ASP B 1 118 ? -8.805 -2.496 10.617 1 98 118 ASP B CA 1
ATOM 2623 C C . ASP B 1 118 ? -9.953 -3.186 11.344 1 98 118 ASP B C 1
ATOM 2625 O O . ASP B 1 118 ? -10.969 -3.529 10.727 1 98 118 ASP B O 1
ATOM 2629 N N . GLU B 1 119 ? -9.852 -3.355 12.641 1 98.38 119 GLU B N 1
ATOM 2630 C CA . GLU B 1 119 ? -10.852 -4.129 13.383 1 98.38 119 GLU B CA 1
ATOM 2631 C C . GLU B 1 119 ? -12.219 -3.453 13.336 1 98.38 119 GLU B C 1
ATOM 2633 O O . GLU B 1 119 ? -13.203 -4.059 12.906 1 98.38 119 GLU B O 1
ATOM 2638 N N . PRO B 1 120 ? -12.297 -2.166 13.75 1 98.31 120 PRO B N 1
ATOM 2639 C CA . PRO B 1 120 ? -13.617 -1.546 13.672 1 98.31 120 PRO B CA 1
ATOM 2640 C C . PRO B 1 120 ? -14.141 -1.438 12.242 1 98.31 120 PRO B C 1
ATOM 2642 O O . PRO B 1 120 ? -15.352 -1.498 12.016 1 98.31 120 PRO B O 1
ATOM 2645 N N . CYS B 1 121 ? -13.32 -1.365 11.289 1 98.62 121 CYS B N 1
ATOM 2646 C CA . CYS B 1 121 ? -13.727 -1.188 9.898 1 98.62 121 CYS B CA 1
ATOM 2647 C C . CYS B 1 121 ? -14.062 -2.529 9.258 1 98.62 121 CYS B C 1
ATOM 2649 O O . CYS B 1 121 ? -14.68 -2.572 8.188 1 98.62 121 CYS B O 1
ATOM 2651 N N . ALA B 1 122 ? -13.703 -3.635 9.891 1 98.25 122 ALA B N 1
ATOM 2652 C CA . ALA B 1 122 ? -13.922 -4.953 9.305 1 98.25 122 ALA B CA 1
ATOM 2653 C C . ALA B 1 122 ? -15.391 -5.352 9.375 1 98.25 122 ALA B C 1
ATOM 2655 O O . ALA B 1 122 ? -15.828 -6.262 8.664 1 98.25 122 ALA B O 1
ATOM 2656 N N . ASN B 1 123 ? -16.156 -4.672 10.25 1 97.25 123 ASN B N 1
ATOM 2657 C CA . ASN B 1 123 ? -17.531 -5.051 10.508 1 97.25 123 ASN B CA 1
ATOM 2658 C C . ASN B 1 123 ? -18.516 -4.039 9.914 1 97.25 123 ASN B C 1
ATOM 2660 O O . ASN B 1 123 ? -19.719 -4.098 10.188 1 97.25 123 ASN B O 1
ATOM 2664 N N . GLU B 1 124 ? -18.078 -3.102 9.195 1 98.56 124 GLU B N 1
ATOM 2665 C CA . GLU B 1 124 ? -18.875 -2.17 8.414 1 98.56 124 GLU B CA 1
ATOM 2666 C C . GLU B 1 124 ? -18.391 -2.1 6.969 1 98.56 124 GLU B C 1
ATOM 2668 O O . GLU B 1 124 ? -17.266 -2.494 6.668 1 98.56 124 GLU B O 1
ATOM 2673 N N . THR B 1 125 ? -19.281 -1.681 6.062 1 98.75 125 THR B N 1
ATOM 2674 C CA . THR B 1 125 ? -18.859 -1.576 4.672 1 98.75 125 THR B CA 1
ATOM 2675 C C . THR B 1 125 ? -17.875 -0.418 4.492 1 98.75 125 THR B C 1
ATOM 2677 O O . THR B 1 125 ? -17.953 0.582 5.211 1 98.75 125 THR B O 1
ATOM 2680 N N . PRO B 1 126 ? -16.938 -0.537 3.564 1 98.75 126 PRO B N 1
ATOM 2681 C CA . PRO B 1 126 ? -16.094 0.613 3.236 1 98.75 126 PRO B CA 1
ATOM 2682 C C . PRO B 1 126 ? -16.906 1.883 2.973 1 98.75 126 PRO B C 1
ATOM 2684 O O . PRO B 1 126 ? -16.469 2.98 3.34 1 98.75 126 PRO B O 1
ATOM 2687 N N . ASN B 1 127 ? -18.078 1.746 2.381 1 98.75 127 ASN B N 1
ATOM 2688 C CA . ASN B 1 127 ? -18.922 2.91 2.17 1 98.75 127 ASN B CA 1
ATOM 2689 C C . ASN B 1 127 ? -19.391 3.51 3.492 1 98.75 127 ASN B C 1
ATOM 2691 O O . ASN B 1 127 ? -19.484 4.73 3.629 1 98.75 127 ASN B O 1
ATOM 2695 N N . GLN B 1 128 ? -19.672 2.691 4.449 1 98.81 128 GLN B N 1
ATOM 2696 C CA . GLN B 1 128 ? -20.031 3.195 5.77 1 98.81 128 GLN B CA 1
ATOM 2697 C C . GLN B 1 128 ? -18.859 3.896 6.434 1 98.81 128 GLN B C 1
ATOM 2699 O O . GLN B 1 128 ? -19.031 4.906 7.117 1 98.81 128 GLN B O 1
ATOM 2704 N N . THR B 1 129 ? -17.641 3.355 6.293 1 98.88 129 THR B N 1
ATOM 2705 C CA . THR B 1 129 ? -16.453 4.027 6.789 1 98.88 129 THR B CA 1
ATOM 2706 C C . THR B 1 129 ? -16.297 5.402 6.148 1 98.88 129 THR B C 1
ATOM 2708 O O . THR B 1 129 ? -15.992 6.383 6.832 1 98.88 129 THR B O 1
ATOM 2711 N N . ARG B 1 130 ? -16.547 5.453 4.816 1 98.81 130 ARG B N 1
ATOM 2712 C CA . ARG B 1 130 ? -16.484 6.73 4.117 1 98.81 130 ARG B CA 1
ATOM 2713 C C . ARG B 1 130 ? -17.516 7.715 4.672 1 98.81 130 ARG B C 1
ATOM 2715 O O . ARG B 1 130 ? -17.234 8.914 4.785 1 98.81 130 ARG B O 1
ATOM 2722 N N . GLU B 1 131 ? -18.688 7.215 5.055 1 98.88 131 GLU B N 1
ATOM 2723 C CA . GLU B 1 131 ? -19.703 8.062 5.656 1 98.88 131 GLU B CA 1
ATOM 2724 C C . GLU B 1 131 ? -19.25 8.609 7.008 1 98.88 131 GLU B C 1
ATOM 2726 O O . GLU B 1 131 ? -19.453 9.789 7.309 1 98.88 131 GLU B O 1
ATOM 2731 N N . ARG B 1 132 ? -18.625 7.801 7.82 1 98.81 132 ARG B N 1
ATOM 2732 C CA . ARG B 1 132 ? -18.109 8.258 9.109 1 98.81 132 ARG B CA 1
ATOM 2733 C C . ARG B 1 132 ? -17.016 9.312 8.922 1 98.81 132 ARG B C 1
ATOM 2735 O O . ARG B 1 132 ? -16.938 10.273 9.688 1 98.81 132 ARG B O 1
ATOM 2742 N N . LEU B 1 133 ? -16.188 9.109 7.91 1 98.88 133 LEU B N 1
ATOM 2743 C CA . LEU B 1 133 ? -15.156 10.086 7.602 1 98.88 133 LEU B CA 1
ATOM 2744 C C . LEU B 1 133 ? -15.773 11.398 7.129 1 98.88 133 LEU B C 1
ATOM 2746 O O . LEU B 1 133 ? -15.273 12.477 7.453 1 98.88 133 LEU B O 1
ATOM 2750 N N . ALA B 1 134 ? -16.859 11.273 6.379 1 98.88 134 ALA B N 1
ATOM 2751 C CA . ALA B 1 134 ? -17.562 12.469 5.934 1 98.88 134 ALA B CA 1
ATOM 2752 C C . ALA B 1 134 ? -18.156 13.219 7.117 1 98.88 134 ALA B C 1
ATOM 2754 O O . ALA B 1 134 ? -18.172 14.453 7.137 1 98.88 134 ALA B O 1
ATOM 2755 N N . ASP B 1 135 ? -18.672 12.492 8.078 1 98.81 135 ASP B N 1
ATOM 2756 C CA . ASP B 1 135 ? -19.188 13.117 9.297 1 98.81 135 ASP B CA 1
ATOM 2757 C C . ASP B 1 135 ? -18.062 13.867 10.031 1 98.81 135 ASP B C 1
ATOM 2759 O O . ASP B 1 135 ? -18.281 14.969 10.539 1 98.81 135 ASP B O 1
ATOM 2763 N N . LEU B 1 136 ? -16.922 13.266 10.094 1 98.69 136 LEU B N 1
ATOM 2764 C CA . LEU B 1 136 ? -15.766 13.922 10.703 1 98.69 136 LEU B CA 1
ATOM 2765 C C . LEU B 1 136 ? -15.414 15.203 9.945 1 98.69 136 LEU B C 1
ATOM 2767 O O . LEU B 1 136 ? -15.148 16.234 10.562 1 98.69 136 LEU B O 1
ATOM 2771 N N . ALA B 1 137 ? -15.391 15.141 8.602 1 98.69 137 ALA B N 1
ATOM 2772 C CA . ALA B 1 137 ? -15.117 16.312 7.781 1 98.69 137 ALA B CA 1
ATOM 2773 C C . ALA B 1 137 ? -16.125 17.422 8.062 1 98.69 137 ALA B C 1
ATOM 2775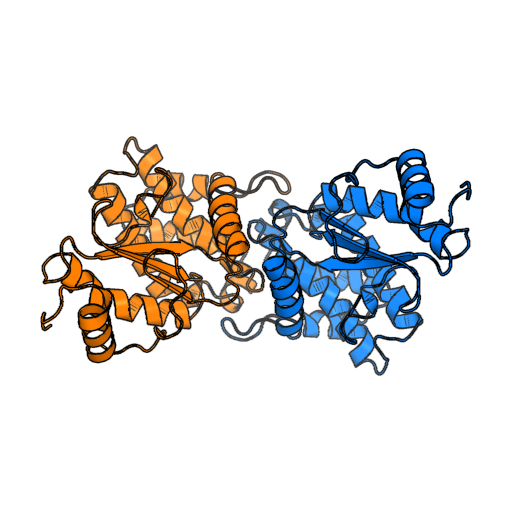 O O . ALA B 1 137 ? -15.75 18.578 8.242 1 98.69 137 ALA B O 1
ATOM 2776 N N . GLN B 1 138 ? -17.359 17.062 8.164 1 98.56 138 GLN B N 1
ATOM 2777 C CA . GLN B 1 138 ? -18.422 18.016 8.43 1 98.56 138 GLN B CA 1
ATOM 2778 C C . GLN B 1 138 ? -18.234 18.688 9.781 1 98.56 138 GLN B C 1
ATOM 2780 O O . GLN B 1 138 ? -18.562 19.875 9.945 1 98.56 138 GLN B O 1
ATOM 2785 N N . SER B 1 139 ? -17.797 17.984 10.703 1 98.31 139 SER B N 1
ATOM 2786 C CA . SER B 1 139 ? -17.609 18.484 12.055 1 98.31 139 SER B CA 1
ATOM 2787 C C . SER B 1 139 ? -16.609 19.625 12.094 1 98.31 139 SER B C 1
ATOM 2789 O O . SER B 1 139 ? -16.594 20.422 13.039 1 98.31 139 SER B O 1
ATOM 2791 N N . VAL B 1 140 ? -15.703 19.75 11.062 1 97.25 140 VAL B N 1
ATOM 2792 C CA . VAL B 1 140 ? -14.727 20.844 11.039 1 97.25 140 VAL B CA 1
ATOM 2793 C C . VAL B 1 140 ? -15.078 21.828 9.922 1 97.25 140 VAL B C 1
ATOM 2795 O O . VAL B 1 140 ? -14.234 22.625 9.508 1 97.25 140 VAL B O 1
ATOM 2798 N N . GLY B 1 141 ? -16.203 21.703 9.367 1 96.81 141 GLY B N 1
ATOM 2799 C CA . GLY B 1 141 ? -16.734 22.703 8.461 1 96.81 141 GLY B CA 1
ATOM 2800 C C . GLY B 1 141 ? -16.469 22.406 7 1 96.81 141 GLY B C 1
ATOM 2801 O O . GLY B 1 141 ? -16.578 23.281 6.145 1 96.81 141 GLY B O 1
ATOM 2802 N N . ILE B 1 142 ? -16.125 21.203 6.613 1 98.06 142 ILE B N 1
ATOM 2803 C CA . ILE B 1 142 ? -15.953 20.781 5.227 1 98.06 142 ILE B CA 1
ATOM 2804 C C . ILE B 1 142 ? -17.266 20.234 4.688 1 98.06 142 ILE B C 1
ATOM 2806 O O . ILE B 1 142 ? -17.969 19.484 5.375 1 98.06 142 ILE B O 1
ATOM 2810 N N . ASP B 1 143 ? -17.594 20.625 3.541 1 97.88 143 ASP B N 1
ATOM 2811 C CA . ASP B 1 143 ? -18.844 20.203 2.914 1 97.88 143 ASP B CA 1
ATOM 2812 C C . ASP B 1 143 ? -18.922 18.672 2.822 1 97.88 143 ASP B C 1
ATOM 2814 O O . ASP B 1 143 ? -18.094 18.047 2.166 1 97.88 143 ASP B O 1
ATOM 2818 N N . ARG B 1 144 ? -19.938 18.141 3.436 1 98.38 144 ARG B N 1
ATOM 2819 C CA . ARG B 1 144 ? -20.094 16.688 3.549 1 98.38 144 ARG B CA 1
ATOM 2820 C C . ARG B 1 144 ? -20.297 16.047 2.18 1 98.38 144 ARG B C 1
ATOM 2822 O O . ARG B 1 144 ? -19.672 15.031 1.866 1 98.38 144 ARG B O 1
ATOM 2829 N N . ALA B 1 145 ? -21.156 16.625 1.334 1 98.31 145 ALA B N 1
ATOM 2830 C CA . ALA B 1 145 ? -21.469 16.062 0.025 1 98.31 145 ALA B CA 1
ATOM 2831 C C . ALA B 1 145 ? -20.25 16.094 -0.896 1 98.31 145 ALA B C 1
ATOM 2833 O O . ALA B 1 145 ? -19.953 15.109 -1.583 1 98.31 145 ALA B O 1
ATOM 2834 N N . GLY B 1 146 ? -19.562 17.234 -0.939 1 98.25 146 GLY B N 1
ATOM 2835 C CA . GLY B 1 146 ? -18.344 17.344 -1.727 1 98.25 146 GLY B CA 1
ATOM 2836 C C . GLY B 1 146 ? -17.25 16.391 -1.275 1 98.25 146 GLY B C 1
ATOM 2837 O O . GLY B 1 146 ? -16.562 15.781 -2.102 1 98.25 146 GLY B O 1
ATOM 2838 N N . PHE B 1 147 ? -17.125 16.297 0.043 1 98.75 147 PHE B N 1
ATOM 2839 C CA . PHE B 1 147 ? -16.156 15.359 0.619 1 98.75 147 PHE B CA 1
ATOM 2840 C C . PHE B 1 147 ? -16.469 13.93 0.177 1 98.75 147 PHE B C 1
ATOM 2842 O O . PHE B 1 147 ? -15.586 13.219 -0.302 1 98.75 147 PHE B O 1
ATOM 2849 N N . LEU B 1 148 ? -17.688 13.477 0.301 1 98.75 148 LEU B N 1
ATOM 2850 C CA . LEU B 1 148 ? -18.078 12.117 -0.076 1 98.75 148 LEU B CA 1
ATOM 2851 C C . LEU B 1 148 ? -17.875 11.891 -1.569 1 98.75 148 LEU B C 1
ATOM 2853 O O . LEU B 1 148 ? -17.406 10.828 -1.979 1 98.75 148 LEU B O 1
ATOM 2857 N N . LYS B 1 149 ? -18.219 12.859 -2.352 1 98.31 149 LYS B N 1
ATOM 2858 C CA . LYS B 1 149 ? -18 12.75 -3.791 1 98.31 149 LYS B CA 1
ATOM 2859 C C . LYS B 1 149 ? -16.531 12.5 -4.109 1 98.31 149 LYS B C 1
ATOM 2861 O O . LYS B 1 149 ? -16.219 11.703 -4.996 1 98.31 149 LYS B O 1
ATOM 2866 N N . ALA B 1 150 ? -15.633 13.125 -3.387 1 98.69 150 ALA B N 1
ATOM 2867 C CA . ALA B 1 150 ? -14.195 13.039 -3.621 1 98.69 150 ALA B CA 1
ATOM 2868 C C . ALA B 1 150 ? -13.664 11.641 -3.309 1 98.69 150 ALA B C 1
ATOM 2870 O O . ALA B 1 150 ? -12.688 11.188 -3.91 1 98.69 150 ALA B O 1
ATOM 2871 N N . ILE B 1 151 ? -14.359 10.922 -2.373 1 98.75 151 ILE B N 1
ATOM 2872 C CA . ILE B 1 151 ? -13.75 9.672 -1.933 1 98.75 151 ILE B CA 1
ATOM 2873 C C . ILE B 1 151 ? -14.703 8.516 -2.205 1 98.75 151 ILE B C 1
ATOM 2875 O O . ILE B 1 151 ? -14.539 7.422 -1.648 1 98.75 151 ILE B O 1
ATOM 2879 N N . SER B 1 152 ? -15.68 8.672 -3.029 1 98.5 152 SER B N 1
ATOM 2880 C CA . SER B 1 152 ? -16.562 7.59 -3.453 1 98.5 152 SER B CA 1
ATOM 2881 C C . SER B 1 152 ? -15.914 6.734 -4.531 1 98.5 152 SER B C 1
ATOM 2883 O O . SER B 1 152 ? -15.266 7.258 -5.441 1 98.5 152 SER B O 1
ATOM 2885 N N . VAL B 1 153 ? -16.125 5.484 -4.383 1 98 153 VAL B N 1
ATOM 2886 C CA . VAL B 1 153 ? -15.5 4.531 -5.293 1 98 153 VAL B CA 1
ATOM 2887 C C . VAL B 1 153 ? -16.234 4.531 -6.629 1 98 153 VAL B C 1
ATOM 2889 O O . VAL B 1 153 ? -17.469 4.57 -6.668 1 98 153 VAL B O 1
ATOM 2892 N N . GLY B 1 154 ? -15.516 4.512 -7.738 1 97.25 154 GLY B N 1
ATOM 2893 C CA . GLY B 1 154 ? -16.062 4.41 -9.078 1 97.25 154 GLY B CA 1
ATOM 2894 C C . GLY B 1 154 ? -16.344 2.979 -9.5 1 97.25 154 GLY B C 1
ATOM 2895 O O . GLY B 1 154 ? -16.297 2.062 -8.672 1 97.25 154 GLY B O 1
ATOM 2896 N N . LYS B 1 155 ? -16.641 2.789 -10.781 1 96.94 155 LYS B N 1
ATOM 2897 C CA . LYS B 1 155 ? -17 1.484 -11.336 1 96.94 155 LYS B CA 1
ATOM 2898 C C . LYS B 1 155 ? -15.805 0.535 -11.305 1 96.94 155 LYS B C 1
ATOM 2900 O O . LYS B 1 155 ? -14.68 0.932 -11.625 1 96.94 155 LYS B O 1
ATOM 2905 N N . GLY B 1 156 ? -16.094 -0.742 -10.953 1 96.56 156 GLY B N 1
ATOM 2906 C CA . GLY B 1 156 ? -15.039 -1.736 -10.93 1 96.56 156 GLY B CA 1
ATOM 2907 C C . GLY B 1 156 ? -13.891 -1.354 -10.016 1 96.56 156 GLY B C 1
ATOM 2908 O O . GLY B 1 156 ? -14.078 -1.184 -8.805 1 96.56 156 GLY B O 1
ATOM 2909 N N . ASN B 1 157 ? -12.75 -1.084 -10.633 1 96.25 157 ASN B N 1
ATOM 2910 C CA . ASN B 1 157 ? -11.562 -0.657 -9.891 1 96.25 157 ASN B CA 1
ATOM 2911 C C . ASN B 1 157 ? -11.117 0.739 -10.312 1 96.25 157 ASN B C 1
ATOM 2913 O O . ASN B 1 157 ? -9.914 1.035 -10.312 1 96.25 157 ASN B O 1
ATOM 2917 N N . GLY B 1 158 ? -12.047 1.528 -10.656 1 96.44 158 GLY B N 1
ATOM 2918 C CA . GLY B 1 158 ? -11.766 2.863 -11.156 1 96.44 158 GLY B CA 1
ATOM 2919 C C . GLY B 1 158 ? -11.234 3.805 -10.086 1 96.44 158 GLY B C 1
ATOM 2920 O O . GLY B 1 158 ? -10.789 4.91 -10.398 1 96.44 158 GLY B O 1
ATOM 2921 N N . GLY B 1 159 ? -11.312 3.408 -8.875 1 97.38 159 GLY B N 1
ATOM 2922 C CA . GLY B 1 159 ? -10.82 4.23 -7.777 1 97.38 159 GLY B CA 1
ATOM 2923 C C . GLY B 1 159 ? -11.75 5.383 -7.438 1 97.38 159 GLY B C 1
ATOM 2924 O O . GLY B 1 159 ? -12.961 5.281 -7.621 1 97.38 159 GLY B O 1
ATOM 2925 N N . THR B 1 160 ? -11.25 6.395 -6.762 1 98.62 160 THR B N 1
ATOM 2926 C CA . THR B 1 160 ? -11.969 7.602 -6.367 1 98.62 160 THR B CA 1
ATOM 2927 C C . THR B 1 160 ? -11.438 8.82 -7.121 1 98.62 160 THR B C 1
ATOM 2929 O O . THR B 1 160 ? -10.492 8.703 -7.91 1 98.62 160 THR B O 1
ATOM 2932 N N . ALA B 1 161 ? -12.016 9.953 -6.863 1 98.56 161 ALA B N 1
ATOM 2933 C CA . ALA B 1 161 ? -11.586 11.18 -7.523 1 98.56 161 ALA B CA 1
ATOM 2934 C C . ALA B 1 161 ? -10.203 11.609 -7.047 1 98.56 161 ALA B C 1
ATOM 2936 O O . ALA B 1 161 ? -9.562 12.453 -7.668 1 98.56 161 ALA B O 1
ATOM 2937 N N . VAL B 1 162 ? -9.68 11 -5.977 1 98.75 162 VAL B N 1
ATOM 2938 C CA . VAL B 1 162 ? -8.383 11.414 -5.457 1 98.75 162 VAL B CA 1
ATOM 2939 C C . VAL B 1 162 ? -7.367 10.289 -5.652 1 98.75 162 VAL B C 1
ATOM 2941 O O . VAL B 1 162 ? -6.254 10.344 -5.121 1 98.75 162 VAL B O 1
ATOM 2944 N N . THR B 1 163 ? -7.711 9.266 -6.398 1 98.62 163 THR B N 1
ATOM 2945 C CA . THR B 1 163 ? -6.836 8.109 -6.57 1 98.62 163 THR B CA 1
ATOM 2946 C C . THR B 1 163 ? -5.512 8.523 -7.203 1 98.62 163 THR B C 1
ATOM 2948 O O . THR B 1 163 ? -4.445 8.078 -6.777 1 98.62 163 THR B O 1
ATOM 2951 N N . ASN B 1 164 ? -5.539 9.367 -8.188 1 98.19 164 ASN B N 1
ATOM 2952 C CA . ASN B 1 164 ? -4.301 9.789 -8.836 1 98.19 164 ASN B CA 1
ATOM 2953 C C . ASN B 1 164 ? -3.398 10.555 -7.875 1 98.19 164 ASN B C 1
ATOM 2955 O O . ASN B 1 164 ? -2.174 10.43 -7.934 1 98.19 164 ASN B O 1
ATOM 2959 N N . ASP B 1 165 ? -3.973 11.398 -7.008 1 98.62 165 ASP B N 1
ATOM 2960 C CA . ASP B 1 165 ? -3.195 12.07 -5.973 1 98.62 165 ASP B CA 1
ATOM 2961 C C . ASP B 1 165 ? -2.586 11.07 -4.996 1 98.62 165 ASP B C 1
ATOM 2963 O O . ASP B 1 165 ? -1.437 11.227 -4.578 1 98.62 165 ASP B O 1
ATOM 2967 N N . LEU B 1 166 ? -3.4 10.039 -4.652 1 98.75 166 LEU B N 1
ATOM 2968 C CA . LEU B 1 166 ? -2.889 9.008 -3.756 1 98.75 166 LEU B CA 1
ATOM 2969 C C . LEU B 1 166 ? -1.729 8.258 -4.402 1 98.75 166 LEU B C 1
ATOM 2971 O O . LEU B 1 166 ? -0.711 8.008 -3.754 1 98.75 166 LEU B O 1
ATOM 2975 N N . LYS B 1 167 ? -1.854 7.973 -5.672 1 98.38 167 LYS B N 1
ATOM 2976 C CA . LYS B 1 167 ? -0.779 7.312 -6.406 1 98.38 167 LYS B CA 1
ATOM 2977 C C . LYS B 1 167 ? 0.498 8.148 -6.379 1 98.38 167 LYS B C 1
ATOM 2979 O O . LYS B 1 167 ? 1.602 7.602 -6.312 1 98.38 167 LYS B O 1
ATOM 2984 N N . HIS B 1 168 ? 0.319 9.414 -6.441 1 98 168 HIS B N 1
ATOM 2985 C CA . HIS B 1 168 ? 1.471 10.305 -6.383 1 98 168 HIS B CA 1
ATOM 2986 C C . HIS B 1 168 ? 2.18 10.203 -5.039 1 98 168 HIS B C 1
ATOM 2988 O O . HIS B 1 168 ? 3.408 10.102 -4.984 1 98 168 HIS B O 1
ATOM 2994 N N . GLN B 1 169 ? 1.38 10.227 -3.977 1 98.19 169 GLN B N 1
ATOM 2995 C CA . GLN B 1 169 ? 1.969 10.07 -2.65 1 98.19 169 GLN B CA 1
ATOM 2996 C C . GLN B 1 169 ? 2.715 8.742 -2.529 1 98.19 169 GLN B C 1
ATOM 2998 O O . GLN B 1 169 ? 3.826 8.703 -1.999 1 98.19 169 GLN B O 1
ATOM 3003 N N . ILE B 1 170 ? 2.156 7.703 -3.059 1 98.31 170 ILE B N 1
ATOM 3004 C CA . ILE B 1 170 ? 2.693 6.352 -2.949 1 98.31 170 ILE B CA 1
ATOM 3005 C C . ILE B 1 170 ? 3.965 6.234 -3.789 1 98.31 170 ILE B C 1
ATOM 3007 O O . ILE B 1 170 ? 4.961 5.664 -3.34 1 98.31 170 ILE B O 1
ATOM 3011 N N . ARG B 1 171 ? 3.904 6.785 -4.984 1 97.44 171 ARG B N 1
ATOM 3012 C CA . ARG B 1 171 ? 5.094 6.777 -5.832 1 97.44 171 ARG B CA 1
ATOM 3013 C C . ARG B 1 171 ? 6.262 7.477 -5.148 1 97.44 171 ARG B C 1
ATOM 3015 O O . ARG B 1 171 ? 7.402 7.023 -5.238 1 97.44 171 ARG B O 1
ATOM 3022 N N . TYR B 1 172 ? 5.949 8.539 -4.469 1 96.88 172 TYR B N 1
ATOM 3023 C CA . TYR B 1 172 ? 6.977 9.328 -3.803 1 96.88 172 TYR B CA 1
ATOM 3024 C C . TYR B 1 172 ? 7.668 8.523 -2.711 1 96.88 172 TYR B C 1
ATOM 3026 O O . TYR B 1 172 ? 8.898 8.43 -2.684 1 96.88 172 TYR B O 1
ATOM 3034 N N . HIS B 1 173 ? 6.902 7.863 -1.828 1 97.19 173 HIS B N 1
ATOM 3035 C CA . HIS B 1 173 ? 7.547 7.176 -0.716 1 97.19 173 HIS B CA 1
ATOM 3036 C C . HIS B 1 173 ? 8.172 5.859 -1.171 1 97.19 173 HIS B C 1
ATOM 3038 O O . HIS B 1 173 ? 9.18 5.422 -0.612 1 97.19 173 HIS B O 1
ATOM 3044 N N . ARG B 1 174 ? 7.59 5.188 -2.219 1 96.94 174 ARG B N 1
ATOM 3045 C CA . ARG B 1 174 ? 8.219 3.988 -2.766 1 96.94 174 ARG B CA 1
ATOM 3046 C C . ARG B 1 174 ? 9.562 4.316 -3.404 1 96.94 174 ARG B C 1
ATOM 3048 O O . ARG B 1 174 ? 10.523 3.561 -3.256 1 96.94 174 ARG B O 1
ATOM 3055 N N . GLY B 1 175 ? 9.633 5.461 -4.078 1 95.31 175 GLY B N 1
ATOM 3056 C CA . GLY B 1 175 ? 10.875 5.895 -4.695 1 95.31 175 GLY B CA 1
ATOM 3057 C C . GLY B 1 175 ? 11.977 6.168 -3.686 1 95.31 175 GLY B C 1
ATOM 3058 O O . GLY B 1 175 ? 13.156 6.203 -4.039 1 95.31 175 GLY B O 1
ATOM 3059 N N . ARG B 1 176 ? 11.602 6.305 -2.467 1 94 176 ARG B N 1
ATOM 3060 C CA . ARG B 1 176 ? 12.555 6.574 -1.39 1 94 176 ARG B CA 1
ATOM 3061 C C . ARG B 1 176 ? 12.695 5.363 -0.472 1 94 176 ARG B C 1
ATOM 3063 O O . ARG B 1 176 ? 13.305 5.457 0.594 1 94 176 ARG B O 1
ATOM 3070 N N . SER B 1 177 ? 12.023 4.309 -0.812 1 94.56 177 SER B N 1
ATOM 3071 C CA . SER B 1 177 ? 12.062 3.025 -0.119 1 94.56 177 SER B CA 1
ATOM 3072 C C . SER B 1 177 ? 11.578 3.16 1.32 1 94.56 177 SER B C 1
ATOM 3074 O O . SER B 1 177 ? 12.109 2.508 2.223 1 94.56 177 SER B O 1
ATOM 3076 N N . ILE B 1 178 ? 10.648 4.105 1.542 1 97.25 178 ILE B N 1
ATOM 3077 C CA . ILE B 1 178 ? 10.023 4.23 2.855 1 97.25 178 ILE B CA 1
ATOM 3078 C C . ILE B 1 178 ? 9.117 3.025 3.113 1 97.25 178 ILE B C 1
ATOM 3080 O O . ILE B 1 178 ? 8.133 2.824 2.408 1 97.25 178 ILE B O 1
ATOM 3084 N N . HIS B 1 179 ? 9.422 2.273 4.148 1 97.31 179 HIS B N 1
ATOM 3085 C CA . HIS B 1 179 ? 8.672 1.054 4.422 1 97.31 179 HIS B CA 1
ATOM 3086 C C . HIS B 1 179 ? 7.91 1.16 5.738 1 97.31 179 HIS B C 1
ATOM 3088 O O . HIS B 1 179 ? 6.742 0.766 5.816 1 97.31 179 HIS B O 1
ATOM 3094 N N . VAL B 1 180 ? 8.594 1.754 6.77 1 97.5 180 VAL B N 1
ATOM 3095 C CA . VAL B 1 180 ? 7.938 1.849 8.07 1 97.5 180 VAL B CA 1
ATOM 3096 C C . VAL B 1 180 ? 7.516 3.291 8.336 1 97.5 180 VAL B C 1
ATOM 3098 O O . VAL B 1 180 ? 8.117 4.227 7.801 1 97.5 180 VAL B O 1
ATOM 3101 N N . THR B 1 181 ? 6.434 3.42 9.086 1 98.31 181 THR B N 1
ATOM 3102 C CA . THR B 1 181 ? 5.965 4.723 9.547 1 98.31 181 THR B CA 1
ATOM 3103 C C . THR B 1 181 ? 5.961 4.781 11.078 1 98.31 181 THR B C 1
ATOM 3105 O O . THR B 1 181 ? 5.707 3.777 11.742 1 98.31 181 THR B O 1
ATOM 3108 N N . PRO B 1 182 ? 6.344 5.809 11.641 1 98.31 182 PRO B N 1
ATOM 3109 C CA . PRO B 1 182 ? 6.801 7.023 10.961 1 98.31 182 PRO B CA 1
ATOM 3110 C C . PRO B 1 182 ? 8.258 6.934 10.508 1 98.31 182 PRO B C 1
ATOM 3112 O O . PRO B 1 182 ? 9.016 6.105 11.023 1 98.31 182 PRO B O 1
ATOM 3115 N N . THR B 1 183 ? 8.586 7.562 9.469 1 98.69 183 THR B N 1
ATOM 3116 C CA . THR B 1 183 ? 9.938 7.887 9.023 1 98.69 183 THR B CA 1
ATOM 3117 C C . THR B 1 183 ? 10.094 9.391 8.82 1 98.69 183 THR B C 1
ATOM 3119 O O . THR B 1 183 ? 9.188 10.047 8.312 1 98.69 183 THR B O 1
ATOM 3122 N N . VAL B 1 184 ? 11.211 10 9.25 1 98.56 184 VAL B N 1
ATOM 3123 C CA . VAL B 1 184 ? 11.422 11.438 9.141 1 98.56 184 VAL B CA 1
ATOM 3124 C C . VAL B 1 184 ? 12.672 11.719 8.312 1 98.56 184 VAL B C 1
ATOM 3126 O O . VAL B 1 184 ? 13.688 11.023 8.453 1 98.56 184 VAL B O 1
ATOM 3129 N N . ALA B 1 185 ? 12.602 12.68 7.461 1 98.19 185 ALA B N 1
ATOM 3130 C CA . ALA B 1 185 ? 13.742 13.172 6.699 1 98.19 185 ALA B CA 1
ATOM 3131 C C . ALA B 1 185 ? 13.945 14.672 6.91 1 98.19 185 ALA B C 1
ATOM 3133 O O . ALA B 1 185 ? 12.977 15.43 6.969 1 98.19 185 ALA B O 1
ATOM 3134 N N . LEU B 1 186 ? 15.133 15.07 7.098 1 98.31 186 LEU B N 1
ATOM 3135 C CA . LEU B 1 186 ? 15.523 16.484 7.082 1 98.31 186 LEU B CA 1
ATOM 3136 C C . LEU B 1 186 ? 16.219 16.828 5.773 1 98.31 186 LEU B C 1
ATOM 3138 O O . LEU B 1 186 ? 17.234 16.219 5.414 1 98.31 186 LEU B O 1
ATOM 3142 N N . ASP B 1 187 ? 15.586 17.781 5.035 1 97.44 187 ASP B N 1
ATOM 3143 C CA . ASP B 1 187 ? 16.125 18.25 3.768 1 97.44 187 ASP B CA 1
ATOM 3144 C C . ASP B 1 187 ? 16.328 17.094 2.787 1 97.44 187 ASP B C 1
ATOM 3146 O O . ASP B 1 187 ? 17.375 17 2.135 1 97.44 187 ASP B O 1
ATOM 3150 N N . GLY B 1 188 ? 15.43 16.141 2.85 1 96 188 GLY B N 1
ATOM 3151 C CA . GLY B 1 188 ? 15.398 15.062 1.871 1 96 188 GLY B CA 1
ATOM 3152 C C . GLY B 1 188 ? 16.203 13.852 2.289 1 96 188 GLY B C 1
ATOM 3153 O O . GLY B 1 188 ? 16.203 12.828 1.605 1 96 188 GLY B O 1
ATOM 3154 N N . ILE B 1 189 ? 16.875 13.969 3.406 1 97.12 189 ILE B N 1
ATOM 3155 C CA . ILE B 1 189 ? 17.703 12.859 3.875 1 97.12 189 ILE B CA 1
ATOM 3156 C C . ILE B 1 189 ? 17.078 12.234 5.117 1 97.12 189 ILE B C 1
ATOM 3158 O O . ILE B 1 189 ? 16.766 12.93 6.086 1 97.12 189 ILE B O 1
ATOM 3162 N N . ILE B 1 190 ? 16.891 10.938 5.059 1 97.94 190 ILE B N 1
ATOM 3163 C CA . ILE B 1 190 ? 16.297 10.219 6.18 1 97.94 190 ILE B CA 1
ATOM 3164 C C . ILE B 1 190 ? 17.109 10.461 7.441 1 97.94 190 ILE B C 1
ATOM 3166 O O . ILE B 1 190 ? 18.344 10.375 7.41 1 97.94 190 ILE B O 1
ATOM 3170 N N . GLU B 1 191 ? 16.438 10.836 8.469 1 97.81 191 GLU B N 1
ATOM 3171 C CA . GLU B 1 191 ? 17.031 11.125 9.773 1 97.81 191 GLU B CA 1
ATOM 3172 C C . GLU B 1 191 ? 16.594 10.102 10.82 1 97.81 191 GLU B C 1
ATOM 3174 O O . GLU B 1 191 ? 15.633 10.344 11.562 1 97.81 191 GLU B O 1
ATOM 3179 N N . PRO B 1 192 ? 17.312 9.023 10.977 1 96.31 192 PRO B N 1
ATOM 3180 C CA . PRO B 1 192 ? 16.859 7.918 11.828 1 96.31 192 PRO B CA 1
ATOM 3181 C C . PRO B 1 192 ? 16.938 8.258 13.32 1 96.31 192 PRO B C 1
ATOM 3183 O O . PRO B 1 192 ? 16.359 7.535 14.148 1 96.31 192 PRO B O 1
ATOM 3186 N N . SER B 1 193 ? 17.656 9.312 13.68 1 97.06 193 SER B N 1
ATOM 3187 C CA . SER B 1 193 ? 17.766 9.656 15.094 1 97.06 193 SER B CA 1
ATOM 3188 C C . SER B 1 193 ? 16.438 10.164 15.648 1 97.06 193 SER B C 1
ATOM 3190 O O . SER B 1 193 ? 16.234 10.172 16.859 1 97.06 193 SER B O 1
ATOM 3192 N N . ILE B 1 194 ? 15.562 10.656 14.789 1 97 194 ILE B N 1
ATOM 3193 C CA . ILE B 1 194 ? 14.266 11.18 15.234 1 97 194 ILE B CA 1
ATOM 3194 C C . ILE B 1 194 ? 13.281 10.023 15.414 1 97 194 ILE B C 1
ATOM 3196 O O . ILE B 1 194 ? 12.945 9.336 14.445 1 97 194 ILE B O 1
ATOM 3200 N N . SER B 1 195 ? 12.859 9.867 16.594 1 95.94 195 SER B N 1
ATOM 3201 C CA . SER B 1 195 ? 11.898 8.805 16.875 1 95.94 195 SER B CA 1
ATOM 3202 C C . SER B 1 195 ? 10.531 9.375 17.234 1 95.94 195 SER B C 1
ATOM 3204 O O . SER B 1 195 ? 10.406 10.57 17.516 1 95.94 195 SER B O 1
ATOM 3206 N N . SER B 1 196 ? 9.547 8.461 17.281 1 96.31 196 SER B N 1
ATOM 32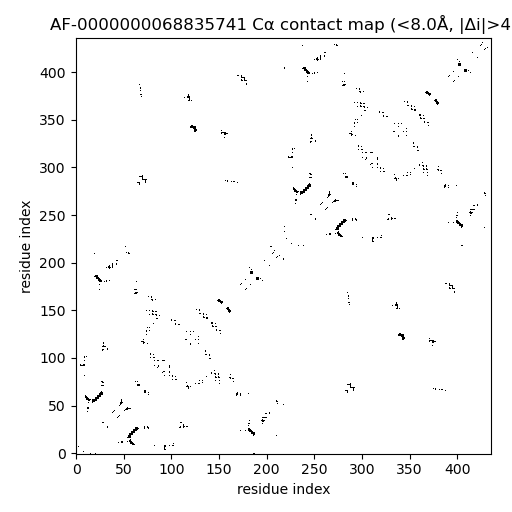07 C CA . SER B 1 196 ? 8.195 8.891 17.609 1 96.31 196 SER B CA 1
ATOM 3208 C C . SER B 1 196 ? 8.094 9.32 19.062 1 96.31 196 SER B C 1
ATOM 3210 O O . SER B 1 196 ? 7.121 9.977 19.469 1 96.31 196 SER B O 1
ATOM 3212 N N . SER B 1 197 ? 9.141 9.07 19.828 1 96.31 197 SER B N 1
ATOM 3213 C CA . SER B 1 197 ? 9.094 9.336 21.266 1 96.31 197 SER B CA 1
ATOM 3214 C C . SER B 1 197 ? 9.969 10.523 21.641 1 96.31 197 SER B C 1
ATOM 3216 O O . SER B 1 197 ? 10.281 10.734 22.812 1 96.31 197 SER B O 1
ATOM 3218 N N . PHE B 1 198 ? 10.43 11.227 20.625 1 97.56 198 PHE B N 1
ATOM 3219 C CA . PHE B 1 198 ? 11.211 12.422 20.906 1 97.56 198 PHE B CA 1
ATOM 3220 C C . PHE B 1 198 ? 10.5 13.297 21.922 1 97.56 198 PHE B C 1
ATOM 3222 O O . PHE B 1 198 ? 9.32 13.609 21.781 1 97.56 198 PHE B O 1
ATOM 3229 N N . SER B 1 199 ? 11.234 13.688 23 1 97.5 199 SER B N 1
ATOM 3230 C CA . SER B 1 199 ? 10.75 14.656 23.969 1 97.5 199 SER B CA 1
ATOM 3231 C C . SER B 1 199 ? 10.953 16.094 23.469 1 97.5 199 SER B C 1
ATOM 3233 O O . SER B 1 199 ? 11.594 16.312 22.453 1 97.5 199 SER B O 1
ATOM 3235 N N . LYS B 1 200 ? 10.398 17.062 24.234 1 97.75 200 LYS B N 1
ATOM 3236 C CA . LYS B 1 200 ? 10.648 18.469 23.938 1 97.75 200 LYS B CA 1
ATOM 3237 C C . LYS B 1 200 ? 12.141 18.766 23.922 1 97.75 200 LYS B C 1
ATOM 3239 O O . LYS B 1 200 ? 12.633 19.469 23.031 1 97.75 200 LYS B O 1
ATOM 3244 N N . GLU B 1 201 ? 12.867 18.188 24.891 1 97.94 201 GLU B N 1
ATOM 3245 C CA . GLU B 1 201 ? 14.305 18.406 24.984 1 97.94 201 GLU B CA 1
ATOM 3246 C C . GLU B 1 201 ? 15.039 17.797 23.781 1 97.94 201 GLU B C 1
ATOM 3248 O O . GLU B 1 201 ? 16 18.375 23.281 1 97.94 201 GLU B O 1
ATOM 3253 N N . ASP B 1 202 ? 14.609 16.641 23.375 1 98.38 202 ASP B N 1
ATOM 3254 C CA . ASP B 1 202 ? 15.211 15.992 22.203 1 98.38 202 ASP B CA 1
ATOM 3255 C C . ASP B 1 202 ? 15.047 16.859 20.953 1 98.38 202 ASP B C 1
ATOM 3257 O O . ASP B 1 202 ? 15.992 17.031 20.188 1 98.38 202 ASP B O 1
ATOM 3261 N N . TRP B 1 203 ? 13.852 17.422 20.766 1 98.19 203 TRP B N 1
ATOM 3262 C CA . TRP B 1 203 ? 13.578 18.266 19.625 1 98.19 203 TRP B CA 1
ATOM 3263 C C . TRP B 1 203 ? 14.438 19.531 19.672 1 98.19 203 TRP B C 1
ATOM 3265 O O . TRP B 1 203 ? 15.055 19.906 18.672 1 98.19 203 TRP B O 1
ATOM 3275 N N . ASN B 1 204 ? 14.461 20.125 20.828 1 97.69 204 ASN B N 1
ATOM 3276 C CA . ASN B 1 204 ? 15.258 21.344 20.953 1 97.69 204 ASN B CA 1
ATOM 3277 C C . ASN B 1 204 ? 16.719 21.094 20.609 1 97.69 204 ASN B C 1
ATOM 3279 O O . ASN B 1 204 ? 17.328 21.859 19.859 1 97.69 204 ASN B O 1
ATOM 3283 N N . LYS B 1 205 ? 17.25 20.031 21.188 1 97.5 205 LYS B N 1
ATOM 3284 C CA . LYS B 1 205 ? 18.656 19.688 20.922 1 97.5 205 LYS B CA 1
ATOM 3285 C C . LYS B 1 205 ? 18.875 19.453 19.422 1 97.5 205 LYS B C 1
ATOM 3287 O O . LYS B 1 205 ? 19.875 19.922 18.859 1 97.5 205 LYS B O 1
ATOM 3292 N N . PHE B 1 206 ? 18.016 18.781 18.828 1 98.19 206 PHE B N 1
ATOM 3293 C CA . PHE B 1 206 ? 18.125 18.469 17.406 1 98.19 206 PHE B CA 1
ATOM 3294 C C . PHE B 1 206 ? 18.156 19.75 16.578 1 98.19 206 PHE B C 1
ATOM 3296 O O . PHE B 1 206 ? 18.984 19.891 15.688 1 98.19 206 PHE B O 1
ATOM 3303 N N . PHE B 1 207 ? 17.219 20.656 16.859 1 98.19 207 PHE B N 1
ATOM 3304 C CA . PHE B 1 207 ? 17.109 21.875 16.078 1 98.19 207 PHE B CA 1
ATOM 3305 C C . PHE B 1 207 ? 18.297 22.797 16.312 1 98.19 207 PHE B C 1
ATOM 3307 O O . PHE B 1 207 ? 18.766 23.469 15.398 1 98.19 207 PHE B O 1
ATOM 3314 N N . GLU B 1 208 ? 18.812 22.859 17.531 1 97.94 208 GLU B N 1
ATOM 3315 C CA . GLU B 1 208 ? 20.016 23.641 17.812 1 97.94 208 GLU B CA 1
ATOM 3316 C C . GLU B 1 208 ? 21.219 23.125 17.031 1 97.94 208 GLU B C 1
ATOM 3318 O O . GLU B 1 208 ? 22.047 23.906 16.578 1 97.94 208 GLU B O 1
ATOM 3323 N N . GLU B 1 209 ? 21.172 21.875 16.859 1 97.12 209 GLU B N 1
ATOM 3324 C CA . GLU B 1 209 ? 22.344 21.25 16.25 1 97.12 209 GLU B CA 1
ATOM 3325 C C . GLU B 1 209 ? 22.234 21.266 14.727 1 97.12 209 GLU B C 1
ATOM 3327 O O . GLU B 1 209 ? 23.234 21.406 14.023 1 97.12 209 GLU B O 1
ATOM 3332 N N . LYS B 1 210 ? 20.953 21.156 14.227 1 97.31 210 LYS B N 1
ATOM 3333 C CA . LYS B 1 210 ? 20.859 20.797 12.812 1 97.31 210 LYS B CA 1
ATOM 3334 C C . LYS B 1 210 ? 20.109 21.875 12.031 1 97.31 210 LYS B C 1
ATOM 3336 O O . LYS B 1 210 ? 20.172 21.922 10.797 1 97.31 210 LYS B O 1
ATOM 3341 N N . VAL B 1 211 ? 19.422 22.75 12.727 1 97.69 211 VAL B N 1
ATOM 3342 C CA . VAL B 1 211 ? 18.5 23.625 11.992 1 97.69 211 VAL B CA 1
ATOM 3343 C C . VAL B 1 211 ? 18.859 25.078 12.242 1 97.69 211 VAL B C 1
ATOM 3345 O O . VAL B 1 211 ? 19 25.859 11.297 1 97.69 211 VAL B O 1
ATOM 3348 N N . LEU B 1 212 ? 19.109 25.438 13.469 1 97.75 212 LEU B N 1
ATOM 3349 C CA . LEU B 1 212 ? 19.359 26.828 13.844 1 97.75 212 LEU B CA 1
ATOM 3350 C C . LEU B 1 212 ? 20.828 27.188 13.672 1 97.75 212 LEU B C 1
ATOM 3352 O O . LEU B 1 212 ? 21.688 26.297 13.633 1 97.75 212 LEU B O 1
ATOM 3356 N N . PRO B 1 213 ? 21.125 28.438 13.555 1 94.81 213 PRO B N 1
ATOM 3357 C CA . PRO B 1 213 ? 22.531 28.844 13.492 1 94.81 213 PRO B CA 1
ATOM 3358 C C . PRO B 1 213 ? 23.328 28.375 14.703 1 94.81 213 PRO B C 1
ATOM 3360 O O . PRO B 1 213 ? 22.781 28.266 15.805 1 94.81 213 PRO B O 1
ATOM 3363 N N . PRO B 1 214 ? 24.609 28.172 14.359 1 92.56 214 PRO B N 1
ATOM 3364 C CA . PRO B 1 214 ? 25.438 27.703 15.469 1 92.56 214 PRO B CA 1
ATOM 3365 C C . PRO B 1 214 ? 25.375 28.625 16.688 1 92.56 214 PRO B C 1
ATOM 3367 O O . PRO B 1 214 ? 25.375 29.859 16.531 1 92.56 214 PRO B O 1
ATOM 3370 N N . GLY B 1 215 ? 25.203 28.078 17.828 1 91.31 215 GLY B N 1
ATOM 3371 C CA . GLY B 1 215 ? 25.188 28.844 19.062 1 91.31 215 GLY B CA 1
ATOM 3372 C C . GLY B 1 215 ? 23.797 29.203 19.531 1 91.31 215 GLY B C 1
ATOM 3373 O O . GLY B 1 215 ? 23.609 29.75 20.625 1 91.31 215 GLY B O 1
ATOM 3374 N N . SER B 1 216 ? 22.797 28.953 18.719 1 90.69 216 SER B N 1
ATOM 3375 C CA . SER B 1 216 ? 21.422 29.234 19.109 1 90.69 216 SER B CA 1
ATOM 3376 C C . SER B 1 216 ? 20.969 28.328 20.266 1 90.69 216 SER B C 1
ATOM 3378 O O . SER B 1 216 ? 21.438 27.188 20.375 1 90.69 216 SER B O 1
ATOM 3380 N N . LYS B 1 217 ? 20.141 28.828 21.125 1 87.75 217 LYS B N 1
ATOM 3381 C CA . LYS B 1 217 ? 19.578 28.062 22.234 1 87.75 217 LYS B CA 1
ATOM 3382 C C . LYS B 1 217 ? 18.062 28.156 22.266 1 87.75 217 LYS B C 1
ATOM 3384 O O . LYS B 1 217 ? 17.5 29.25 22.094 1 87.75 217 LYS B O 1
ATOM 3389 N N . LEU B 1 218 ? 17.422 27.016 22.438 1 93.06 218 LEU B N 1
ATOM 3390 C CA . LEU B 1 218 ? 15.977 26.938 22.578 1 93.06 218 LEU B CA 1
ATOM 3391 C C . LEU B 1 218 ? 15.586 26.656 24.031 1 93.06 218 LEU B C 1
ATOM 3393 O O . LEU B 1 218 ? 16.344 26.031 24.766 1 93.06 218 LEU B O 1
#

InterPro domains:
  IPR036249 Thioredoxin-like superfamily [SSF52833] (5-196)

pLDDT: mean 97.26, std 3.43, range [58.16, 98.94]

Solvent-accessible surface area (backbone atoms only — not comparable to full-atom values): 22512 Å² total; per-residue (Å²): 122,94,66,60,65,91,48,43,47,36,47,76,33,54,50,92,80,21,73,37,36,38,38,39,32,28,24,73,60,37,71,51,20,40,42,32,50,51,40,38,60,71,59,42,43,56,30,22,76,78,40,90,32,46,61,37,34,18,35,33,59,38,60,41,53,48,44,73,37,42,36,28,27,58,54,53,40,46,60,50,10,47,51,48,33,52,28,76,71,76,49,48,50,80,34,68,66,47,30,50,44,43,46,53,42,51,52,52,48,41,74,49,17,72,70,49,16,42,36,64,44,30,78,33,24,54,51,54,54,49,49,54,51,24,52,54,38,38,75,63,71,41,60,41,68,49,25,42,59,27,56,38,69,37,69,52,71,63,32,33,77,40,37,70,61,48,48,50,37,44,47,53,38,27,71,66,48,62,77,64,61,54,40,38,19,54,71,85,39,78,36,83,86,65,52,50,75,51,48,65,66,53,50,43,53,47,37,33,71,73,60,45,59,87,86,52,83,126,126,96,66,60,66,90,49,44,46,36,47,76,34,52,51,92,78,21,74,36,35,38,38,38,32,28,23,74,61,36,71,50,20,42,41,30,50,50,39,38,59,71,57,40,43,55,32,23,74,78,37,89,32,46,61,35,33,18,35,31,57,36,60,42,52,47,44,72,38,43,38,28,28,58,54,53,40,46,59,51,10,49,52,47,32,51,28,75,71,77,50,48,50,79,33,68,66,46,28,49,45,43,46,52,43,53,52,52,49,40,75,49,18,72,71,49,15,42,36,62,44,29,78,34,24,53,51,54,52,50,48,53,52,23,51,56,38,38,74,64,73,40,59,42,68,50,24,41,59,26,55,39,70,36,69,52,73,63,32,32,76,41,36,68,61,48,48,51,37,46,47,53,38,27,71,67,47,61,77,65,61,54,40,38,19,54,72,85,39,78,37,82,85,64,52,51,76,52,47,64,66,53,50,43,53,48,36,33,72,73,60,44,58,86,86,50,83,124

Sequence (436 aa):
MALAPQFATHRIAGTPDSEHTLDVYLDLICPYSKKQLTGLRENVIPLIEDGPLKGHLSVIVRQVPQSWHSSSTIVHEAALGASKALVDSGKSFQDTEVKQKWKDFFFKLMDGQEAFYDEPCANETPNQTRERLADLAQSVGIDRAGFLKAISVGKGNGGTAVTNDLKHQIRYHRGRSIHVTPTVALDGIIEPSISSSFSKEDWNKFFEEKVLPPGSKLMALAPQFATHRIAGTPDSEHTLDVYLDLICPYSKKQLTGLRENVIPLIEDGPLKGHLSVIVRQVPQSWHSSSTIVHEAALGASKALVDSGKSFQDTEVKQKWKDFFFKLMDGQEAFYDEPCANETPNQTRERLADLAQSVGIDRAGFLKAISVGKGNGGTAVTNDLKHQIRYHRGRSIHVTPTVALDGIIEPSISSSFSKEDWNKFFEEKVLPPGSKL

Organism: Rhodotorula toruloides (NCBI:txid5286)

Secondary structure (DSSP, 8-state):
----GGGGGGEEES-TT-SEEEEEEE-TT-HHHHHHHHHHHHHTHHHHHHSTTTTTEEEEEEE---TT-HHHHHHHHHHHHHHHHHHHTT--TT-HHHHHHHHHHHHHHHHTGGGGSHHHHHTS-HHHHHHHHHHHHHHTT--HHHHHHHH---STT---TTHHHHHHHHHHHHHTT--SSSEEEETTEE-TT--TT--HHHHHHHHHHHTSPTT---/----GGGGGGEEES-TT-SEEEEEEE-TT-HHHHHHHHHHHHHTHHHHHHSTTTTTEEEEEEE---TT-HHHHHHHHHHHHHHHHHHHTT--TT-HHHHHHHHHHHHHHHHTGGGGSHHHHHTS-HHHHHHHHHHHHHHTT--HHHHHHHH---STT---TTHHHHHHHHHHHHHTT--SSSEEEETTEE-TT--TT--HHHHHHHHHHHTSPTT---

Foldseek 3Di:
DDDDFLQLLQFLAADPQAQKEKEWEAQLQDPLLLLLVVQCVVQPRCCCHPHDCPSQYIYGYQYDQAPVWPLSVLLVLLLSLQLQQVVVVPDGSNDPVSSVLSSVLSNLSSVVSNCRGRVVCVPDDSLVVQLVSLVSSVVSPGDSVSSSQQQPQDPDRPGGVCVVVVVVSNVVCVVVVPNDPTWMDMRPHTDVVDGSNQDSVNVQVCCQVPTDPPPDGD/DDDDFLQLLQFLAADPQAQKEKEWEAQLQDPLLLLLVVQCVVQPRCCCHPHDCPSQYIYGYQYDQAPVWPLSVLLVLLLSLQLQQVVVVPHGSNDPVSSVLSSVLSNLSSVVSNCRGNVVVVPDDSLVVQLVSLVSSVVSPGDSVSSSQQQPQDPDRPGGVCVVVVVVSNVVCVVVVPNDPTWMDMRPHTDVVDGSNQDSVNVQVCCQVPTDPPPDGD

Radius of gyration: 23.58 Å; Cα contacts (8 Å, |Δi|>4): 803; chains: 2; bounding box: 47×63×57 Å